Protein 6A80 (pdb70)

Organism: Liberibacter asiaticus (strain psy62) (NCBI:txid537021)

Foldseek 3Di:
DEAEEEEAAPFPQQWHAPPVRPHDIHHLQVVLVVLLQVVVVHHYDYDHDQPLCRVVCQVVVVGFKYFFAFDDPVQVVFWDWADFWFWWWKFKKFFLPDDQDQDLLSQAAFEAEEAPNDPVVVSSVVSNHHYDHARYVVRRVVCRLVVVGGIYTDIPQRVVLVCVVCVVCVNGMDTNDIDPDITTTTMIGGPDPVVVSVSSRVSSLVCLVVCNSVVSDVVGDDPVRTGGDDHHDD/DAAEEEEAAPAPQQWHAPPHRPHDIHHLQVVLVCLLCVVVVHHYDYDHDFPLCRVVCQVVPVGFKYFFAFDDVVLVVWWDWADFWFWWWKFKKFFLPDDQDQELLSQAQFEAEDAHNDPQQVVSVVSNHRYDHDRYVVRRVVCRLVPVGGIYTDIPQRVVVVCVVVVVCPNRMDGRDIDPDITTTTMIGGDPPVVVSVSSNVVSLVCVVVCVSVVSDVVGDDPVPTGTDDHDDD

InterPro domains:
  IPR001638 Solute-binding protein family 3/N-terminal domain of MltF [PF00497] (43-262)
  IPR001638 Solute-binding protein family 3/N-terminal domain of MltF [SM00062] (42-264)
  IPR018313 Solute-binding protein family 3, conserved site [PS01039] (67-80)

B-factor: mean 32.02, std 11.08, range [16.93, 133.92]

Radius of gyration: 23.88 Å; Cα contacts (8 Å, |Δi|>4): 1028; chains: 2; bounding box: 44×48×70 Å

Solvent-accessible surface area: 20521 Å² total

Sequence (468 aa):
SALRVGTDGIYPPHSFHAQDDGRGELTGFDIDLIKEVAHHRLNLKVEFFETAVSGLITGLDTNRYDVLVNVAITPEERQKKYDFSIPYIAHRVLLVVRSSDQQDIRSFKDLTDDKTTVVAQILLGTDDLSSRFAKELKSHLLVFSHNFEEQSLQLLLSKRRTDATMIPDIPFFNFLERRRPHDGNLFKIADRMKDNSAVAFMMRKGNNKLTRRSINEILCCAIHLDGTYKKKIFDRYFDKNIISSVPGCCSSSALRVGTDGIYPPHSFHAQDGRGELTGFDIDLIKEVAHRLNNLKVEFFETAVSGLITTGLDTNRYDVVLVNVAITPEERQKKYDFSIPYIAHRVLLVVRSDQQDIRSFKDLTDKTTVAQILGTDLSSRFAKELKSHLVFSSHNFEQSLQLLLSKRRTDATMIPDIPFFNFLERRPHDGNLFKIADRMKDNSAVAFMMRKGNNKLTRRSINEILCCAIHHLDGTYKKIFDRYFDKNIISSVPGCCSS

Nearest PDB structures (foldseek):
  6a8s-assembly1_A  TM=9.968E-01  e=1.144E-47  Candidatus Liberibacter asiaticus str. psy62
  8hnj-assembly1_A  TM=8.947E-01  e=4.493E-21  Escherichia coli 908519
  4ymx-assembly2_B  TM=8.675E-01  e=1.486E-21  Caldanaerobacter subterraneus subsp. tengcongensis MB4
  8eyz-assembly12_L  TM=8.911E-01  e=3.213E-20  Escherichia coli
  3h7m-assembly1_A  TM=9.025E-01  e=1.033E-19  Geobacter sulfurreducens

Structure (mmCIF, N/CA/C/O backbone):
data_6A80
#
_entry.id   6A80
#
_cell.length_a   46.160
_cell.length_b   86.780
_cell.length_c   122.250
_cell.angle_alpha   90.00
_cell.angle_beta   90.00
_cell.angle_gamma   90.00
#
_symmetry.space_group_name_H-M   'P 21 21 21'
#
loop_
_entity.id
_entity.type
_entity.pdbx_description
1 polymer 'Putative amino acid-binding periplasmic ABC transporter protein'
2 non-polymer 1,2-ETHANEDIOL
3 non-polymer GLYCEROL
4 non-polymer 2-AMINO-2-HYDROXYMETHYL-PROPANE-1,3-DIOL
5 non-polymer 'ACETATE ION'
6 non-polymer CYSTEINE
7 water water
#
loop_
_atom_site.group_PDB
_atom_site.id
_atom_site.type_symbol
_atom_site.label_atom_id
_atom_site.label_alt_id
_atom_site.label_comp_id
_atom_site.label_asym_id
_atom_site.label_entity_id
_atom_site.label_seq_id
_atom_site.pdbx_PDB_ins_code
_atom_site.Cartn_x
_atom_site.Cartn_y
_atom_site.Cartn_z
_atom_site.occupancy
_atom_site.B_iso_or_equiv
_atom_site.auth_seq_id
_atom_site.auth_comp_id
_atom_site.auth_asym_id
_atom_site.auth_atom_id
_atom_site.pdbx_PDB_model_num
ATOM 1 N N . SER A 1 8 ? 0.433 -38.881 -17.888 1.00 45.87 8 SER A N 1
ATOM 2 C CA . SER A 1 8 ? 1.900 -39.059 -17.753 1.00 49.04 8 SER A CA 1
ATOM 3 C C . SER A 1 8 ? 2.459 -37.667 -17.452 1.00 52.96 8 SER A C 1
ATOM 4 O O . SER A 1 8 ? 1.965 -36.662 -18.030 1.00 49.42 8 SER A O 1
ATOM 7 N N . ALA A 1 9 ? 3.441 -37.599 -16.545 1.00 43.24 9 ALA A N 1
ATOM 8 C CA . ALA A 1 9 ? 3.803 -36.303 -15.910 1.00 35.44 9 ALA A CA 1
ATOM 9 C C . ALA A 1 9 ? 5.144 -35.727 -16.393 1.00 33.57 9 ALA A C 1
ATOM 10 O O . ALA A 1 9 ? 6.078 -36.443 -16.612 1.00 43.44 9 ALA A O 1
ATOM 12 N N . LEU A 1 10 ? 5.240 -34.423 -16.510 1.00 30.31 10 LEU A N 1
ATOM 13 C CA . LEU A 1 10 ? 6.570 -33.836 -16.618 1.00 30.30 10 LEU A CA 1
ATOM 14 C C . LEU A 1 10 ? 6.872 -33.213 -15.235 1.00 25.78 10 LEU A C 1
ATOM 15 O O . LEU A 1 10 ? 6.215 -32.254 -14.881 1.00 27.33 10 LEU A O 1
ATOM 20 N N . ARG A 1 11 ? 7.827 -33.782 -14.505 1.00 26.47 11 ARG A N 1
ATOM 21 C CA . ARG A 1 11 ? 8.146 -33.276 -13.138 1.00 23.47 11 ARG A CA 1
ATOM 22 C C . ARG A 1 11 ? 9.251 -32.203 -13.197 1.00 22.97 11 ARG A C 1
ATOM 23 O O . ARG A 1 11 ? 10.356 -32.461 -13.646 1.00 21.81 11 ARG A O 1
ATOM 31 N N . VAL A 1 12 ? 8.926 -31.033 -12.656 1.00 21.46 12 VAL A N 1
ATOM 32 C CA . VAL A 1 12 ? 9.822 -29.884 -12.763 1.00 22.13 12 VAL A CA 1
ATOM 33 C C . VAL A 1 12 ? 10.182 -29.409 -11.355 1.00 20.93 12 VAL A C 1
ATOM 34 O O . VAL A 1 12 ? 9.306 -29.187 -10.536 1.00 22.19 12 VAL A O 1
ATOM 38 N N . GLY A 1 13 ? 11.481 -29.222 -11.131 1.00 21.06 13 GLY A N 1
ATOM 39 C CA . GLY A 1 13 ? 11.951 -28.668 -9.859 1.00 20.84 13 GLY A CA 1
ATOM 40 C C . GLY A 1 13 ? 12.262 -27.173 -10.041 1.00 22.31 13 GLY A C 1
ATOM 41 O O . GLY A 1 13 ? 12.781 -26.800 -11.089 1.00 23.52 13 GLY A O 1
ATOM 42 N N . THR A 1 14 ? 11.863 -26.372 -9.047 1.00 20.88 14 THR A N 1
ATOM 43 C CA . THR A 1 14 ? 12.108 -24.934 -9.047 1.00 18.44 14 THR A CA 1
ATOM 44 C C . THR A 1 14 ? 12.121 -24.409 -7.641 1.00 22.33 14 THR A C 1
ATOM 45 O O . THR A 1 14 ? 11.731 -25.094 -6.741 1.00 25.07 14 THR A O 1
ATOM 49 N N . ASP A 1 15 ? 12.595 -23.210 -7.450 1.00 20.47 15 ASP A N 1
ATOM 50 C CA . ASP A 1 15 ? 12.385 -22.532 -6.183 1.00 20.33 15 ASP A CA 1
ATOM 51 C C . ASP A 1 15 ? 11.529 -21.301 -6.435 1.00 21.96 15 ASP A C 1
ATOM 52 O O . ASP A 1 15 ? 11.968 -20.386 -7.135 1.00 23.60 15 ASP A O 1
ATOM 57 N N . GLY A 1 16 ? 10.302 -21.280 -5.940 1.00 21.60 16 GLY A N 1
ATOM 58 C CA . GLY A 1 16 ? 9.382 -20.218 -6.300 1.00 21.90 16 GLY A CA 1
ATOM 59 C C . GLY A 1 16 ? 9.481 -18.933 -5.566 1.00 19.65 16 GLY A C 1
ATOM 60 O O . GLY A 1 16 ? 8.439 -18.310 -5.222 1.00 22.12 16 GLY A O 1
ATOM 61 N N . ILE A 1 17 ? 10.738 -18.450 -5.317 1.00 19.52 17 ILE A N 1
ATOM 62 C CA . ILE A 1 17 ? 10.923 -17.144 -4.737 1.00 19.09 17 ILE A CA 1
ATOM 63 C C . ILE A 1 17 ? 11.916 -16.314 -5.591 1.00 19.26 17 ILE A C 1
ATOM 64 O O . ILE A 1 17 ? 12.692 -15.490 -5.090 1.00 20.87 17 ILE A O 1
ATOM 69 N N . TYR A 1 18 ? 11.788 -16.484 -6.918 1.00 19.00 18 TYR A N 1
ATOM 70 C CA . TYR A 1 18 ? 12.715 -15.879 -7.873 1.00 20.99 18 TYR A CA 1
ATOM 71 C C . TYR A 1 18 ? 11.985 -15.149 -9.014 1.00 19.51 18 TYR A C 1
ATOM 72 O O . TYR A 1 18 ? 12.077 -15.549 -10.168 1.00 19.14 18 TYR A O 1
ATOM 81 N N . PRO A 1 19 ? 11.247 -14.084 -8.675 1.00 19.12 19 PRO A N 1
ATOM 82 C CA . PRO A 1 19 ? 10.690 -13.291 -9.797 1.00 21.00 19 PRO A CA 1
ATOM 83 C C . PRO A 1 19 ? 11.784 -12.744 -10.739 1.00 19.28 19 PRO A C 1
ATOM 84 O O . PRO A 1 19 ? 12.864 -12.387 -10.252 1.00 21.69 19 PRO A O 1
ATOM 88 N N . PRO A 1 20 ? 11.547 -12.663 -12.027 1.00 18.26 20 PRO A N 1
ATOM 89 C CA . PRO A 1 20 ? 10.316 -13.006 -12.716 1.00 19.21 20 PRO A CA 1
ATOM 90 C C . PRO A 1 20 ? 10.321 -14.429 -13.297 1.00 19.55 20 PRO A C 1
ATOM 91 O O . PRO A 1 20 ? 9.419 -14.790 -14.072 1.00 20.24 20 PRO A O 1
ATOM 95 N N . HIS A 1 21 ? 11.304 -15.254 -12.904 1.00 19.54 21 HIS A N 1
ATOM 96 C CA . HIS A 1 21 ? 11.409 -16.622 -13.425 1.00 18.13 21 HIS A CA 1
ATOM 97 C C . HIS A 1 21 ? 10.346 -17.551 -12.871 1.00 18.50 21 HIS A C 1
ATOM 98 O O . HIS A 1 21 ? 9.792 -18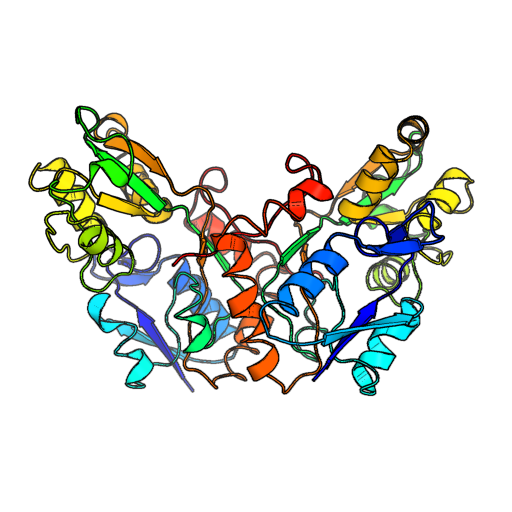.371 -13.606 1.00 19.30 21 HIS A O 1
ATOM 105 N N . SER A 1 22 ? 10.187 -17.492 -11.539 1.00 18.62 22 SER A N 1
ATOM 106 C CA . SER A 1 22 ? 9.435 -18.532 -10.820 1.00 19.57 22 SER A CA 1
ATOM 107 C C . SER A 1 22 ? 9.071 -17.933 -9.493 1.00 18.60 22 SER A C 1
ATOM 108 O O . SER A 1 22 ? 9.928 -17.625 -8.630 1.00 20.57 22 SER A O 1
ATOM 111 N N . PHE A 1 23 ? 7.754 -17.649 -9.344 1.00 19.03 23 PHE A N 1
ATOM 112 C CA . PHE A 1 23 ? 7.324 -16.993 -8.123 1.00 19.48 23 PHE A CA 1
ATOM 113 C C . PHE A 1 23 ? 5.836 -17.213 -7.931 1.00 22.31 23 PHE A C 1
ATOM 114 O O . PHE A 1 23 ? 5.188 -17.684 -8.848 1.00 21.25 23 PHE A O 1
ATOM 122 N N . HIS A 1 24 ? 5.344 -16.862 -6.743 1.00 22.58 24 HIS A N 1
ATOM 123 C CA . HIS A 1 24 ? 3.897 -17.025 -6.469 1.00 21.65 24 HIS A CA 1
ATOM 124 C C . HIS A 1 24 ? 3.161 -15.735 -6.658 1.00 20.10 24 HIS A C 1
ATOM 125 O O . HIS A 1 24 ? 3.633 -14.682 -6.169 1.00 24.36 24 HIS A O 1
ATOM 132 N N . ALA A 1 25 ? 2.070 -15.833 -7.413 1.00 23.44 25 ALA A N 1
ATOM 133 C CA . ALA A 1 25 ? 1.166 -14.660 -7.627 1.00 27.75 25 ALA A CA 1
ATOM 134 C C . ALA A 1 25 ? 0.589 -14.100 -6.316 1.00 27.77 25 ALA A C 1
ATOM 135 O O . ALA A 1 25 ? 0.801 -14.656 -5.198 1.00 25.26 25 ALA A O 1
ATOM 137 N N . GLN A 1 26 ? -0.053 -12.917 -6.412 1.00 27.91 26 GLN A N 1
ATOM 138 C CA . GLN A 1 26 ? -0.666 -12.288 -5.257 1.00 27.45 26 GLN A CA 1
ATOM 139 C C . GLN A 1 26 ? 0.307 -12.053 -4.134 1.00 28.38 26 GLN A C 1
ATOM 140 O O . GLN A 1 26 ? 0.053 -12.455 -2.944 1.00 28.21 26 GLN A O 1
ATOM 146 N N A ASP A 1 27 ? 1.431 -11.418 -4.470 0.50 26.53 27 ASP A N 1
ATOM 147 N N B ASP A 1 27 ? 1.433 -11.427 -4.473 0.50 27.47 27 ASP A N 1
ATOM 148 C CA A ASP A 1 27 ? 2.463 -11.112 -3.506 0.50 28.13 27 ASP A CA 1
ATOM 149 C CA B ASP A 1 27 ? 2.443 -11.075 -3.508 0.50 29.76 27 ASP A CA 1
ATOM 150 C C A ASP A 1 27 ? 2.847 -12.331 -2.730 0.50 26.76 27 ASP A C 1
ATOM 151 C C B ASP A 1 27 ? 3.000 -12.278 -2.781 0.50 28.01 27 ASP A C 1
ATOM 152 O O A ASP A 1 27 ? 2.905 -12.307 -1.492 0.50 28.73 27 ASP A O 1
ATOM 153 O O B ASP A 1 27 ? 3.347 -12.180 -1.597 0.50 31.09 27 ASP A O 1
ATOM 162 N N . GLY A 1 28 ? 3.063 -13.413 -3.458 1.00 24.93 28 GLY A N 1
ATOM 163 C CA . GLY A 1 28 ? 3.736 -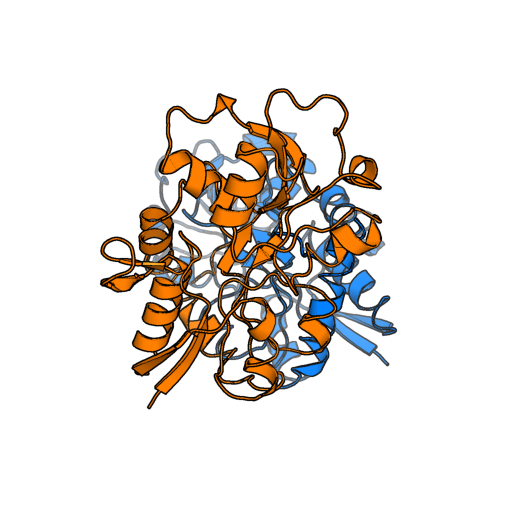14.570 -2.881 1.00 24.03 28 GLY A CA 1
ATOM 164 C C . GLY A 1 28 ? 2.774 -15.581 -2.286 1.00 27.57 28 GLY A C 1
ATOM 165 O O . GLY A 1 28 ? 3.211 -16.559 -1.755 1.00 27.78 28 GLY A O 1
ATOM 166 N N . ARG A 1 29 ? 1.467 -15.334 -2.418 1.00 25.01 29 ARG A N 1
ATOM 167 C CA . ARG A 1 29 ? 0.437 -16.092 -1.707 1.00 26.89 29 ARG A CA 1
ATOM 168 C C . ARG A 1 29 ? -0.362 -16.971 -2.612 1.00 25.47 29 ARG A C 1
ATOM 169 O O . ARG A 1 29 ? -1.072 -17.852 -2.072 1.00 28.37 29 ARG A O 1
ATOM 177 N N . GLY A 1 30 ? -0.286 -16.791 -3.958 1.00 23.76 30 GLY A N 1
ATOM 178 C CA . GLY A 1 30 ? -1.092 -17.560 -4.906 1.00 24.36 30 GLY A CA 1
ATOM 179 C C . GLY A 1 30 ? -0.297 -18.559 -5.736 1.00 25.90 30 GLY A C 1
ATOM 180 O O . GLY A 1 30 ? 0.693 -19.171 -5.233 1.00 26.17 30 GLY A O 1
ATOM 181 N N . GLU A 1 31 ? -0.717 -18.765 -6.972 1.00 24.55 31 GLU A N 1
ATOM 182 C CA . GLU A 1 31 ? -0.223 -19.877 -7.786 1.00 29.26 31 GLU A CA 1
ATOM 183 C C . GLU A 1 31 ? 1.192 -19.576 -8.343 1.00 23.18 31 GLU A C 1
ATOM 184 O O . GLU A 1 31 ? 1.561 -18.461 -8.501 1.00 23.72 31 GLU A O 1
ATOM 190 N N . LEU A 1 32 ? 1.931 -20.637 -8.643 1.00 22.57 32 LEU A N 1
ATOM 191 C CA . LEU A 1 32 ? 3.286 -20.468 -9.253 1.00 22.16 32 LEU A CA 1
ATOM 192 C C . LEU A 1 32 ? 3.112 -19.912 -10.648 1.00 23.42 32 LEU A C 1
ATOM 193 O O . LEU A 1 32 ? 2.250 -20.349 -11.456 1.00 27.30 32 LEU A O 1
ATOM 198 N N . THR A 1 33 ? 3.902 -18.917 -10.951 1.00 20.10 33 THR A N 1
ATOM 199 C CA . THR A 1 33 ? 3.909 -18.275 -12.261 1.00 23.41 33 THR A CA 1
ATOM 200 C C . THR A 1 33 ? 5.345 -17.787 -12.588 1.00 22.64 33 THR A C 1
ATOM 201 O O . THR A 1 33 ? 6.290 -18.095 -11.816 1.00 21.32 33 THR A O 1
ATOM 205 N N . GLY A 1 34 ? 5.509 -17.095 -13.700 1.00 21.59 34 GLY A N 1
ATOM 206 C CA . GLY A 1 34 ? 6.871 -16.615 -14.094 1.00 22.46 34 GLY A CA 1
ATOM 207 C C . GLY A 1 34 ? 7.180 -17.064 -15.512 1.00 20.69 34 GLY A C 1
ATOM 208 O O . GLY A 1 34 ? 6.484 -17.921 -16.073 1.00 22.36 34 GLY A O 1
ATOM 209 N N . PHE A 1 35 ? 8.225 -16.466 -16.068 1.00 18.44 35 PHE A N 1
ATOM 210 C CA . PHE A 1 35 ? 8.593 -16.762 -17.478 1.00 18.64 35 PHE A CA 1
ATOM 211 C C . PHE A 1 35 ? 8.910 -18.223 -17.668 1.00 20.77 35 PHE A C 1
ATOM 212 O O . PHE A 1 35 ? 8.396 -18.888 -18.546 1.00 19.79 35 PHE A O 1
ATOM 220 N N . ASP A 1 36 ? 9.761 -18.765 -16.800 1.00 19.62 36 ASP A N 1
ATOM 221 C CA . ASP A 1 36 ? 10.244 -20.125 -17.035 1.00 20.55 36 ASP A CA 1
ATOM 222 C C . ASP A 1 36 ? 9.150 -21.097 -16.711 1.00 23.27 36 ASP A C 1
ATOM 223 O O . ASP A 1 36 ? 9.062 -22.132 -17.334 1.00 21.31 36 ASP A O 1
ATOM 228 N N . ILE A 1 37 ? 8.306 -20.741 -15.737 1.00 21.48 37 ILE A N 1
ATOM 229 C CA . ILE A 1 37 ? 7.167 -21.544 -15.349 1.00 21.74 37 ILE A CA 1
ATOM 230 C C . ILE A 1 37 ? 6.138 -21.603 -16.509 1.00 22.49 37 ILE A C 1
ATOM 231 O O . ILE A 1 37 ? 5.743 -22.693 -16.941 1.00 22.61 37 ILE A O 1
ATOM 236 N N . ASP A 1 38 ? 5.804 -20.439 -17.057 1.00 22.95 38 ASP A N 1
ATOM 237 C CA . ASP A 1 38 ? 4.864 -20.427 -18.181 1.00 25.88 38 ASP A CA 1
ATOM 238 C C . ASP A 1 38 ? 5.420 -21.135 -19.377 1.00 23.70 38 ASP A C 1
ATOM 239 O O . ASP A 1 38 ? 4.705 -21.809 -20.124 1.00 23.63 38 ASP A O 1
ATOM 244 N N . LEU A 1 39 ? 6.720 -21.012 -19.623 1.00 21.58 39 LEU A N 1
ATOM 245 C CA . LEU A 1 39 ? 7.292 -21.693 -20.801 1.00 20.82 39 LEU A CA 1
ATOM 246 C C . LEU A 1 39 ? 7.275 -23.210 -20.630 1.00 24.20 39 LEU A C 1
ATOM 247 O O . LEU A 1 39 ? 6.914 -23.907 -21.582 1.00 23.08 39 LEU A O 1
ATOM 252 N N . ILE A 1 40 ? 7.673 -23.736 -19.443 1.00 21.27 40 ILE A N 1
ATOM 253 C CA . ILE A 1 40 ? 7.741 -25.179 -19.347 1.00 23.09 40 ILE A CA 1
ATOM 254 C C . ILE A 1 40 ? 6.316 -25.723 -19.312 1.00 24.52 40 ILE A C 1
ATOM 255 O O . ILE A 1 40 ? 6.110 -26.874 -19.757 1.00 25.47 40 ILE A O 1
ATOM 260 N N . LYS A 1 41 ? 5.371 -24.925 -18.812 1.00 23.12 41 LYS A N 1
ATOM 261 C CA . LYS A 1 41 ? 3.940 -25.336 -18.852 1.00 24.33 41 LYS A CA 1
ATOM 262 C C . LYS A 1 41 ? 3.472 -25.461 -20.294 1.00 26.29 41 LYS A C 1
ATOM 263 O O . LYS A 1 41 ? 2.778 -26.449 -20.651 1.00 29.02 41 LYS A O 1
ATOM 269 N N . GLU A 1 42 ? 3.777 -24.442 -21.071 1.00 23.64 42 GLU A N 1
ATOM 270 C CA . GLU A 1 42 ? 3.438 -24.528 -22.526 1.00 28.24 42 GLU A CA 1
ATOM 271 C C . GLU A 1 42 ? 4.104 -25.693 -23.201 1.00 28.81 42 GLU A C 1
ATOM 272 O O . GLU A 1 42 ? 3.474 -26.392 -24.038 1.00 28.98 42 GLU A O 1
ATOM 278 N N . VAL A 1 43 ? 5.384 -25.928 -22.902 1.00 27.46 43 VAL A N 1
ATOM 279 C CA . VAL A 1 43 ? 6.096 -27.081 -23.425 1.00 27.06 43 VAL A CA 1
ATOM 280 C C . VAL A 1 43 ? 5.347 -28.382 -23.072 1.00 29.52 43 VAL A C 1
ATOM 281 O O . VAL A 1 43 ? 5.121 -29.241 -23.944 1.00 33.64 43 VAL A O 1
ATOM 285 N N . ALA A 1 44 ? 4.964 -28.515 -21.819 1.00 29.89 44 ALA A N 1
ATOM 286 C CA . ALA A 1 44 ? 4.285 -29.707 -21.341 1.00 30.22 44 ALA A CA 1
ATOM 287 C C . ALA A 1 44 ? 2.946 -29.906 -22.057 1.00 32.11 44 ALA A C 1
ATOM 288 O O . ALA A 1 44 ? 2.626 -31.056 -22.455 1.00 32.15 44 ALA A O 1
ATOM 290 N N A HIS A 1 45 ? 2.198 -28.806 -22.177 0.50 31.85 45 HIS A N 1
ATOM 291 N N B HIS A 1 45 ? 2.166 -28.841 -22.216 0.50 32.55 45 HIS A N 1
ATOM 292 C CA A HIS A 1 45 ? 0.874 -28.771 -22.810 0.50 33.80 45 HIS A CA 1
ATOM 293 C CA B HIS A 1 45 ? 0.856 -28.961 -22.874 0.50 34.56 45 HIS A CA 1
ATOM 294 C C A HIS A 1 45 ? 0.967 -29.328 -24.247 0.50 33.58 45 HIS A C 1
ATOM 295 C C B HIS A 1 45 ? 1.060 -29.529 -24.265 0.50 34.25 45 HIS A C 1
ATOM 296 O O A HIS A 1 45 ? 0.111 -30.108 -24.668 0.50 37.29 45 HIS A O 1
ATOM 297 O O B HIS A 1 45 ? 0.384 -30.474 -24.690 0.50 35.44 45 HIS A O 1
ATOM 310 N N . ARG A 1 46 ? 2.031 -28.978 -24.972 1.00 31.57 46 ARG A N 1
ATOM 311 C CA . ARG A 1 46 ? 2.208 -29.350 -26.359 1.00 34.10 46 ARG A CA 1
ATOM 312 C C . ARG A 1 46 ? 2.792 -30.738 -26.497 1.00 35.88 46 ARG A C 1
ATOM 313 O O . ARG A 1 46 ? 2.707 -31.342 -27.572 1.00 38.42 46 ARG A O 1
ATOM 321 N N . LEU A 1 47 ? 3.421 -31.242 -25.441 1.00 33.03 47 LEU A N 1
ATOM 322 C CA . LEU A 1 47 ? 3.843 -32.606 -25.385 1.00 32.27 47 LEU A CA 1
ATOM 323 C C . LEU A 1 47 ? 2.742 -33.579 -24.861 1.00 33.66 47 LEU A C 1
ATOM 324 O O . LEU A 1 47 ? 2.996 -34.785 -24.791 1.00 36.19 47 LEU A O 1
ATOM 329 N N . ASN A 1 48 ? 1.555 -33.065 -24.540 1.00 33.59 48 ASN A N 1
ATOM 330 C CA . ASN A 1 48 ? 0.480 -33.836 -23.894 1.00 38.84 48 ASN A CA 1
ATOM 331 C C . ASN A 1 48 ? 0.946 -34.520 -22.590 1.00 42.30 48 ASN A C 1
ATOM 332 O O . ASN A 1 48 ? 0.663 -35.713 -22.262 1.00 35.70 48 ASN A O 1
ATOM 337 N N . LEU A 1 49 ? 1.676 -33.721 -21.820 1.00 35.98 49 LEU A N 1
ATOM 338 C CA . LEU A 1 49 ? 2.046 -34.110 -20.424 1.00 37.11 49 LEU A CA 1
ATOM 339 C C . LEU A 1 49 ? 1.450 -33.208 -19.360 1.00 36.89 49 LEU A C 1
ATOM 340 O O . LEU A 1 49 ? 1.248 -32.007 -19.560 1.00 35.77 49 LEU A O 1
ATOM 345 N N . LYS A 1 50 ? 1.139 -33.810 -18.218 1.00 36.37 50 LYS A N 1
ATOM 346 C CA . LYS A 1 50 ? 0.674 -33.126 -17.022 1.00 40.22 50 LYS A CA 1
ATOM 347 C C . LYS A 1 50 ? 1.931 -32.568 -16.327 1.00 38.04 50 LYS A C 1
ATOM 348 O O . LYS A 1 50 ? 2.830 -33.326 -15.996 1.00 44.53 50 LYS A O 1
ATOM 354 N N . VAL A 1 51 ? 1.994 -31.280 -16.080 1.00 33.48 51 VAL A N 1
ATOM 355 C CA . VAL A 1 51 ? 3.175 -30.782 -15.398 1.00 30.98 51 VAL A CA 1
ATOM 356 C C . VAL A 1 51 ? 2.943 -30.938 -13.881 1.00 28.53 51 VAL A C 1
ATOM 357 O O . VAL A 1 51 ? 1.845 -30.653 -13.356 1.00 31.74 51 VAL A O 1
ATOM 361 N N . GLU A 1 52 ? 4.000 -31.297 -13.155 1.00 29.11 52 GLU A N 1
ATOM 362 C CA . GLU A 1 52 ? 3.938 -31.287 -11.706 1.00 26.79 52 GLU A CA 1
ATOM 363 C C . GLU A 1 52 ? 5.166 -30.472 -11.222 1.00 27.30 52 GLU A C 1
ATOM 364 O O . GLU A 1 52 ? 6.263 -30.836 -11.579 1.00 27.07 52 GLU A O 1
ATOM 370 N N . PHE A 1 53 ? 4.950 -29.501 -10.353 1.00 23.81 53 PHE A N 1
ATOM 371 C CA . PHE A 1 53 ? 6.056 -28.746 -9.809 1.00 25.02 53 PHE A CA 1
ATOM 372 C C . PHE A 1 53 ? 6.434 -29.224 -8.439 1.00 24.07 53 PHE A C 1
ATOM 373 O O . PHE A 1 53 ? 5.588 -29.698 -7.671 1.00 23.98 53 PHE A O 1
ATOM 381 N N . PHE A 1 54 ? 7.698 -29.049 -8.104 1.00 22.14 54 PHE A N 1
ATOM 382 C CA . PHE A 1 54 ? 8.224 -29.427 -6.809 1.00 22.06 54 PHE A CA 1
ATOM 383 C C . PHE A 1 54 ? 9.145 -28.293 -6.392 1.00 23.71 54 PHE A C 1
ATOM 384 O O . PHE A 1 54 ? 10.074 -27.981 -7.129 1.00 23.78 54 PHE A O 1
ATOM 392 N N . GLU A 1 55 ? 8.889 -27.653 -5.263 1.00 19.98 55 GLU A N 1
ATOM 393 C CA . GLU A 1 55 ? 9.654 -26.457 -4.911 1.00 21.57 55 GLU A CA 1
ATOM 394 C C . GLU A 1 55 ? 10.704 -26.774 -3.861 1.00 22.50 55 GLU A C 1
ATOM 395 O O . GLU A 1 55 ? 10.399 -27.342 -2.795 1.00 21.72 55 GLU A O 1
ATOM 401 N N . THR A 1 56 ? 11.953 -26.337 -4.115 1.00 22.10 56 THR A N 1
ATOM 402 C CA . THR A 1 56 ? 13.046 -26.683 -3.286 1.00 20.94 56 THR A CA 1
ATOM 403 C C . THR A 1 56 ? 13.999 -25.506 -3.190 1.00 21.34 56 THR A C 1
ATOM 404 O O . THR A 1 56 ? 14.208 -24.882 -4.179 1.00 23.40 56 THR A O 1
ATOM 408 N N . ALA A 1 57 ? 14.557 -25.278 -2.038 1.00 22.50 57 ALA A N 1
ATOM 409 C CA . ALA A 1 57 ? 15.663 -24.275 -1.923 1.00 23.35 57 ALA A CA 1
ATOM 410 C C . ALA A 1 57 ? 16.703 -24.560 -3.011 1.00 23.98 57 ALA A C 1
ATOM 411 O O . ALA A 1 57 ? 17.014 -25.678 -3.341 1.00 23.37 57 ALA A O 1
ATOM 413 N N . VAL A 1 58 ? 17.294 -23.492 -3.549 1.00 24.87 58 VAL A N 1
ATOM 414 C CA . VAL A 1 58 ? 18.191 -23.611 -4.646 1.00 22.53 58 VAL A CA 1
ATOM 415 C C . VAL A 1 58 ? 19.348 -24.578 -4.346 1.00 24.71 58 VAL A C 1
ATOM 416 O O . VAL A 1 58 ? 19.714 -25.336 -5.194 1.00 26.83 58 VAL A O 1
ATOM 420 N N . SER A 1 59 ? 19.816 -24.597 -3.108 1.00 26.86 59 SER A N 1
ATOM 421 C CA . SER A 1 59 ? 20.988 -25.475 -2.810 1.00 28.32 59 SER A CA 1
ATOM 422 C C . SER A 1 59 ? 20.613 -26.947 -2.875 1.00 30.77 59 SER A C 1
ATOM 423 O O . SER A 1 59 ? 21.483 -27.812 -2.926 1.00 28.69 59 SER A O 1
ATOM 426 N N . GLY A 1 60 ? 19.309 -27.237 -2.875 1.00 26.23 60 GLY A N 1
ATOM 427 C CA . GLY A 1 60 ? 18.838 -28.647 -3.024 1.00 29.22 60 GLY A CA 1
ATOM 428 C C . GLY A 1 60 ? 18.302 -29.015 -4.407 1.00 30.41 60 GLY A C 1
ATOM 429 O O . GLY A 1 60 ? 17.892 -30.214 -4.639 1.00 29.38 60 GLY A O 1
ATOM 430 N N . LEU A 1 61 ? 18.260 -28.054 -5.333 1.00 27.54 61 LEU A N 1
ATOM 431 C CA . LEU A 1 61 ? 17.648 -28.314 -6.673 1.00 26.77 61 LEU A CA 1
ATOM 432 C C . LEU A 1 61 ? 18.361 -29.395 -7.462 1.00 29.87 61 LEU A C 1
ATOM 433 O O . LEU A 1 61 ? 17.745 -30.327 -8.022 1.00 28.68 61 LEU A O 1
ATOM 438 N N . ILE A 1 62 ? 19.681 -29.308 -7.520 1.00 29.56 62 ILE A N 1
ATOM 439 C CA . ILE A 1 62 ? 20.388 -30.285 -8.359 1.00 29.10 62 ILE A CA 1
ATOM 440 C C . ILE A 1 62 ? 20.319 -31.707 -7.695 1.00 27.73 62 ILE A C 1
ATOM 441 O O . ILE A 1 62 ? 20.172 -32.714 -8.388 1.00 29.18 62 ILE A O 1
ATOM 446 N N . THR A 1 63 ? 20.268 -31.764 -6.364 1.00 31.41 63 THR A N 1
ATOM 447 C CA . THR A 1 63 ? 20.172 -33.074 -5.680 1.00 32.00 63 THR A CA 1
ATOM 448 C C . THR A 1 63 ? 18.909 -33.830 -6.073 1.00 31.31 63 THR A C 1
ATOM 449 O O . THR A 1 63 ? 18.951 -35.021 -6.320 1.00 26.68 63 THR A O 1
ATOM 453 N N . GLY A 1 64 ? 17.768 -33.135 -6.090 1.00 27.75 64 GLY A N 1
ATOM 454 C CA . GLY A 1 64 ? 16.497 -33.730 -6.467 1.00 28.05 64 GLY A CA 1
ATOM 455 C C . GLY A 1 64 ? 16.514 -34.230 -7.903 1.00 24.54 64 GLY A C 1
ATOM 456 O O . GLY A 1 64 ? 15.845 -35.191 -8.227 1.00 25.80 64 GLY A O 1
ATOM 457 N N . LEU A 1 65 ? 17.224 -33.505 -8.791 1.00 23.98 65 LEU A N 1
ATOM 458 C CA . LEU A 1 65 ? 17.370 -33.994 -10.138 1.00 23.31 65 LEU A CA 1
ATOM 459 C C . LEU A 1 65 ? 18.203 -35.297 -10.143 1.00 25.93 65 LEU A C 1
ATOM 460 O O . LEU A 1 65 ? 17.789 -36.295 -10.765 1.00 24.54 65 LEU A O 1
ATOM 465 N N . ASP A 1 66 ? 19.334 -35.253 -9.434 1.00 23.80 66 ASP A N 1
ATOM 466 C CA . ASP A 1 66 ? 20.264 -36.416 -9.340 1.00 25.74 66 ASP A CA 1
ATOM 467 C C . ASP A 1 66 ? 19.564 -37.636 -8.778 1.00 28.20 66 ASP A C 1
ATOM 468 O O . ASP A 1 66 ? 19.866 -38.770 -9.214 1.00 33.85 66 ASP A O 1
ATOM 473 N N . THR A 1 67 ? 18.598 -37.455 -7.879 1.00 27.97 67 THR A N 1
ATOM 474 C CA . THR A 1 67 ? 18.017 -38.650 -7.273 1.00 28.31 67 THR A CA 1
ATOM 475 C C . THR A 1 67 ? 16.648 -38.942 -7.812 1.00 32.04 67 THR A C 1
ATOM 476 O O . THR A 1 67 ? 15.890 -39.714 -7.200 1.00 29.00 67 THR A O 1
ATOM 480 N N . ASN A 1 68 ? 16.313 -38.354 -8.960 1.00 28.25 68 ASN A N 1
ATOM 481 C CA . ASN A 1 68 ? 15.104 -38.724 -9.675 1.00 29.31 68 ASN A CA 1
ATOM 482 C C . ASN A 1 68 ? 13.786 -38.368 -8.909 1.00 30.21 68 ASN A C 1
ATOM 483 O O . ASN A 1 68 ? 12.765 -39.127 -8.975 1.00 31.40 68 ASN A O 1
ATOM 488 N N . ARG A 1 69 ? 13.824 -37.296 -8.128 1.00 27.70 69 ARG A N 1
ATOM 489 C CA . ARG A 1 69 ? 12.597 -36.732 -7.540 1.00 31.43 69 ARG A CA 1
ATOM 490 C C . ARG A 1 69 ? 11.837 -35.880 -8.552 1.00 28.83 69 ARG A C 1
ATOM 491 O O . ARG A 1 69 ? 10.632 -35.618 -8.380 1.00 28.16 69 ARG A O 1
ATOM 499 N N . TYR A 1 70 ? 12.550 -35.390 -9.574 1.00 25.77 70 TYR A N 1
ATOM 500 C CA . TYR A 1 70 ? 11.918 -34.662 -10.699 1.00 22.94 70 TYR A CA 1
ATOM 501 C C . TYR A 1 70 ? 12.918 -34.748 -11.869 1.00 23.36 70 TYR A C 1
ATOM 502 O O . TYR A 1 70 ? 14.036 -35.275 -11.686 1.00 25.47 70 TYR A O 1
ATOM 511 N N . ASP A 1 71 ? 12.501 -34.244 -13.040 1.00 23.43 71 ASP A N 1
ATOM 512 C CA . ASP A 1 71 ? 13.166 -34.610 -14.279 1.00 27.08 71 ASP A CA 1
ATOM 513 C C . ASP A 1 71 ? 13.721 -33.390 -15.018 1.00 25.09 71 ASP A C 1
ATOM 514 O O . ASP A 1 71 ? 14.510 -33.567 -15.901 1.00 25.11 71 ASP A O 1
ATOM 519 N N . VAL A 1 72 ? 13.297 -32.181 -14.629 1.00 21.95 72 VAL A N 1
ATOM 520 C CA . VAL A 1 72 ? 13.750 -30.959 -15.321 1.00 24.52 72 VAL A CA 1
ATOM 521 C C . VAL A 1 72 ? 13.946 -29.853 -14.350 1.00 22.69 72 VAL A C 1
ATOM 522 O O . VAL A 1 72 ? 13.132 -29.673 -13.434 1.00 23.88 72 VAL A O 1
ATOM 526 N N . LEU A 1 73 ? 15.073 -29.159 -14.474 1.00 21.11 73 LEU A N 1
ATOM 527 C CA . LEU A 1 73 ? 15.259 -27.890 -13.772 1.00 20.94 73 LEU A CA 1
ATOM 528 C C . LEU A 1 73 ? 15.204 -26.736 -14.764 1.00 21.57 73 LEU A C 1
ATOM 529 O O . LEU A 1 73 ? 15.604 -26.863 -15.919 1.00 24.10 73 LEU A O 1
ATOM 534 N N . VAL A 1 74 ? 14.688 -25.606 -14.292 1.00 21.08 74 VAL A N 1
ATOM 535 C CA . VAL A 1 74 ? 14.469 -24.427 -15.203 1.00 20.72 74 VAL A CA 1
ATOM 536 C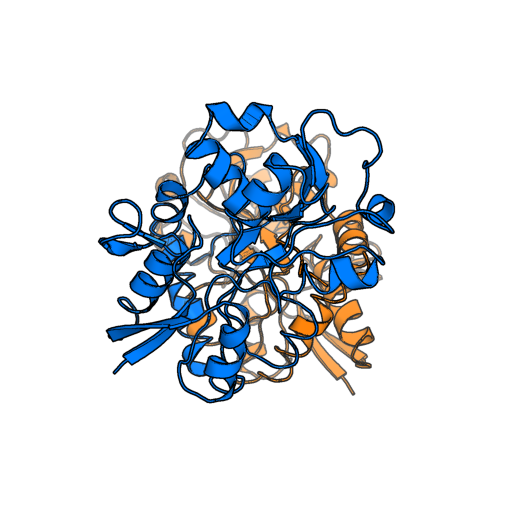 C . VAL A 1 74 ? 15.561 -23.378 -14.911 1.00 21.37 74 VAL A C 1
ATOM 537 O O . VAL A 1 74 ? 16.206 -23.412 -13.840 1.00 21.03 74 VAL A O 1
ATOM 541 N N . ASN A 1 75 ? 15.791 -22.498 -15.894 1.00 20.69 75 ASN A N 1
ATOM 542 C CA . ASN A 1 75 ? 16.640 -21.322 -15.742 1.00 20.59 75 ASN A CA 1
ATOM 543 C C . ASN A 1 75 ? 18.051 -21.743 -15.277 1.00 18.96 75 ASN A C 1
ATOM 544 O O . ASN A 1 75 ? 18.620 -21.142 -14.340 1.00 22.60 75 ASN A O 1
ATOM 549 N N . VAL A 1 76 ? 18.647 -22.730 -15.971 1.00 20.70 76 VAL A N 1
ATOM 550 C CA . VAL A 1 76 ? 19.972 -23.171 -15.596 1.00 20.51 76 VAL A CA 1
ATOM 551 C C . VAL A 1 76 ? 20.996 -22.670 -16.581 1.00 19.55 76 VAL A C 1
ATOM 552 O O . VAL A 1 76 ? 20.864 -22.912 -17.783 1.00 21.12 76 VAL A O 1
ATOM 556 N N . ALA A 1 77 ? 21.982 -21.943 -16.086 1.00 19.12 77 ALA A N 1
ATOM 557 C CA . ALA A 1 77 ? 23.049 -21.499 -16.995 1.00 20.33 77 ALA A CA 1
ATOM 558 C C . ALA A 1 77 ? 23.919 -22.668 -17.483 1.00 21.41 77 ALA A C 1
ATOM 559 O O . ALA A 1 77 ? 24.371 -23.498 -16.721 1.00 22.71 77 ALA A O 1
ATOM 561 N N . ILE A 1 78 ? 24.133 -22.733 -18.803 1.00 21.16 78 ILE A N 1
ATOM 562 C CA . ILE A 1 78 ? 25.027 -23.769 -19.330 1.00 21.13 78 ILE A CA 1
ATOM 563 C C . ILE A 1 78 ? 26.456 -23.444 -18.934 1.00 24.29 78 ILE A C 1
ATOM 564 O O . ILE A 1 78 ? 26.961 -22.321 -19.159 1.00 24.41 78 ILE A O 1
ATOM 569 N N . THR A 1 79 ? 27.155 -24.465 -18.400 1.00 23.95 79 THR A N 1
ATOM 570 C CA . THR A 1 79 ? 28.566 -24.334 -18.030 1.00 25.75 79 THR A CA 1
ATOM 571 C C . THR A 1 79 ? 29.282 -25.591 -18.509 1.00 29.35 79 THR A C 1
ATOM 572 O O . THR A 1 79 ? 28.603 -26.594 -18.786 1.00 27.27 79 THR A O 1
ATOM 576 N N . PRO A 1 80 ? 30.654 -25.524 -18.580 1.00 29.56 80 PRO A N 1
ATOM 577 C CA . PRO A 1 80 ? 31.366 -26.729 -19.028 1.00 32.41 80 PRO A CA 1
ATOM 578 C C . PRO A 1 80 ? 31.048 -27.963 -18.169 1.00 27.56 80 PRO A C 1
ATOM 579 O O . PRO A 1 80 ? 30.755 -29.043 -18.765 1.00 29.43 80 PRO A O 1
ATOM 583 N N A GLU A 1 81 ? 31.062 -27.821 -16.852 0.50 28.91 81 GLU A N 1
ATOM 584 N N B GLU A 1 81 ? 31.051 -27.766 -16.850 0.50 28.50 81 GLU A N 1
ATOM 585 C CA A GLU A 1 81 ? 30.916 -28.987 -16.004 0.50 29.33 81 GLU A CA 1
ATOM 586 C CA B GLU A 1 81 ? 30.905 -28.834 -15.870 0.50 29.26 81 GLU A CA 1
ATOM 587 C C A GLU A 1 81 ? 29.488 -29.491 -16.135 0.50 27.91 81 GLU A C 1
ATOM 588 C C B GLU A 1 81 ? 29.519 -29.423 -15.961 0.50 29.28 81 GLU A C 1
ATOM 589 O O A GLU A 1 81 ? 29.230 -30.699 -16.258 0.50 22.62 81 GLU A O 1
ATOM 590 O O B GLU A 1 81 ? 29.331 -30.620 -15.821 0.50 28.46 81 GLU A O 1
ATOM 601 N N . ARG A 1 82 ? 28.511 -28.575 -16.174 1.00 27.17 82 ARG A N 1
ATOM 602 C CA . ARG A 1 82 ? 27.171 -29.089 -16.252 1.00 25.50 82 ARG A CA 1
ATOM 603 C C . ARG A 1 82 ? 26.948 -29.816 -17.558 1.00 24.75 82 ARG A C 1
ATOM 604 O O . ARG A 1 82 ? 26.294 -30.842 -17.592 1.00 28.96 82 ARG A O 1
ATOM 612 N N . GLN A 1 83 ? 27.491 -29.300 -18.681 1.00 26.60 83 GLN A N 1
ATOM 613 C CA . GLN A 1 83 ? 27.308 -29.977 -19.933 1.00 27.44 83 GLN A CA 1
ATOM 614 C C . GLN A 1 83 ? 27.892 -31.366 -19.944 1.00 28.79 83 GLN A C 1
ATOM 615 O O . GLN A 1 83 ? 27.349 -32.247 -20.657 1.00 29.20 83 GLN A O 1
ATOM 621 N N . LYS A 1 84 ? 28.964 -31.554 -19.184 1.00 30.27 84 LYS A N 1
ATOM 622 C CA . LYS A 1 84 ? 29.577 -32.896 -19.124 1.00 34.49 84 LYS A CA 1
ATOM 623 C C . LYS A 1 84 ? 28.701 -33.900 -18.358 1.00 35.84 84 LYS A C 1
ATOM 624 O O . LYS A 1 84 ? 28.645 -35.105 -18.686 1.00 35.48 84 LYS A O 1
ATOM 630 N N . LYS A 1 85 ? 27.972 -33.401 -17.369 1.00 31.61 85 LYS A N 1
ATOM 631 C CA . LYS A 1 85 ? 27.260 -34.269 -16.416 1.00 28.24 85 LYS A CA 1
ATOM 632 C C . LYS A 1 85 ? 25.727 -34.429 -16.710 1.00 31.53 85 LYS A C 1
ATOM 633 O O . LYS A 1 85 ? 25.087 -35.408 -16.346 1.00 29.86 85 LYS A O 1
ATOM 639 N N . TYR A 1 86 ? 25.139 -33.485 -17.436 1.00 28.11 86 TYR A N 1
ATOM 640 C CA . TYR A 1 86 ? 23.677 -33.445 -17.610 1.00 25.43 86 TYR A CA 1
ATOM 641 C C . TYR A 1 86 ? 23.320 -33.228 -19.076 1.00 27.01 86 TYR A C 1
ATOM 642 O O . TYR A 1 86 ? 24.246 -32.933 -19.861 1.00 32.03 86 TYR A O 1
ATOM 651 N N . ASP A 1 87 ? 22.031 -33.281 -19.426 1.00 25.66 87 ASP A N 1
ATOM 652 C CA . ASP A 1 87 ? 21.537 -32.937 -20.761 1.00 26.25 87 ASP A CA 1
ATOM 653 C C . ASP A 1 87 ? 20.897 -31.545 -20.672 1.00 27.54 87 ASP A C 1
ATOM 654 O O . ASP A 1 87 ? 20.172 -31.257 -19.678 1.00 27.56 87 ASP A O 1
ATOM 659 N N . PHE A 1 88 ? 21.171 -30.661 -21.627 1.00 22.99 88 PHE A N 1
ATOM 660 C CA . PHE A 1 88 ? 20.426 -29.380 -21.668 1.00 23.39 88 PHE A CA 1
ATOM 661 C C . PHE A 1 88 ? 19.534 -29.358 -22.880 1.00 24.86 88 PHE A C 1
ATOM 662 O O . PHE A 1 88 ? 19.886 -29.924 -23.957 1.00 26.74 88 PHE A O 1
ATOM 670 N N . SER A 1 89 ? 18.410 -28.678 -22.774 1.00 21.26 89 SER A N 1
ATOM 671 C CA . SER A 1 89 ? 17.666 -28.202 -23.944 1.00 22.47 89 SER A CA 1
ATOM 672 C C . SER A 1 89 ? 18.497 -27.179 -24.737 1.00 21.51 89 SER A C 1
ATOM 673 O O . SER A 1 89 ? 19.523 -26.704 -24.287 1.00 22.37 89 SER A O 1
ATOM 676 N N . ILE A 1 90 ? 18.013 -26.919 -25.944 1.00 22.61 90 ILE A N 1
ATOM 677 C CA . ILE A 1 90 ? 18.465 -25.749 -26.650 1.00 22.99 90 ILE A CA 1
ATOM 678 C C . ILE A 1 90 ? 18.275 -24.520 -25.714 1.00 22.45 90 ILE A C 1
ATOM 679 O O . ILE A 1 90 ? 17.309 -24.461 -24.964 1.00 22.00 90 ILE A O 1
ATOM 684 N N . PRO A 1 91 ? 19.170 -23.521 -25.774 1.00 21.88 91 PRO A N 1
ATOM 685 C CA . PRO A 1 91 ? 18.926 -22.363 -24.909 1.00 19.23 91 PRO A CA 1
ATOM 686 C C . PRO A 1 91 ? 17.627 -21.641 -25.238 1.00 22.21 91 PRO A C 1
ATOM 687 O O . PRO A 1 91 ? 17.224 -21.529 -26.484 1.00 20.62 91 PRO A O 1
ATOM 691 N N . TYR A 1 92 ? 16.960 -21.131 -24.186 1.00 19.99 92 TYR A N 1
ATOM 692 C CA . TYR A 1 92 ? 15.712 -20.409 -24.411 1.00 20.41 92 TYR A CA 1
ATOM 693 C C . TYR A 1 92 ? 15.724 -18.974 -23.941 1.00 22.00 92 TYR A C 1
ATOM 694 O O . TYR A 1 92 ? 14.760 -18.250 -24.188 1.00 24.53 92 TYR A O 1
ATOM 703 N N . ILE A 1 93 ? 16.815 -18.584 -23.289 1.00 21.71 93 ILE A N 1
ATOM 704 C CA . ILE A 1 93 ? 16.964 -17.157 -22.931 1.00 21.15 93 ILE A CA 1
ATOM 705 C C . ILE A 1 93 ? 18.451 -16.953 -22.627 1.00 20.65 93 ILE A C 1
ATOM 706 O O . ILE A 1 93 ? 19.261 -17.890 -22.594 1.00 21.42 93 ILE A O 1
ATOM 711 N N . ALA A 1 94 ? 18.848 -15.702 -22.534 1.00 21.17 94 ALA A N 1
ATOM 712 C CA . ALA A 1 94 ? 20.218 -15.402 -22.142 1.00 21.53 94 ALA A CA 1
ATOM 713 C C . ALA A 1 94 ? 20.190 -14.364 -21.027 1.00 22.18 94 ALA A C 1
ATOM 714 O O . ALA A 1 94 ? 19.324 -13.479 -20.997 1.00 24.74 94 ALA A O 1
ATOM 716 N N . HIS A 1 95 ? 21.106 -14.510 -20.082 1.00 19.64 95 HIS A N 1
ATOM 717 C CA . HIS A 1 95 ? 21.246 -13.465 -19.053 1.00 19.53 95 HIS A CA 1
ATOM 718 C C . HIS A 1 95 ? 22.687 -12.895 -19.130 1.00 20.77 95 HIS A C 1
ATOM 719 O O . HIS A 1 95 ? 23.585 -13.491 -19.684 1.00 22.30 95 HIS A O 1
ATOM 726 N N . ARG A 1 96 ? 22.884 -11.752 -18.486 1.00 17.95 96 ARG A N 1
ATOM 727 C CA . ARG A 1 96 ? 24.195 -11.122 -18.384 1.00 19.51 96 ARG A CA 1
ATOM 728 C C . ARG A 1 96 ? 24.452 -10.893 -16.932 1.00 19.60 96 ARG A C 1
ATOM 729 O O . ARG A 1 96 ? 23.655 -10.258 -16.213 1.00 20.15 96 ARG A O 1
ATOM 737 N N . VAL A 1 97 ? 25.565 -11.461 -16.456 1.00 19.32 97 VAL A N 1
ATOM 738 C CA . VAL A 1 97 ? 25.958 -11.262 -15.070 1.00 20.40 97 VAL A CA 1
ATOM 739 C C . VAL A 1 97 ? 26.431 -9.847 -14.793 1.00 21.29 97 VAL A C 1
ATOM 740 O O . VAL A 1 97 ? 27.342 -9.324 -15.476 1.00 21.24 97 VAL A O 1
ATOM 744 N N . LEU A 1 98 ? 25.829 -9.246 -13.784 1.00 19.09 98 LEU A N 1
ATOM 745 C CA . LEU A 1 98 ? 26.186 -7.875 -13.398 1.00 19.89 98 LEU A CA 1
ATOM 746 C C . LEU A 1 98 ? 26.902 -7.829 -12.040 1.00 21.79 98 LEU A C 1
ATOM 747 O O . LEU A 1 98 ? 26.670 -8.659 -11.166 1.00 21.45 98 LEU A O 1
ATOM 752 N N . LEU A 1 99 ? 27.734 -6.834 -11.853 1.00 20.23 99 LEU A N 1
ATOM 753 C CA . LEU A 1 99 ? 28.281 -6.549 -10.516 1.00 19.94 99 LEU A CA 1
ATOM 754 C C . LEU A 1 99 ? 27.531 -5.322 -9.996 1.00 20.73 99 LEU A C 1
ATOM 755 O O . LEU A 1 99 ? 27.710 -4.224 -10.537 1.00 21.61 99 LEU A O 1
ATOM 760 N N . VAL A 1 100 ? 26.710 -5.505 -8.980 1.00 18.77 100 VAL A N 1
ATOM 761 C CA . VAL A 1 100 ? 25.889 -4.461 -8.440 1.00 18.96 100 VAL A CA 1
ATOM 762 C C . VAL A 1 100 ? 26.423 -4.020 -7.084 1.00 21.72 100 VAL A C 1
ATOM 763 O O . VAL A 1 100 ? 26.769 -4.812 -6.226 1.00 22.16 100 VAL A O 1
ATOM 767 N N . VAL A 1 101 ? 26.487 -2.708 -6.879 1.00 20.39 101 VAL A N 1
ATOM 768 C CA . VAL A 1 101 ? 26.959 -2.091 -5.635 1.00 19.94 101 VAL A CA 1
ATOM 769 C C . VAL A 1 101 ? 25.983 -0.980 -5.246 1.00 22.45 101 VAL A C 1
ATOM 770 O O . VAL A 1 101 ? 25.081 -0.661 -6.041 1.00 24.83 101 VAL A O 1
ATOM 774 N N . ARG A 1 102 ? 26.121 -0.408 -4.032 1.00 22.18 102 ARG A N 1
ATOM 775 C CA . ARG A 1 102 ? 25.355 0.835 -3.668 1.00 22.98 102 ARG A CA 1
ATOM 776 C C . ARG A 1 102 ? 25.789 1.949 -4.586 1.00 24.37 102 ARG A C 1
ATOM 777 O O . ARG A 1 102 ? 26.951 2.001 -5.023 1.00 24.40 102 ARG A O 1
ATOM 785 N N A SER A 1 103 ? 24.864 2.843 -4.917 0.50 24.09 103 SER A N 1
ATOM 786 N N B SER A 1 103 ? 24.852 2.853 -4.878 0.50 26.60 103 SER A N 1
ATOM 787 C CA A SER A 1 103 ? 25.175 3.901 -5.881 0.50 23.89 103 SER A CA 1
ATOM 788 C CA B SER A 1 103 ? 25.110 4.018 -5.739 0.50 28.34 103 SER A CA 1
ATOM 789 C C A SER A 1 103 ? 26.327 4.843 -5.468 0.50 25.87 103 SER A C 1
ATOM 790 C C B SER A 1 103 ? 26.349 4.807 -5.453 0.50 28.57 103 SER A C 1
ATOM 791 O O A SER A 1 103 ? 26.935 5.473 -6.332 0.50 27.16 103 SER A O 1
ATOM 792 O O B SER A 1 103 ? 26.985 5.347 -6.357 0.50 29.86 103 SER A O 1
ATOM 797 N N . ASP A 1 104 ? 26.657 4.918 -4.181 1.00 29.87 104 ASP A N 1
ATOM 798 C CA . ASP A 1 104 ? 27.783 5.750 -3.798 1.00 33.60 104 ASP A CA 1
ATOM 799 C C . ASP A 1 104 ? 29.080 4.975 -3.545 1.00 33.76 104 ASP A C 1
ATOM 800 O O . ASP A 1 104 ? 30.079 5.538 -3.055 1.00 32.94 104 ASP A O 1
ATOM 805 N N . GLN A 1 105 ? 29.099 3.684 -3.882 1.00 28.92 105 GLN A N 1
ATOM 806 C CA . GLN A 1 105 ? 30.301 2.894 -3.669 1.00 28.61 105 GLN A CA 1
ATOM 807 C C . GLN A 1 105 ? 31.425 3.356 -4.576 1.00 30.64 105 GLN A C 1
ATOM 808 O O . GLN A 1 105 ? 31.219 3.540 -5.771 1.00 30.08 105 GLN A O 1
ATOM 814 N N . GLN A 1 106 ? 32.640 3.524 -4.042 1.00 33.17 106 GLN A N 1
ATOM 815 C CA . GLN A 1 106 ? 33.711 4.008 -4.933 1.00 36.46 106 GLN A CA 1
ATOM 816 C C . GLN A 1 106 ? 34.857 3.020 -5.311 1.00 37.07 106 GLN A C 1
ATOM 817 O O . GLN A 1 106 ? 35.458 3.136 -6.364 1.00 45.94 106 GLN A O 1
ATOM 823 N N . ASP A 1 107 ? 35.108 2.048 -4.468 1.00 34.86 107 ASP A N 1
ATOM 824 C CA . ASP A 1 107 ? 36.320 1.225 -4.567 1.00 36.88 107 ASP A CA 1
ATOM 825 C C . ASP A 1 107 ? 36.093 -0.112 -5.303 1.00 37.95 107 ASP A C 1
ATOM 826 O O . ASP A 1 107 ? 36.931 -1.018 -5.230 1.00 37.85 107 ASP A O 1
ATOM 831 N N . ILE A 1 108 ? 34.961 -0.230 -6.006 1.00 33.34 108 ILE A N 1
ATOM 832 C CA . ILE A 1 108 ? 34.642 -1.457 -6.727 1.00 28.91 108 ILE A CA 1
ATOM 833 C C . ILE A 1 108 ? 34.288 -1.131 -8.127 1.00 28.92 108 ILE A C 1
ATOM 834 O O . ILE A 1 108 ? 33.194 -0.563 -8.408 1.00 32.78 108 ILE A O 1
ATOM 839 N N . ARG A 1 109 ? 35.204 -1.424 -9.028 1.00 28.97 109 ARG A N 1
ATOM 840 C CA . ARG A 1 109 ? 35.021 -1.071 -10.435 1.00 33.37 109 ARG A CA 1
ATOM 841 C C . ARG A 1 109 ? 35.109 -2.270 -11.347 1.00 33.52 109 ARG A C 1
ATOM 842 O O . ARG A 1 109 ? 34.868 -2.176 -12.539 1.00 35.29 109 ARG A O 1
ATOM 850 N N . SER A 1 110 ? 35.467 -3.430 -10.801 1.00 29.97 110 SER A N 1
ATOM 851 C CA . SER A 1 110 ? 35.635 -4.588 -11.660 1.00 30.12 110 SER A CA 1
ATOM 852 C C . SER A 1 110 ? 35.401 -5.817 -10.775 1.00 25.66 110 SER A C 1
ATOM 853 O O . SER A 1 110 ? 35.492 -5.704 -9.579 1.00 25.96 110 SER A O 1
ATOM 856 N N . PHE A 1 111 ? 35.114 -6.955 -11.398 1.00 27.01 111 PHE A N 1
ATOM 857 C CA . PHE A 1 111 ? 35.065 -8.234 -10.657 1.00 24.87 111 PHE A CA 1
ATOM 858 C C . PHE A 1 111 ? 36.321 -8.485 -9.842 1.00 26.51 111 PHE A C 1
ATOM 859 O O . PHE A 1 111 ? 36.216 -8.911 -8.654 1.00 25.43 111 PHE A O 1
ATOM 867 N N . LYS A 1 112 ? 37.479 -8.091 -10.389 1.00 27.94 112 LYS A N 1
ATOM 868 C CA . LYS A 1 112 ? 38.735 -8.237 -9.628 1.00 31.52 112 LYS A CA 1
ATOM 869 C C . LYS A 1 112 ? 38.761 -7.489 -8.319 1.00 29.21 112 LYS A C 1
ATOM 870 O O . LYS A 1 112 ? 39.379 -7.938 -7.349 1.00 29.78 112 LYS A O 1
ATOM 876 N N . ASP A 1 113 ? 38.062 -6.369 -8.232 1.00 24.54 113 ASP A N 1
ATOM 877 C CA . ASP A 1 113 ? 38.004 -5.577 -7.065 1.00 27.28 113 ASP A CA 1
ATOM 878 C C . ASP A 1 113 ? 37.237 -6.218 -5.902 1.00 25.40 113 ASP A C 1
ATOM 879 O O . ASP A 1 113 ? 37.210 -5.672 -4.780 1.00 26.84 113 ASP A O 1
ATOM 884 N N . LEU A 1 114 ? 36.577 -7.357 -6.181 1.00 24.62 114 LEU A N 1
ATOM 885 C CA . LEU A 1 114 ? 35.840 -8.006 -5.136 1.00 23.69 114 LEU A CA 1
ATOM 886 C C . LEU A 1 114 ? 36.689 -8.802 -4.137 1.00 24.77 114 LEU A C 1
ATOM 887 O O . LEU A 1 114 ? 36.222 -9.145 -3.054 1.00 25.76 114 LEU A O 1
ATOM 892 N N . THR A 1 115 ? 37.977 -9.015 -4.471 1.00 26.14 115 THR A N 1
ATOM 893 C CA . THR A 1 115 ? 38.886 -9.602 -3.507 1.00 25.24 115 THR A CA 1
ATOM 894 C C . THR A 1 115 ? 38.885 -8.806 -2.228 1.00 26.10 115 THR A C 1
ATOM 895 O O . THR A 1 115 ? 39.043 -7.592 -2.261 1.00 30.64 115 THR A O 1
ATOM 899 N N A ASP A 1 116 ? 38.714 -9.485 -1.092 0.50 26.32 116 ASP A N 1
ATOM 900 N N B ASP A 1 116 ? 38.656 -9.443 -1.095 0.50 24.89 116 ASP A N 1
ATOM 901 C CA A ASP A 1 116 ? 38.647 -8.891 0.289 0.50 29.09 116 ASP A CA 1
ATOM 902 C CA B ASP A 1 116 ? 38.702 -8.745 0.206 0.50 27.94 116 ASP A CA 1
ATOM 903 C C A ASP A 1 116 ? 37.543 -7.828 0.434 0.50 28.59 116 ASP A C 1
ATOM 904 C C B ASP A 1 116 ? 37.454 -7.951 0.551 0.50 26.58 116 ASP A C 1
ATOM 905 O O A ASP A 1 116 ? 37.698 -6.899 1.206 0.50 32.85 116 ASP A O 1
ATOM 906 O O B ASP A 1 116 ? 37.394 -7.353 1.612 0.50 28.47 116 ASP A O 1
ATOM 915 N N . LYS A 1 117 ? 36.450 -7.949 -0.333 1.00 28.74 117 LYS A N 1
ATOM 916 C CA . LYS A 1 117 ? 35.210 -7.186 -0.071 1.00 25.52 117 LYS A CA 1
ATOM 917 C C . LYS A 1 117 ? 34.137 -8.191 0.319 1.00 24.62 117 LYS A C 1
ATOM 918 O O . LYS A 1 117 ? 34.272 -9.381 0.032 1.00 24.33 117 LYS A O 1
ATOM 924 N N A THR A 1 118 ? 33.113 -7.685 1.016 0.50 23.90 118 THR A N 1
ATOM 925 N N B THR A 1 118 ? 33.095 -7.702 0.917 0.50 24.82 118 THR A N 1
ATOM 926 C CA A THR A 1 118 ? 31.923 -8.466 1.487 0.50 23.18 118 THR A CA 1
ATOM 927 C CA B THR A 1 118 ? 32.047 -8.576 1.350 0.50 25.51 118 THR A CA 1
ATOM 928 C C A THR A 1 118 ? 30.871 -8.498 0.375 0.50 22.15 118 THR A C 1
ATOM 929 C C B THR A 1 118 ? 31.060 -8.613 0.196 0.50 25.20 118 THR A C 1
ATOM 930 O O A THR A 1 118 ? 30.453 -7.444 -0.098 0.50 21.27 118 THR A O 1
ATOM 931 O O B THR A 1 118 ? 30.849 -7.612 -0.478 0.50 24.22 118 THR A O 1
ATOM 938 N N A VAL A 1 119 ? 30.429 -9.702 -0.019 0.50 19.49 119 VAL A N 1
ATOM 939 N N B VAL A 1 119 ? 30.525 -9.792 -0.091 0.50 23.14 119 VAL A N 1
ATOM 940 C CA A VAL A 1 119 ? 29.613 -9.924 -1.246 0.50 18.08 119 VAL A CA 1
ATOM 941 C CA B VAL A 1 119 ? 29.481 -9.881 -1.105 0.50 22.46 119 VAL A CA 1
ATOM 942 C C A VAL A 1 119 ? 28.482 -10.909 -0.889 0.50 18.71 119 VAL A C 1
ATOM 943 C C B VAL A 1 119 ? 28.354 -10.739 -0.587 0.50 20.78 119 VAL A C 1
ATOM 944 O O A VAL A 1 119 ? 28.784 -12.024 -0.328 0.50 16.93 119 VAL A O 1
ATOM 945 O O B VAL A 1 119 ? 28.504 -11.608 0.304 0.50 20.60 119 VAL A O 1
ATOM 952 N N . ALA A 1 120 ? 27.202 -10.552 -1.201 1.00 19.25 120 ALA A N 1
ATOM 953 C CA . ALA A 1 120 ? 26.066 -11.441 -0.978 1.00 22.41 120 ALA A CA 1
ATOM 954 C C . ALA A 1 120 ? 25.864 -12.368 -2.151 1.00 20.95 120 ALA A C 1
ATOM 955 O O . ALA A 1 120 ? 25.795 -11.911 -3.307 1.00 20.74 120 ALA A O 1
ATOM 957 N N . GLN A 1 121 ? 25.843 -13.687 -1.910 1.00 19.35 121 GLN A N 1
ATOM 958 C CA . GLN A 1 121 ? 25.526 -14.599 -2.986 1.00 19.26 121 GLN A CA 1
ATOM 959 C C . GLN A 1 121 ? 24.669 -15.739 -2.402 1.00 20.53 121 GLN A C 1
ATOM 960 O O . GLN A 1 121 ? 24.605 -15.904 -1.184 1.00 20.92 121 GLN A O 1
ATOM 966 N N . ILE A 1 122 ? 24.096 -16.529 -3.264 1.00 20.39 122 ILE A N 1
ATOM 967 C CA . ILE A 1 122 ? 23.215 -17.660 -2.882 1.00 22.28 122 ILE A CA 1
ATOM 968 C C . ILE A 1 122 ? 24.073 -18.911 -2.754 1.00 19.45 122 ILE A C 1
ATOM 969 O O . ILE A 1 122 ? 24.735 -19.330 -3.642 1.00 21.29 122 ILE A O 1
ATOM 974 N N A LEU A 1 123 ? 23.977 -19.571 -1.605 0.50 21.79 123 LEU A N 1
ATOM 975 N N B LEU A 1 123 ? 24.040 -19.546 -1.580 0.50 21.71 123 LEU A N 1
ATOM 976 C CA A LEU A 1 123 ? 24.706 -20.827 -1.378 0.50 23.01 123 LEU A CA 1
ATOM 977 C CA B LEU A 1 123 ? 24.826 -20.781 -1.352 0.50 22.60 123 LEU A CA 1
ATOM 978 C C A LEU A 1 123 ? 24.419 -21.897 -2.459 0.50 25.15 123 LEU A C 1
ATOM 979 C C B LEU A 1 123 ? 24.458 -21.867 -2.399 0.50 25.58 123 LEU A C 1
ATOM 980 O O A LEU A 1 123 ? 23.259 -22.176 -2.803 0.50 24.99 123 LEU A O 1
ATOM 981 O O B LEU A 1 123 ? 23.275 -22.092 -2.691 0.50 25.13 123 LEU A O 1
ATOM 990 N N . GLY A 1 124 ? 25.494 -22.488 -2.975 1.00 25.03 124 GLY A N 1
ATOM 991 C CA . GLY A 1 124 ? 25.363 -23.648 -3.843 1.00 28.11 124 GLY A CA 1
ATOM 992 C C . GLY A 1 124 ? 25.186 -23.189 -5.305 1.00 29.63 124 GLY A C 1
ATOM 993 O O . GLY A 1 124 ? 24.711 -23.975 -6.167 1.00 33.40 124 GLY A O 1
ATOM 994 N N . THR A 1 125 ? 25.535 -21.920 -5.594 1.00 25.08 125 THR A N 1
ATOM 995 C CA . THR A 1 125 ? 25.359 -21.427 -6.992 1.00 22.22 125 THR A CA 1
ATOM 996 C C . THR A 1 125 ? 26.746 -21.176 -7.570 1.00 21.74 125 THR A C 1
ATOM 997 O O . THR A 1 125 ? 27.732 -21.017 -6.846 1.00 23.06 125 THR A O 1
ATOM 1001 N N A ASP A 1 126 ? 26.836 -21.114 -8.884 0.50 23.12 126 ASP A N 1
ATOM 1002 N N B ASP A 1 126 ? 26.759 -21.093 -8.901 0.50 24.31 126 ASP A N 1
ATOM 1003 C CA A ASP A 1 126 ? 28.162 -20.859 -9.460 0.50 23.71 126 ASP A CA 1
ATOM 1004 C CA B ASP A 1 126 ? 27.969 -20.785 -9.687 0.50 26.84 126 ASP A CA 1
ATOM 1005 C C A ASP A 1 126 ? 28.683 -19.436 -9.146 0.50 22.34 126 ASP A C 1
ATOM 1006 C C B ASP A 1 126 ? 28.623 -19.466 -9.227 0.50 24.87 126 ASP A C 1
ATOM 1007 O O A ASP A 1 126 ? 29.901 -19.243 -9.065 0.50 21.77 126 ASP A O 1
ATOM 1008 O O B ASP A 1 126 ? 29.849 -19.379 -9.096 0.50 25.71 126 ASP A O 1
ATOM 1017 N N . LEU A 1 127 ? 27.805 -18.445 -9.022 1.00 22.48 127 LEU A N 1
ATOM 1018 C CA . LEU A 1 127 ? 28.319 -17.117 -8.680 1.00 22.48 127 LEU A CA 1
ATOM 1019 C C . LEU A 1 127 ? 28.864 -17.093 -7.236 1.00 22.58 127 LEU A C 1
ATOM 1020 O O . LEU A 1 127 ? 29.777 -16.322 -6.947 1.00 21.08 127 LEU A O 1
ATOM 1025 N N A SER A 1 128 ? 28.283 -17.922 -6.350 0.50 21.67 128 SER A N 1
ATOM 1026 N N B SER A 1 128 ? 28.293 -17.898 -6.319 0.50 21.27 128 SER A N 1
ATOM 1027 C CA A SER A 1 128 ? 28.834 -18.069 -4.980 0.50 22.17 128 SER A CA 1
ATOM 1028 C CA B SER A 1 128 ? 28.892 -17.978 -4.952 0.50 21.23 128 SER A CA 1
ATOM 1029 C C A SER A 1 128 ? 30.238 -18.667 -5.046 0.50 23.04 128 SER A C 1
ATOM 1030 C C B SER A 1 128 ? 30.278 -18.643 -5.063 0.50 22.37 128 SER A C 1
ATOM 1031 O O A SER A 1 128 ? 31.146 -18.197 -4.370 0.50 22.77 128 SER A O 1
ATOM 1032 O O B SER A 1 128 ? 31.226 -18.182 -4.448 0.50 21.99 128 SER A O 1
ATOM 1037 N N . ARG A 1 129 ? 30.394 -19.674 -5.896 1.00 23.24 129 ARG A N 1
ATOM 1038 C CA . ARG A 1 129 ? 31.705 -20.308 -6.092 1.00 25.10 129 ARG A CA 1
ATOM 1039 C C . ARG A 1 129 ? 32.723 -19.296 -6.626 1.00 25.79 129 ARG A C 1
ATOM 1040 O O . ARG A 1 129 ? 33.841 -19.218 -6.130 1.00 24.42 129 ARG A O 1
ATOM 1048 N N . PHE A 1 130 ? 32.281 -18.482 -7.596 1.00 23.77 130 PHE A N 1
ATOM 1049 C CA . PHE A 1 130 ? 33.128 -17.414 -8.131 1.00 23.28 130 PHE A CA 1
ATOM 1050 C C . PHE A 1 130 ? 33.549 -16.420 -7.108 1.00 23.22 130 PHE A C 1
ATOM 1051 O O . PHE A 1 130 ? 34.740 -16.083 -7.016 1.00 22.15 130 PHE A O 1
ATOM 1059 N N . ALA A 1 131 ? 32.623 -15.909 -6.318 1.00 21.04 131 ALA A N 1
ATOM 1060 C CA . ALA A 1 131 ? 32.959 -15.013 -5.243 1.00 21.52 131 ALA A CA 1
ATOM 1061 C C . ALA A 1 131 ? 33.986 -15.659 -4.269 1.00 21.54 131 ALA A C 1
ATOM 1062 O O . ALA A 1 131 ? 34.925 -14.970 -3.827 1.00 23.19 131 ALA A O 1
ATOM 1064 N N . LYS A 1 132 ? 33.800 -16.921 -3.948 1.00 22.55 132 LYS A N 1
ATOM 1065 C CA . LYS A 1 132 ? 34.758 -17.529 -2.966 1.00 26.37 132 LYS A CA 1
ATOM 1066 C C . LYS A 1 132 ? 36.154 -17.598 -3.609 1.00 26.31 132 LYS A C 1
ATOM 1067 O O . LYS A 1 132 ? 37.208 -17.319 -2.929 1.00 26.24 132 LYS A O 1
ATOM 1073 N N . GLU A 1 133 ? 36.190 -17.925 -4.891 1.00 24.24 133 GLU A N 1
ATOM 1074 C CA . GLU A 1 133 ? 37.464 -17.967 -5.638 1.00 27.06 133 GLU A CA 1
ATOM 1075 C C . GLU A 1 133 ? 38.152 -16.609 -5.766 1.00 30.00 133 GLU A C 1
ATOM 1076 O O . GLU A 1 133 ? 39.392 -16.546 -5.821 1.00 29.03 133 GLU A O 1
ATOM 1082 N N . LEU A 1 134 ? 37.390 -15.511 -5.826 1.00 23.97 134 LEU A N 1
ATOM 1083 C CA . LEU A 1 134 ? 38.007 -14.181 -5.782 1.00 25.24 134 LEU A CA 1
ATOM 1084 C C . LEU A 1 134 ? 38.543 -13.790 -4.416 1.00 25.96 134 LEU A C 1
ATOM 1085 O O . LEU A 1 134 ? 39.075 -12.693 -4.266 1.00 27.92 134 LEU A O 1
ATOM 1090 N N . LYS A 1 135 ? 38.339 -14.618 -3.382 1.00 24.94 135 LYS A N 1
ATOM 1091 C CA . LYS A 1 135 ? 38.652 -14.278 -1.987 1.00 23.52 135 LYS A CA 1
ATOM 1092 C C . LYS A 1 135 ? 37.883 -13.103 -1.487 1.00 25.81 135 LYS A C 1
ATOM 1093 O O . LYS A 1 135 ? 38.351 -12.245 -0.703 1.00 27.46 135 LYS A O 1
ATOM 1099 N N . SER A 1 136 ? 36.611 -13.091 -1.889 1.00 24.69 136 SER A N 1
ATOM 1100 C CA . SER A 1 136 ? 35.662 -12.253 -1.236 1.00 23.82 136 SER A CA 1
ATOM 1101 C C . SER A 1 136 ? 35.197 -12.862 0.100 1.00 21.19 136 SER A C 1
ATOM 1102 O O . SER A 1 136 ? 35.471 -14.046 0.350 1.00 25.45 136 SER A O 1
ATOM 1105 N N . HIS A 1 137 ? 34.526 -12.088 0.901 1.00 20.59 137 HIS A N 1
ATOM 1106 C CA . HIS A 1 137 ? 33.934 -12.531 2.190 1.00 22.09 137 HIS A CA 1
ATOM 1107 C C . HIS A 1 137 ? 32.437 -12.721 1.928 1.00 25.08 137 HIS A C 1
ATOM 1108 O O . HIS A 1 137 ? 31.726 -11.700 1.744 1.00 27.23 137 HIS A O 1
ATOM 1115 N N A LEU A 1 138 ? 31.964 -13.965 1.927 0.50 21.87 138 LEU A N 1
ATOM 1116 N N B LEU A 1 138 ? 31.954 -13.952 1.863 0.50 23.27 138 LEU A N 1
ATOM 1117 C CA A LEU A 1 138 ? 30.539 -14.250 1.608 0.50 21.41 138 LEU A CA 1
ATOM 1118 C CA B LEU A 1 138 ? 30.543 -14.161 1.456 0.50 23.31 138 LEU A CA 1
ATOM 1119 C C A LEU A 1 138 ? 29.568 -14.040 2.745 0.50 21.72 138 LEU A C 1
ATOM 1120 C C B LEU A 1 138 ? 29.555 -14.187 2.605 0.50 22.90 138 LEU A C 1
ATOM 1121 O O A LEU A 1 138 ? 29.799 -14.417 3.887 0.50 21.45 138 LEU A O 1
ATOM 1122 O O B LEU A 1 138 ? 29.807 -14.855 3.637 0.50 21.46 138 LEU A O 1
ATOM 1131 N N . VAL A 1 139 ? 28.402 -13.512 2.399 1.00 22.49 139 VAL A N 1
ATOM 1132 C CA . VAL A 1 139 ? 27.238 -13.596 3.246 1.00 20.73 139 VAL A CA 1
ATOM 1133 C C . VAL A 1 139 ? 26.199 -14.285 2.352 1.00 23.55 139 VAL A C 1
ATOM 1134 O O . VAL A 1 139 ? 25.979 -13.831 1.203 1.00 23.76 139 VAL A O 1
ATOM 1138 N N . PHE A 1 140 ? 25.580 -15.370 2.819 1.00 21.52 140 PHE A N 1
ATOM 1139 C CA . PHE A 1 140 ? 24.737 -16.185 1.949 1.00 22.62 140 PHE A CA 1
ATOM 1140 C C . PHE A 1 140 ? 23.306 -15.721 2.085 1.00 23.66 140 PHE A C 1
ATOM 1141 O O . PHE A 1 140 ? 22.803 -15.514 3.193 1.00 27.94 140 PHE A O 1
ATOM 1149 N N . SER A 1 141 ? 22.684 -15.495 0.939 1.00 23.29 141 SER A N 1
ATOM 1150 C CA . SER A 1 141 ? 21.303 -15.010 0.908 1.00 23.85 141 SER A CA 1
ATOM 1151 C C . SER A 1 141 ? 20.432 -16.128 0.390 1.00 23.51 141 SER A C 1
ATOM 1152 O O . SER A 1 141 ? 20.912 -17.078 -0.214 1.00 25.34 141 SER A O 1
ATOM 1155 N N . HIS A 1 142 ? 19.128 -16.002 0.593 1.00 26.23 142 HIS A N 1
ATOM 1156 C CA . HIS A 1 142 ? 18.233 -17.066 0.095 1.00 29.30 142 HIS A CA 1
ATOM 1157 C C . HIS A 1 142 ? 17.675 -16.909 -1.305 1.00 25.62 142 HIS A C 1
ATOM 1158 O O . HIS A 1 142 ? 17.240 -17.872 -1.954 1.00 27.87 142 HIS A O 1
ATOM 1165 N N . ASN A 1 143 ? 17.835 -15.693 -1.829 1.00 22.16 143 ASN A N 1
ATOM 1166 C CA . ASN A 1 143 ? 17.397 -15.499 -3.219 1.00 22.00 143 ASN A CA 1
ATOM 1167 C C . ASN A 1 143 ? 17.961 -14.119 -3.652 1.00 20.76 143 ASN A C 1
ATOM 1168 O O . ASN A 1 143 ? 18.679 -13.446 -2.865 1.00 21.63 143 ASN A O 1
ATOM 1173 N N . PHE A 1 144 ? 17.574 -13.624 -4.843 1.00 20.26 144 PHE A N 1
ATOM 1174 C CA . PHE A 1 144 ? 18.151 -12.343 -5.285 1.00 20.27 144 PHE A CA 1
ATOM 1175 C C . PHE A 1 144 ? 17.602 -11.139 -4.578 1.00 19.81 144 PHE A C 1
ATOM 1176 O O . PHE A 1 144 ? 18.336 -10.181 -4.343 1.00 19.92 144 PHE A O 1
ATOM 1184 N N A GLU A 1 145 ? 16.315 -11.174 -4.191 0.50 20.76 145 GLU A N 1
ATOM 1185 N N B GLU A 1 145 ? 16.313 -11.179 -4.203 0.50 21.33 145 GLU A N 1
ATOM 1186 C CA A GLU A 1 145 ? 15.744 -10.060 -3.455 0.50 22.11 145 GLU A CA 1
ATOM 1187 C CA B GLU A 1 145 ? 15.715 -10.076 -3.473 0.50 23.05 145 GLU A CA 1
ATOM 1188 C C A GLU A 1 145 ? 16.547 -9.838 -2.191 0.50 23.38 145 GLU A C 1
ATOM 1189 C C B GLU A 1 145 ? 16.489 -9.845 -2.174 0.50 24.03 145 GLU A C 1
ATOM 1190 O O A GLU A 1 145 ? 16.895 -8.710 -1.864 0.50 21.32 145 GLU A O 1
ATOM 1191 O O B GLU A 1 145 ? 16.782 -8.712 -1.818 0.50 21.77 145 GLU A O 1
ATOM 1202 N N . GLN A 1 146 ? 16.859 -10.935 -1.483 1.00 21.79 146 GLN A N 1
ATOM 1203 C CA . GLN A 1 146 ? 17.602 -10.823 -0.230 1.00 22.90 146 GLN A CA 1
ATOM 1204 C C . GLN A 1 146 ? 19.059 -10.363 -0.463 1.00 22.57 146 GLN A C 1
ATOM 1205 O O . GLN A 1 146 ? 19.602 -9.588 0.329 1.00 23.97 146 GLN A O 1
ATOM 1211 N N . SER A 1 147 ? 19.651 -10.803 -1.568 1.00 21.06 147 SER A N 1
ATOM 1212 C CA . SER A 1 147 ? 21.039 -10.313 -1.863 1.00 20.73 147 SER A CA 1
ATOM 1213 C C . SER A 1 147 ? 20.971 -8.800 -2.040 1.00 21.18 147 SER A C 1
ATOM 1214 O O . SER A 1 147 ? 21.831 -8.083 -1.544 1.00 21.35 147 SER A O 1
ATOM 1217 N N . LEU A 1 148 ? 19.988 -8.281 -2.785 1.00 22.72 148 LEU A N 1
ATOM 1218 C CA . LEU A 1 148 ? 19.921 -6.818 -2.923 1.00 22.37 148 LEU A CA 1
ATOM 1219 C C . LEU A 1 148 ? 19.575 -6.106 -1.618 1.00 24.16 148 LEU A C 1
ATOM 1220 O O . LEU A 1 148 ? 20.099 -5.012 -1.334 1.00 24.39 148 LEU A O 1
ATOM 1225 N N . GLN A 1 149 ? 18.729 -6.737 -0.795 1.00 22.10 149 GLN A N 1
ATOM 1226 C CA . GLN A 1 149 ? 18.435 -6.163 0.527 1.00 26.90 149 GLN A CA 1
ATOM 1227 C C . GLN A 1 149 ? 19.677 -6.117 1.440 1.00 28.44 149 GLN A C 1
ATOM 1228 O O . GLN A 1 149 ? 19.886 -5.154 2.160 1.00 26.26 149 GLN A O 1
ATOM 1234 N N . LEU A 1 150 ? 20.519 -7.141 1.366 1.00 23.65 150 LEU A N 1
ATOM 1235 C CA . LEU A 1 150 ? 21.743 -7.183 2.130 1.00 24.61 150 LEU A CA 1
ATOM 1236 C C . LEU A 1 150 ? 22.724 -6.098 1.687 1.00 27.60 150 LEU A C 1
ATOM 1237 O O . LEU A 1 150 ? 23.445 -5.517 2.502 1.00 26.84 150 LEU A O 1
ATOM 1242 N N . LEU A 1 151 ? 22.715 -5.814 0.393 1.00 25.31 151 LEU A N 1
ATOM 1243 C CA . LEU A 1 151 ? 23.530 -4.773 -0.163 1.00 23.81 151 LEU A CA 1
ATOM 1244 C C . LEU A 1 151 ? 23.030 -3.407 0.301 1.00 27.17 151 LEU A C 1
ATOM 1245 O O . LEU A 1 151 ? 23.810 -2.591 0.762 1.00 30.70 151 LEU A O 1
ATOM 1250 N N . LEU A 1 152 ? 21.724 -3.164 0.162 1.00 29.82 152 LEU A N 1
ATOM 1251 C CA . LEU A 1 152 ? 21.108 -1.912 0.646 1.00 34.25 152 LEU A CA 1
ATOM 1252 C C . LEU A 1 152 ? 21.420 -1.574 2.072 1.00 33.77 152 LEU A C 1
ATOM 1253 O O . LEU A 1 152 ? 21.810 -0.435 2.372 1.00 36.04 152 LEU A O 1
ATOM 1258 N N . SER A 1 153 ? 21.284 -2.569 2.934 1.00 34.63 153 SER A N 1
ATOM 1259 C CA . SER A 1 153 ? 21.423 -2.494 4.382 1.00 33.69 153 SER A CA 1
ATOM 1260 C C . SER A 1 153 ? 22.888 -2.451 4.870 1.00 33.93 153 SER A C 1
ATOM 1261 O O . SER A 1 153 ? 23.147 -2.380 6.068 1.00 34.16 153 SER A O 1
ATOM 1264 N N . LYS A 1 154 ? 23.838 -2.501 3.940 1.00 30.57 154 LYS A N 1
ATOM 1265 C CA . LYS A 1 154 ? 25.263 -2.446 4.248 1.00 30.54 154 LYS A CA 1
ATOM 1266 C C . LYS A 1 154 ? 25.826 -3.698 4.924 1.00 29.38 154 LYS A C 1
ATOM 1267 O O . LYS A 1 154 ? 26.973 -3.697 5.367 1.00 29.56 154 LYS A O 1
ATOM 1273 N N A ARG A 1 155 ? 25.093 -4.817 4.948 0.50 25.86 155 ARG A N 1
ATOM 1274 N N B ARG A 1 155 ? 25.044 -4.773 4.942 0.50 27.56 155 ARG A N 1
ATOM 1275 C CA A ARG A 1 155 ? 25.760 -6.068 5.338 0.50 25.56 155 ARG A CA 1
ATOM 1276 C CA B ARG A 1 155 ? 25.601 -6.041 5.346 0.50 28.13 155 ARG A CA 1
ATOM 1277 C C A ARG A 1 155 ? 26.862 -6.484 4.358 0.50 24.39 155 ARG A C 1
ATOM 1278 C C B ARG A 1 155 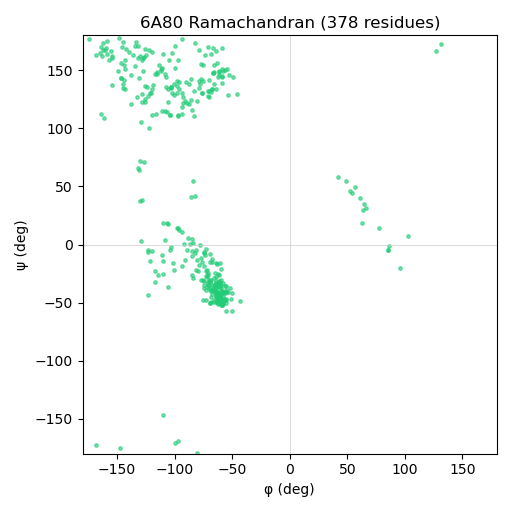? 26.662 -6.613 4.361 0.50 27.32 155 ARG A C 1
ATOM 1279 O O A ARG A 1 155 ? 27.910 -7.051 4.744 0.50 22.44 155 ARG A O 1
ATOM 1280 O O B ARG A 1 155 ? 27.511 -7.396 4.784 0.50 28.49 155 ARG A O 1
ATOM 1295 N N . THR A 1 156 ? 26.640 -6.205 3.074 1.00 24.00 156 THR A N 1
ATOM 1296 C CA . THR A 1 156 ? 27.667 -6.573 2.080 1.00 23.76 156 THR A CA 1
ATOM 1297 C C . THR A 1 156 ? 27.913 -5.349 1.231 1.00 22.50 156 THR A C 1
ATOM 1298 O O . THR A 1 156 ? 27.153 -4.358 1.308 1.00 26.13 156 THR A O 1
ATOM 1302 N N . ASP A 1 157 ? 29.017 -5.344 0.510 1.00 23.59 157 ASP A N 1
ATOM 1303 C CA . ASP A 1 157 ? 29.258 -4.188 -0.377 1.00 24.17 157 ASP A CA 1
ATOM 1304 C C . ASP A 1 157 ? 29.015 -4.431 -1.835 1.00 24.40 157 ASP A C 1
ATOM 1305 O O . ASP A 1 157 ? 29.120 -3.506 -2.652 1.00 24.64 157 ASP A O 1
ATOM 1310 N N . ALA A 1 158 ? 28.701 -5.664 -2.182 1.00 22.22 158 ALA A N 1
ATOM 1311 C CA . ALA A 1 158 ? 28.366 -5.953 -3.610 1.00 20.09 158 ALA A CA 1
ATOM 1312 C C . ALA A 1 158 ? 27.565 -7.200 -3.701 1.00 20.35 158 ALA A C 1
ATOM 1313 O O . ALA A 1 158 ? 27.496 -7.952 -2.742 1.00 20.14 158 ALA A O 1
ATOM 1315 N N . THR A 1 159 ? 26.926 -7.412 -4.848 1.00 20.30 159 THR A N 1
ATOM 1316 C CA . THR A 1 159 ? 26.371 -8.741 -5.194 1.00 19.02 159 THR A CA 1
ATOM 1317 C C . THR A 1 159 ? 26.514 -8.947 -6.696 1.00 21.57 159 THR A C 1
ATOM 1318 O O . THR A 1 159 ? 26.332 -7.987 -7.474 1.00 20.79 159 THR A O 1
ATOM 1322 N N . MET A 1 160 ? 26.911 -10.137 -7.114 1.00 19.72 160 MET A N 1
ATOM 1323 C CA . MET A 1 160 ? 26.928 -10.512 -8.542 1.00 21.18 160 MET A CA 1
ATOM 1324 C C . MET A 1 160 ? 25.564 -11.096 -8.842 1.00 22.38 160 MET A C 1
ATOM 1325 O O . MET A 1 160 ? 25.123 -12.029 -8.178 1.00 24.32 160 MET A O 1
ATOM 1330 N N . ILE A 1 161 ? 24.844 -10.507 -9.810 1.00 20.79 161 ILE A N 1
ATOM 1331 C CA . ILE A 1 161 ? 23.426 -10.852 -9.991 1.00 18.52 161 ILE A CA 1
ATOM 1332 C C . ILE A 1 161 ? 23.128 -10.800 -11.503 1.00 19.93 161 ILE A C 1
ATOM 1333 O O . ILE A 1 161 ? 23.612 -9.864 -12.178 1.00 20.43 161 ILE A O 1
ATOM 1338 N N . PRO A 1 162 ? 22.436 -11.777 -12.052 1.00 18.43 162 PRO A N 1
ATOM 1339 C CA . PRO A 1 162 ? 22.091 -11.602 -13.471 1.00 18.52 162 PRO A CA 1
ATOM 1340 C C . PRO A 1 162 ? 21.138 -10.439 -1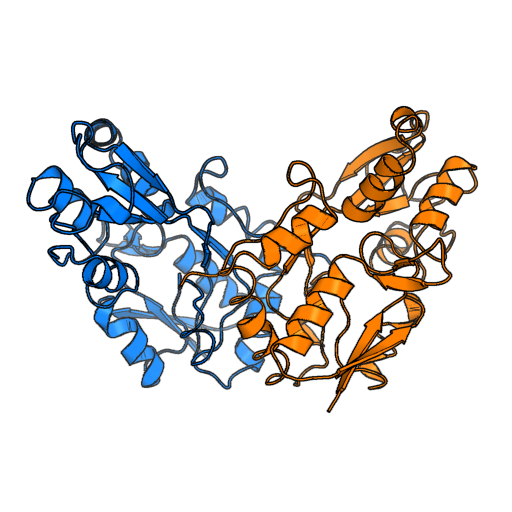3.740 1.00 18.98 162 PRO A C 1
ATOM 1341 O O . PRO A 1 162 ? 20.313 -10.020 -12.866 1.00 19.36 162 PRO A O 1
ATOM 1345 N N . ASP A 1 163 ? 21.212 -9.905 -14.971 1.00 20.03 163 ASP A N 1
ATOM 1346 C CA . ASP A 1 163 ? 20.348 -8.783 -15.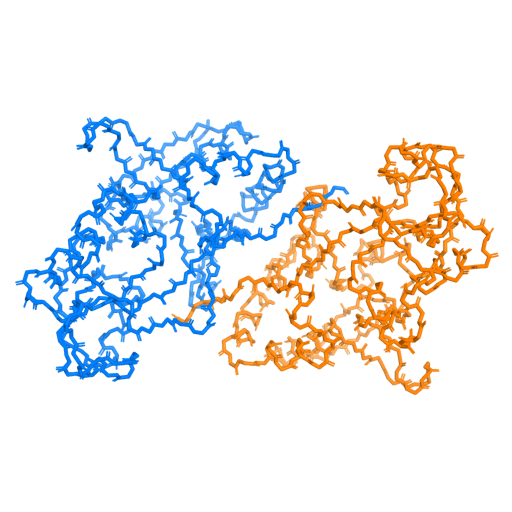341 1.00 19.62 163 ASP A CA 1
ATOM 1347 C C . ASP A 1 163 ? 18.884 -9.063 -15.127 1.00 18.35 163 ASP A C 1
ATOM 1348 O O . ASP A 1 163 ? 18.173 -8.207 -14.651 1.00 18.31 163 ASP A O 1
ATOM 1353 N N . ILE A 1 164 ? 18.390 -10.278 -15.449 1.00 17.90 164 ILE A N 1
ATOM 1354 C CA . ILE A 1 164 ? 16.936 -10.518 -15.437 1.00 18.61 164 ILE A CA 1
ATOM 1355 C C . ILE A 1 164 ? 16.287 -10.167 -14.067 1.00 19.25 164 ILE A C 1
ATOM 1356 O O . ILE A 1 164 ? 15.391 -9.320 -14.011 1.00 19.13 164 ILE A O 1
ATOM 1361 N N . PRO A 1 165 ? 16.744 -10.771 -12.968 1.00 17.91 165 PRO A N 1
ATOM 1362 C CA . PRO A 1 165 ? 16.167 -10.424 -11.654 1.00 19.20 165 PRO A CA 1
ATOM 1363 C C . PRO A 1 165 ? 16.534 -9.017 -11.217 1.00 19.37 165 PRO A C 1
ATOM 1364 O O . PRO A 1 165 ? 15.710 -8.435 -10.479 1.00 20.88 165 PRO A O 1
ATOM 1368 N N . PHE A 1 166 ? 17.726 -8.470 -11.561 1.00 18.90 166 PHE A N 1
ATOM 1369 C CA . PHE A 1 166 ? 17.985 -7.089 -11.182 1.00 19.52 166 PHE A CA 1
ATOM 1370 C C . PHE A 1 166 ? 16.967 -6.121 -11.819 1.00 19.56 166 PHE A C 1
ATOM 1371 O O . PHE A 1 166 ? 16.440 -5.220 -11.131 1.00 20.68 166 PHE A O 1
ATOM 1379 N N . PHE A 1 167 ? 16.715 -6.288 -13.103 1.00 18.23 167 PHE A N 1
ATOM 1380 C CA . PHE A 1 167 ? 15.803 -5.311 -13.772 1.00 18.92 167 PHE A CA 1
ATOM 1381 C C . PHE A 1 167 ? 14.390 -5.569 -13.314 1.00 20.06 167 PHE A C 1
ATOM 1382 O O . PHE A 1 167 ? 13.576 -4.599 -13.272 1.00 21.67 167 PHE A O 1
ATOM 1390 N N . ASN A 1 168 ? 14.071 -6.810 -12.922 1.00 20.92 168 ASN A N 1
ATOM 1391 C CA . ASN A 1 168 ? 12.742 -7.083 -12.386 1.00 19.75 168 ASN A CA 1
ATOM 1392 C C . ASN A 1 168 ? 12.572 -6.300 -11.031 1.00 20.35 168 ASN A C 1
ATOM 1393 O O . ASN A 1 168 ? 11.503 -5.771 -10.740 1.00 23.09 168 ASN A O 1
ATOM 1398 N N . PHE A 1 169 ? 13.620 -6.273 -10.248 1.00 20.77 169 PHE A N 1
ATOM 1399 C CA . PHE A 1 169 ? 13.579 -5.567 -8.975 1.00 21.04 169 PHE A CA 1
ATOM 1400 C C . PHE A 1 169 ? 13.380 -4.077 -9.309 1.00 24.51 169 PHE A C 1
ATOM 1401 O O . PHE A 1 169 ? 12.547 -3.411 -8.676 1.00 24.66 169 PHE A O 1
ATOM 1409 N N . LEU A 1 170 ? 14.107 -3.525 -10.274 1.00 22.95 170 LEU A N 1
ATOM 1410 C CA . LEU A 1 170 ? 13.907 -2.080 -10.595 1.00 24.59 170 LEU A CA 1
ATOM 1411 C C . LEU A 1 170 ? 12.473 -1.804 -11.081 1.00 27.12 170 LEU A C 1
ATOM 1412 O O . LEU A 1 170 ? 11.938 -0.679 -10.859 1.00 27.48 170 LEU A O 1
ATOM 1417 N N . GLU A 1 171 ? 11.857 -2.766 -11.757 1.00 23.65 171 GLU A N 1
ATOM 1418 C CA . GLU A 1 171 ? 10.485 -2.589 -12.288 1.00 26.27 171 GLU A CA 1
ATOM 1419 C C . GLU A 1 171 ? 9.463 -2.618 -11.118 1.00 27.71 171 GLU A C 1
ATOM 1420 O O . GLU A 1 171 ? 8.468 -1.813 -11.109 1.00 31.30 171 GLU A O 1
ATOM 1426 N N . ARG A 1 172 ? 9.667 -3.476 -10.127 1.00 26.88 172 ARG A N 1
ATOM 1427 C CA . ARG A 1 172 ? 8.800 -3.591 -8.974 1.00 29.62 172 ARG A CA 1
ATOM 1428 C C . ARG A 1 172 ? 9.014 -2.482 -7.966 1.00 32.35 172 ARG A C 1
ATOM 1429 O O . ARG A 1 172 ? 8.053 -2.016 -7.309 1.00 31.29 172 ARG A O 1
ATOM 1437 N N A ARG A 1 173 ? 10.276 -2.052 -7.818 0.50 27.75 173 ARG A N 1
ATOM 1438 N N B ARG A 1 173 ? 10.244 -2.012 -7.846 0.50 30.26 173 ARG A N 1
ATOM 1439 C CA A ARG A 1 173 ? 10.696 -1.093 -6.757 0.50 27.70 173 ARG A CA 1
ATOM 1440 C CA B ARG A 1 173 ? 10.522 -1.054 -6.785 0.50 31.76 173 ARG A CA 1
ATOM 1441 C C A ARG A 1 173 ? 11.462 0.091 -7.389 0.50 26.23 173 ARG A C 1
ATOM 1442 C C B ARG A 1 173 ? 11.374 0.066 -7.343 0.50 29.06 173 ARG A C 1
ATOM 1443 O O A ARG A 1 173 ? 12.645 0.320 -7.081 0.50 23.81 173 ARG A O 1
ATOM 1444 O O B ARG A 1 173 ? 12.530 0.218 -6.939 0.50 29.39 173 ARG A O 1
ATOM 1459 N N . PRO A 1 174 ? 10.803 0.875 -8.274 1.00 28.33 174 PRO A N 1
ATOM 1460 C CA . PRO A 1 174 ? 11.597 1.923 -8.957 1.00 31.73 174 PRO A CA 1
ATOM 1461 C C . PRO A 1 174 ? 12.240 2.976 -8.082 1.00 30.25 174 PRO A C 1
ATOM 1462 O O . PRO A 1 174 ? 13.317 3.483 -8.445 1.00 32.28 174 PRO A O 1
ATOM 1466 N N . HIS A 1 175 ? 11.549 3.373 -7.013 1.00 32.03 175 HIS A N 1
ATOM 1467 C CA . HIS A 1 175 ? 12.098 4.335 -6.086 1.00 32.63 175 HIS A CA 1
ATOM 1468 C C . HIS A 1 175 ? 13.281 3.798 -5.299 1.00 32.81 175 HIS A C 1
ATOM 1469 O O . HIS A 1 175 ? 14.024 4.598 -4.714 1.00 34.88 175 HIS A O 1
ATOM 1476 N N . ASP A 1 176 ? 13.506 2.469 -5.279 1.00 28.49 176 ASP A N 1
ATOM 1477 C CA . ASP A 1 176 ? 14.741 1.945 -4.717 1.00 29.62 176 ASP A CA 1
ATOM 1478 C C . ASP A 1 176 ? 15.890 1.926 -5.718 1.00 26.53 176 ASP A C 1
ATOM 1479 O O . ASP A 1 176 ? 17.018 1.733 -5.313 1.00 26.81 176 ASP A O 1
ATOM 1484 N N . GLY A 1 177 ? 15.585 2.178 -6.997 1.00 27.45 177 GLY A N 1
ATOM 1485 C CA . GLY A 1 177 ? 16.596 2.004 -8.076 1.00 26.10 177 GLY A CA 1
ATOM 1486 C C . GLY A 1 177 ? 17.785 2.891 -7.866 1.00 27.18 177 GLY A C 1
ATOM 1487 O O . GLY A 1 177 ? 18.945 2.464 -8.075 1.00 29.00 177 GLY A O 1
ATOM 1488 N N . ASN A 1 178 ? 17.528 4.112 -7.347 1.00 27.31 178 ASN A N 1
ATOM 1489 C CA . ASN A 1 178 ? 18.605 5.066 -7.151 1.00 29.62 178 ASN A CA 1
ATOM 1490 C C . ASN A 1 178 ? 19.595 4.624 -6.069 1.00 27.23 178 ASN A C 1
ATOM 1491 O O . ASN A 1 178 ? 20.676 5.188 -6.002 1.00 28.56 178 ASN A O 1
ATOM 1496 N N . LEU A 1 179 ? 19.276 3.603 -5.251 1.00 23.84 179 LEU A N 1
ATOM 1497 C CA . LEU A 1 179 ? 20.232 3.135 -4.234 1.00 22.19 179 LEU A CA 1
ATOM 1498 C C . LEU A 1 179 ? 21.327 2.158 -4.795 1.00 22.47 179 LEU A C 1
ATOM 1499 O O . LEU A 1 179 ? 22.295 1.895 -4.069 1.00 25.06 179 LEU A O 1
ATOM 1504 N N . PHE A 1 180 ? 21.223 1.782 -6.074 1.00 22.92 180 PHE A N 1
ATOM 1505 C CA . PHE A 1 180 ? 22.122 0.758 -6.641 1.00 23.56 180 PHE A CA 1
ATOM 1506 C C . PHE A 1 180 ? 22.726 1.300 -7.888 1.00 24.32 180 PHE A C 1
ATOM 1507 O O . PHE A 1 180 ? 22.103 2.153 -8.569 1.00 26.96 180 PHE A O 1
ATOM 1515 N N . LYS A 1 181 ? 23.851 0.732 -8.276 1.00 22.46 181 LYS A N 1
ATOM 1516 C CA . LYS A 1 181 ? 24.386 0.952 -9.610 1.00 21.93 181 LYS A CA 1
ATOM 1517 C C . LYS A 1 181 ? 25.090 -0.285 -10.121 1.00 21.17 181 LYS A C 1
ATOM 1518 O O . LYS A 1 181 ? 25.532 -1.117 -9.271 1.00 23.70 181 LYS A O 1
ATOM 1524 N N . ILE A 1 182 ? 25.205 -0.427 -11.439 1.00 21.47 182 ILE A N 1
ATOM 1525 C CA . ILE A 1 182 ? 25.983 -1.488 -12.053 1.00 21.68 182 ILE A CA 1
ATOM 1526 C C . ILE A 1 182 ? 27.432 -0.987 -12.119 1.00 23.46 182 ILE A C 1
ATOM 1527 O O . ILE A 1 182 ? 27.695 -0.015 -12.874 1.00 26.83 182 ILE A O 1
ATOM 1532 N N . ALA A 1 183 ? 28.346 -1.643 -11.409 1.00 24.00 183 ALA A N 1
ATOM 1533 C CA . ALA A 1 183 ? 29.769 -1.305 -11.485 1.00 24.25 183 ALA A CA 1
ATOM 1534 C C . ALA A 1 183 ? 30.476 -1.972 -12.651 1.00 25.64 183 ALA A C 1
ATOM 1535 O O . ALA A 1 183 ? 31.556 -1.470 -13.083 1.00 27.33 183 ALA A O 1
ATOM 1537 N N . ASP A 1 184 ? 30.010 -3.150 -13.082 1.00 23.96 184 ASP A N 1
ATOM 1538 C CA . ASP A 1 184 ? 30.700 -3.893 -14.128 1.00 25.09 184 ASP A CA 1
ATOM 1539 C C . ASP A 1 184 ? 29.737 -4.933 -14.612 1.00 23.66 184 ASP A C 1
ATOM 1540 O O . ASP A 1 184 ? 28.725 -5.191 -13.957 1.00 23.63 184 ASP A O 1
ATOM 1545 N N . ARG A 1 185 ? 30.053 -5.513 -15.763 1.00 24.72 185 ARG A N 1
ATOM 1546 C CA . ARG A 1 185 ? 29.244 -6.573 -16.377 1.00 25.79 185 ARG A CA 1
ATOM 1547 C C . ARG A 1 185 ? 30.157 -7.555 -17.014 1.00 26.86 185 ARG A C 1
ATOM 1548 O O . ARG A 1 185 ? 31.244 -7.202 -17.530 1.00 26.74 185 ARG A O 1
ATOM 1556 N N . MET A 1 186 ? 29.725 -8.796 -17.088 1.00 22.94 186 MET A N 1
ATOM 1557 C CA . MET A 1 186 ? 30.574 -9.767 -17.811 1.00 26.20 186 MET A CA 1
ATOM 1558 C C . MET A 1 186 ? 30.634 -9.377 -19.295 1.00 28.17 186 MET A C 1
ATOM 1559 O O . MET A 1 186 ? 29.703 -8.768 -19.833 1.00 27.17 186 MET A O 1
ATOM 1564 N N . LYS A 1 187 ? 31.753 -9.672 -19.949 1.00 31.70 187 LYS A N 1
ATOM 1565 C CA . LYS A 1 187 ? 31.855 -9.205 -21.319 1.00 33.55 187 LYS A CA 1
ATOM 1566 C C . LYS A 1 187 ? 30.860 -9.934 -22.262 1.00 28.78 187 LYS A C 1
ATOM 1567 O O . LYS A 1 187 ? 30.397 -9.352 -23.263 1.00 32.82 187 LYS A O 1
ATOM 1573 N N . ASP A 1 188 ? 30.549 -11.194 -21.948 1.00 29.44 188 ASP A N 1
ATOM 1574 C CA . ASP A 1 188 ? 29.577 -11.929 -22.735 1.00 29.52 188 ASP A CA 1
ATOM 1575 C C . ASP A 1 188 ? 28.290 -12.248 -21.941 1.00 29.74 188 ASP A C 1
ATOM 1576 O O . ASP A 1 188 ? 28.371 -12.360 -20.719 1.00 28.41 188 ASP A O 1
ATOM 1581 N N . ASN A 1 189 ? 27.166 -12.428 -22.640 1.00 27.04 189 ASN A N 1
ATOM 1582 C CA . ASN A 1 189 ? 26.023 -13.011 -21.961 1.00 26.75 189 ASN A CA 1
ATOM 1583 C C . ASN A 1 189 ? 26.147 -14.536 -21.885 1.00 26.60 189 ASN A C 1
ATOM 1584 O O . ASN A 1 189 ? 27.110 -15.103 -22.360 1.00 25.82 189 ASN A O 1
ATOM 1589 N N . SER A 1 190 ? 25.138 -15.160 -21.287 1.00 21.47 190 SER A N 1
ATOM 1590 C CA . SER A 1 190 ? 25.194 -16.551 -20.930 1.00 21.27 190 SER A CA 1
ATOM 1591 C C . SER A 1 190 ? 23.979 -17.258 -21.349 1.00 22.66 190 SER A C 1
ATOM 1592 O O . SER A 1 190 ? 22.862 -16.834 -21.000 1.00 21.75 190 SER A O 1
ATOM 1595 N N . ALA A 1 191 ? 24.150 -18.371 -22.093 1.00 20.20 191 ALA A N 1
ATOM 1596 C CA . ALA A 1 191 ? 22.974 -19.134 -22.445 1.00 19.84 191 ALA A CA 1
ATOM 1597 C C . ALA A 1 191 ? 22.339 -19.869 -21.226 1.00 19.93 191 ALA A C 1
ATOM 1598 O O . ALA A 1 191 ? 23.071 -20.387 -20.365 1.00 20.41 191 ALA A O 1
ATOM 1600 N N . VAL A 1 192 ? 21.018 -19.879 -21.232 1.00 20.58 192 VAL A N 1
ATOM 1601 C CA . VAL A 1 192 ? 20.200 -20.512 -20.176 1.00 18.57 192 VAL A CA 1
ATOM 1602 C C . VAL A 1 192 ? 19.265 -21.476 -20.778 1.00 19.91 192 VAL A C 1
ATOM 1603 O O . VAL A 1 192 ? 18.670 -21.231 -21.856 1.00 19.79 192 VAL A O 1
ATOM 1607 N N . ALA A 1 193 ? 19.156 -22.627 -20.155 1.00 19.97 193 ALA A N 1
ATOM 1608 C CA . ALA A 1 193 ? 18.416 -23.739 -20.749 1.00 21.19 193 ALA A CA 1
ATOM 1609 C C . ALA A 1 193 ? 17.692 -24.585 -19.683 1.00 20.81 193 ALA A C 1
ATOM 1610 O O . ALA A 1 193 ? 17.900 -24.368 -18.468 1.00 20.32 193 ALA A O 1
ATOM 1612 N N . PHE A 1 194 ? 16.817 -25.494 -20.126 1.00 19.35 194 PHE A N 1
ATOM 1613 C CA . PHE A 1 194 ? 16.293 -26.550 -19.168 1.00 19.57 194 PHE A CA 1
ATOM 1614 C C . PHE A 1 194 ? 17.372 -27.611 -18.992 1.00 20.22 194 PHE A C 1
ATOM 1615 O O . PHE A 1 194 ? 17.999 -27.972 -19.955 1.00 22.82 194 PHE A O 1
ATOM 1623 N N . MET A 1 195 ? 17.524 -28.136 -17.771 1.00 19.31 195 MET A N 1
ATOM 1624 C CA . MET A 1 195 ? 18.593 -29.118 -17.471 1.00 19.96 195 MET A CA 1
ATOM 1625 C C . MET A 1 195 ? 17.892 -30.408 -16.999 1.00 22.45 195 MET A C 1
ATOM 1626 O O . MET A 1 195 ? 16.942 -30.376 -16.209 1.00 23.40 195 MET A O 1
ATOM 1631 N N . MET A 1 196 ? 18.380 -31.495 -17.583 1.00 22.06 196 MET A N 1
ATOM 1632 C CA . MET A 1 196 ? 17.854 -32.864 -17.331 1.00 22.50 196 MET A CA 1
ATOM 1633 C C . MET A 1 196 ? 19.023 -33.823 -17.039 1.00 23.41 196 MET A C 1
ATOM 1634 O O . MET A 1 196 ? 20.187 -33.504 -17.295 1.00 23.86 196 MET A O 1
ATOM 1639 N N . ARG A 1 197 ? 18.712 -34.980 -16.408 1.00 24.65 197 ARG A N 1
ATOM 1640 C CA . ARG A 1 197 ? 19.722 -36.057 -16.294 1.00 25.99 197 ARG A CA 1
ATOM 1641 C C . ARG A 1 197 ? 20.143 -36.541 -17.695 1.00 28.44 197 ARG A C 1
ATOM 1642 O O . ARG A 1 197 ? 19.307 -36.570 -18.642 1.00 30.00 197 ARG A O 1
ATOM 1650 N N . LYS A 1 198 ? 21.417 -36.923 -17.843 1.00 30.71 198 LYS A N 1
ATOM 1651 C CA . LYS A 1 198 ? 21.799 -37.610 -19.107 1.00 33.97 198 LYS A CA 1
ATOM 1652 C C . LYS A 1 198 ? 20.950 -38.828 -19.316 1.00 40.50 198 LYS A C 1
ATOM 1653 O O . LYS A 1 198 ? 20.508 -39.453 -18.346 1.00 38.61 198 LYS A O 1
ATOM 1659 N N . GLY A 1 199 ? 20.737 -39.148 -20.586 1.00 42.62 199 GLY A N 1
ATOM 1660 C CA . GLY A 1 199 ? 20.188 -40.397 -20.988 1.00 49.62 199 GLY A CA 1
ATOM 1661 C C . GLY A 1 199 ? 18.746 -40.416 -21.380 1.00 48.25 199 GLY A C 1
ATOM 1662 O O . GLY A 1 199 ? 18.178 -41.490 -21.544 1.00 60.88 199 GLY A O 1
ATOM 1663 N N . ASN A 1 200 ? 18.110 -39.265 -21.475 1.00 48.45 200 ASN A N 1
ATOM 1664 C CA . ASN A 1 200 ? 16.809 -39.291 -22.138 1.00 49.17 200 ASN A CA 1
ATOM 1665 C C . ASN A 1 200 ? 16.805 -38.257 -23.259 1.00 47.28 200 ASN A C 1
ATOM 1666 O O . ASN A 1 200 ? 16.142 -37.189 -23.206 1.00 43.70 200 ASN A O 1
ATOM 1671 N N . ASN A 1 201 ? 17.571 -38.639 -24.268 1.00 49.77 201 ASN A N 1
ATOM 1672 C CA . ASN A 1 201 ? 17.736 -37.916 -25.482 1.00 41.84 201 ASN A CA 1
ATOM 1673 C C . ASN A 1 201 ? 16.379 -37.632 -26.070 1.00 50.39 201 ASN A C 1
ATOM 1674 O O . ASN A 1 201 ? 16.137 -36.507 -26.530 1.00 41.59 201 ASN A O 1
ATOM 1679 N N . LYS A 1 202 ? 15.484 -38.628 -26.010 1.00 45.93 202 LYS A N 1
ATOM 1680 C CA . LYS A 1 202 ? 14.125 -38.510 -26.513 1.00 45.92 202 LYS A CA 1
ATOM 1681 C C . LYS A 1 202 ? 13.375 -37.310 -25.899 1.00 42.27 202 LYS A C 1
ATOM 1682 O O . LYS A 1 202 ? 12.824 -36.494 -26.652 1.00 45.72 202 LYS A O 1
ATOM 1688 N N . LEU A 1 203 ? 13.384 -37.167 -24.579 1.00 37.46 203 LEU A N 1
ATOM 1689 C CA . LEU A 1 203 ? 12.679 -36.050 -23.941 1.00 36.68 203 LEU A CA 1
ATOM 1690 C C . LEU A 1 203 ? 13.327 -34.726 -24.392 1.00 35.16 203 LEU A C 1
ATOM 1691 O O . LEU A 1 203 ? 12.623 -33.771 -24.733 1.00 35.22 203 LEU A O 1
ATOM 1696 N N . THR A 1 204 ? 14.664 -34.710 -24.368 1.00 30.86 204 THR A N 1
ATOM 1697 C CA . THR A 1 204 ? 15.427 -33.475 -24.755 1.00 28.80 204 THR A CA 1
ATOM 1698 C C . THR A 1 204 ? 15.058 -33.067 -26.194 1.00 30.56 204 THR A C 1
ATOM 1699 O O . THR A 1 204 ? 14.669 -31.897 -26.420 1.00 26.90 204 THR A O 1
ATOM 1703 N N A ARG A 1 205 ? 15.186 -33.980 -27.166 0.50 29.00 205 ARG A N 1
ATOM 1704 N N B ARG A 1 205 ? 15.153 -33.994 -27.147 0.50 31.67 205 ARG A N 1
ATOM 1705 C CA A ARG A 1 205 ? 14.812 -33.655 -28.556 0.50 29.88 205 ARG A CA 1
ATOM 1706 C CA B ARG A 1 205 ? 14.765 -33.720 -28.532 0.50 34.56 205 ARG A CA 1
ATOM 1707 C C A ARG A 1 205 ? 13.318 -33.205 -28.675 0.50 30.11 205 ARG A C 1
ATOM 1708 C C B ARG A 1 205 ? 13.321 -33.197 -28.646 0.50 32.97 205 ARG A C 1
ATOM 1709 O O A ARG A 1 205 ? 13.013 -32.294 -29.451 0.50 29.94 205 ARG A O 1
ATOM 1710 O O B ARG A 1 205 ? 13.048 -32.256 -29.394 0.50 32.81 205 ARG A O 1
ATOM 1725 N N . SER A 1 206 ? 12.409 -33.798 -27.898 1.00 30.50 206 SER A N 1
ATOM 1726 C CA . SER A 1 206 ? 11.016 -33.405 -27.879 1.00 31.91 206 SER A CA 1
ATOM 1727 C C . SER A 1 206 ? 10.842 -31.962 -27.370 1.00 28.71 206 SER A C 1
ATOM 1728 O O . SER A 1 206 ? 10.133 -31.189 -27.974 1.00 28.95 206 SER A O 1
ATOM 1731 N N . ILE A 1 207 ? 11.505 -31.628 -26.255 1.00 28.90 207 ILE A N 1
ATOM 1732 C CA . ILE A 1 207 ? 11.399 -30.279 -25.685 1.00 23.45 207 ILE A CA 1
ATOM 1733 C C . ILE A 1 207 ? 11.945 -29.301 -26.736 1.00 24.90 207 ILE A C 1
ATOM 1734 O O . ILE A 1 207 ? 11.335 -28.211 -26.922 1.00 25.80 207 ILE A O 1
ATOM 1739 N N . ASN A 1 208 ? 13.076 -29.676 -27.338 1.00 24.95 208 ASN A N 1
ATOM 1740 C CA . ASN A 1 208 ? 13.699 -28.806 -28.352 1.00 25.38 208 ASN A CA 1
ATOM 1741 C C . ASN A 1 208 ? 12.769 -28.514 -29.505 1.00 27.67 208 ASN A C 1
ATOM 1742 O O . ASN A 1 208 ? 12.611 -27.362 -29.938 1.00 25.71 208 ASN A O 1
ATOM 1747 N N . GLU A 1 209 ? 12.196 -29.560 -30.064 1.00 27.56 209 GLU A N 1
ATOM 1748 C CA . GLU A 1 209 ? 11.313 -29.403 -31.187 1.00 26.98 209 GLU A CA 1
ATOM 1749 C C . GLU A 1 209 ? 10.140 -28.511 -30.814 1.00 27.31 209 GLU A C 1
ATOM 1750 O O . GLU A 1 209 ? 9.736 -27.576 -31.584 1.00 28.89 209 GLU A O 1
ATOM 1756 N N . ILE A 1 210 ? 9.614 -28.698 -29.600 1.00 26.53 210 ILE A N 1
ATOM 1757 C CA . ILE A 1 210 ? 8.505 -27.881 -29.114 1.00 26.37 210 ILE A CA 1
ATOM 1758 C C . ILE A 1 210 ? 8.904 -26.417 -28.832 1.00 24.87 210 ILE A C 1
ATOM 1759 O O . ILE A 1 210 ? 8.110 -25.493 -29.104 1.00 25.18 210 ILE A O 1
ATOM 1764 N N . LEU A 1 211 ? 10.119 -26.185 -28.271 1.00 25.18 211 LEU A N 1
ATOM 1765 C CA . LEU A 1 211 ? 10.621 -24.804 -28.123 1.00 23.41 211 LEU A CA 1
ATOM 1766 C C . LEU A 1 211 ? 10.683 -24.125 -29.529 1.00 24.93 211 LEU A C 1
ATOM 1767 O O . LEU A 1 211 ? 10.258 -22.962 -29.628 1.00 23.79 211 LEU A O 1
ATOM 1772 N N A CYS A 1 212 ? 11.150 -24.819 -30.577 0.50 22.87 212 CYS A N 1
ATOM 1773 N N B CYS A 1 212 ? 11.158 -24.840 -30.562 0.50 25.72 212 CYS A N 1
ATOM 1774 C CA A CYS A 1 212 ? 11.161 -24.197 -31.906 0.50 22.95 212 CYS A CA 1
ATOM 1775 C CA B CYS A 1 212 ? 11.188 -24.295 -31.922 0.50 27.69 212 CYS A CA 1
ATOM 1776 C C A CYS A 1 212 ? 9.728 -23.874 -32.394 0.50 23.94 212 CYS A C 1
ATOM 1777 C C B CYS A 1 212 ? 9.777 -23.917 -32.406 0.50 27.42 212 CYS A C 1
ATOM 1778 O O A CYS A 1 212 ? 9.437 -22.794 -32.953 0.50 22.30 212 CYS A O 1
ATOM 1779 O O B CYS A 1 212 ? 9.568 -22.832 -32.974 0.50 27.61 212 CYS A O 1
ATOM 1784 N N . ALA A 1 213 ? 8.796 -24.773 -32.134 1.00 24.60 213 ALA A N 1
ATOM 1785 C CA . ALA A 1 213 ? 7.436 -24.495 -32.492 1.00 24.10 213 ALA A CA 1
ATOM 1786 C C . ALA A 1 213 ? 6.838 -23.274 -31.784 1.00 26.44 213 ALA A C 1
ATOM 1787 O O . ALA A 1 213 ? 6.015 -22.526 -32.322 1.00 23.57 213 ALA A O 1
ATOM 1789 N N . ILE A 1 214 ? 7.264 -23.091 -30.521 1.00 24.14 214 ILE A N 1
ATOM 1790 C CA . ILE A 1 214 ? 6.814 -21.986 -29.736 1.00 23.37 214 ILE A CA 1
ATOM 1791 C C . ILE A 1 214 ? 7.405 -20.685 -30.226 1.00 22.93 214 ILE A C 1
ATOM 1792 O O . ILE A 1 214 ? 6.702 -19.669 -30.201 1.00 24.00 214 ILE A O 1
ATOM 1797 N N . HIS A 1 215 ? 8.634 -20.706 -30.700 1.00 25.32 215 HIS A N 1
ATOM 1798 C CA . HIS A 1 215 ? 9.241 -19.515 -31.390 1.00 23.56 215 HIS A CA 1
ATOM 1799 C C . HIS A 1 215 ? 8.434 -19.194 -32.654 1.00 25.37 215 HIS A C 1
ATOM 1800 O O . HIS A 1 215 ? 8.017 -18.029 -32.861 1.00 24.89 215 HIS A O 1
ATOM 1807 N N . LEU A 1 216 ? 8.159 -20.243 -33.429 1.00 23.49 216 LEU A N 1
ATOM 1808 C CA . LEU A 1 216 ? 7.639 -19.994 -34.823 1.00 25.21 216 LEU A CA 1
ATOM 1809 C C . LEU A 1 216 ? 6.249 -19.439 -34.802 1.00 27.95 216 LEU A C 1
ATOM 1810 O O . LEU A 1 216 ? 5.895 -18.633 -35.714 1.00 30.88 216 LEU A O 1
ATOM 1815 N N . ASP A 1 217 ? 5.444 -19.798 -33.822 1.00 27.70 217 ASP A N 1
ATOM 1816 C CA . ASP A 1 217 ? 4.111 -19.326 -33.828 1.00 27.45 217 ASP A CA 1
ATOM 1817 C C . ASP A 1 217 ? 3.839 -18.069 -33.068 1.00 30.12 217 ASP A C 1
ATOM 1818 O O . ASP A 1 217 ? 2.661 -17.690 -32.938 1.00 31.42 217 ASP A O 1
ATOM 1823 N N . GLY A 1 218 ? 4.925 -17.386 -32.636 1.00 28.28 218 GLY A N 1
ATOM 1824 C CA . GLY A 1 218 ? 4.804 -16.144 -31.886 1.00 27.30 218 GLY A CA 1
ATOM 1825 C C . GLY A 1 218 ? 4.610 -16.330 -30.387 1.00 25.37 218 GLY A C 1
ATOM 1826 O O . GLY A 1 218 ? 4.474 -15.349 -29.678 1.00 28.24 218 GLY A O 1
ATOM 1827 N N . THR A 1 219 ? 4.477 -17.578 -29.886 1.00 25.83 219 THR A N 1
ATOM 1828 C CA . THR A 1 219 ? 4.161 -17.801 -28.444 1.00 24.39 219 THR A CA 1
ATOM 1829 C C . THR A 1 219 ? 5.387 -17.443 -27.616 1.00 23.99 219 THR A C 1
ATOM 1830 O O . THR A 1 219 ? 5.246 -16.921 -26.494 1.00 23.73 219 THR A O 1
ATOM 1834 N N . TYR A 1 220 ? 6.570 -17.695 -28.146 1.00 23.03 220 TYR A N 1
ATOM 1835 C CA . TYR A 1 220 ? 7.780 -17.313 -27.374 1.00 22.22 220 TYR A CA 1
ATOM 1836 C C . TYR A 1 220 ? 7.765 -15.813 -27.112 1.00 23.96 220 TYR A C 1
ATOM 1837 O O . TYR A 1 220 ? 7.996 -15.358 -25.971 1.00 24.18 220 TYR A O 1
ATOM 1846 N N . LYS A 1 221 ? 7.474 -15.026 -28.144 1.00 23.97 221 LYS A N 1
ATOM 1847 C CA . LYS A 1 221 ? 7.494 -13.583 -27.947 1.00 23.57 221 LYS A CA 1
ATOM 1848 C C . LYS A 1 221 ? 6.436 -13.149 -26.972 1.00 23.32 221 LYS A C 1
ATOM 1849 O O . LYS A 1 221 ? 6.679 -12.231 -26.155 1.00 25.00 221 LYS A O 1
ATOM 1855 N N A LYS A 1 222 ? 5.258 -13.758 -27.028 0.50 24.06 222 LYS A N 1
ATOM 1856 N N B LYS A 1 222 ? 5.254 -13.765 -26.999 0.50 23.94 222 LYS A N 1
ATOM 1857 C CA A LYS A 1 222 ? 4.187 -13.439 -26.093 0.50 24.76 222 LYS A CA 1
ATOM 1858 C CA B LYS A 1 222 ? 4.161 -13.411 -26.072 0.50 24.67 222 LYS A CA 1
ATOM 1859 C C A LYS A 1 222 ? 4.703 -13.598 -24.645 0.50 26.47 222 LYS A C 1
ATOM 1860 C C B LYS A 1 222 ? 4.494 -13.702 -24.588 0.50 25.53 222 LYS A C 1
ATOM 1861 O O A LYS A 1 222 ? 4.697 -12.634 -23.848 0.50 24.40 222 LYS A O 1
ATOM 1862 O O B LYS A 1 222 ? 4.120 -12.939 -23.681 0.50 23.81 222 LYS A O 1
ATOM 1873 N N . ILE A 1 223 ? 5.220 -14.798 -24.364 1.00 24.51 223 ILE A N 1
ATOM 1874 C CA . ILE A 1 223 ? 5.619 -15.158 -22.949 1.00 22.35 223 ILE A CA 1
ATOM 1875 C C . ILE A 1 223 ? 6.768 -14.192 -22.582 1.00 22.98 223 ILE A C 1
ATOM 1876 O O . ILE A 1 223 ? 6.790 -13.658 -21.417 1.00 22.53 223 ILE A O 1
ATOM 1881 N N . PHE A 1 224 ? 7.750 -14.005 -23.473 1.00 21.07 224 PHE A N 1
ATOM 1882 C CA . PHE A 1 224 ? 8.904 -13.124 -23.168 1.00 21.11 224 PHE A CA 1
ATOM 1883 C C . PHE A 1 224 ? 8.414 -11.730 -22.822 1.00 24.66 224 PHE A C 1
ATOM 1884 O O . PHE A 1 224 ? 8.824 -11.145 -21.802 1.00 24.26 224 PHE A O 1
ATOM 1892 N N . ASP A 1 225 ? 7.525 -11.183 -23.624 1.00 23.97 225 ASP A N 1
ATOM 1893 C CA . ASP A 1 225 ? 7.143 -9.789 -23.390 1.00 26.03 225 ASP A CA 1
ATOM 1894 C C . ASP A 1 225 ? 6.220 -9.624 -22.176 1.00 27.73 225 ASP A C 1
ATOM 1895 O O . ASP A 1 225 ? 6.135 -8.519 -21.647 1.00 26.28 225 ASP A O 1
ATOM 1900 N N . ARG A 1 226 ? 5.574 -10.694 -21.711 1.00 25.31 226 ARG A N 1
ATOM 1901 C CA . ARG A 1 226 ? 4.839 -10.712 -20.455 1.00 23.66 226 ARG A CA 1
ATOM 1902 C C . ARG A 1 226 ? 5.802 -10.375 -19.303 1.00 27.08 226 ARG A C 1
ATOM 1903 O O . ARG A 1 226 ? 5.391 -9.710 -18.365 1.00 26.49 226 ARG A O 1
ATOM 1911 N N . TYR A 1 227 ? 7.075 -10.803 -19.367 1.00 22.21 227 TYR A N 1
ATOM 1912 C CA . TYR A 1 227 ? 7.937 -10.725 -18.154 1.00 22.46 227 TYR A CA 1
ATOM 1913 C C . TYR A 1 227 ? 9.151 -9.818 -18.290 1.00 24.00 227 TYR A C 1
ATOM 1914 O O . TYR A 1 227 ? 9.652 -9.355 -17.255 1.00 27.26 227 TYR A O 1
ATOM 1923 N N . PHE A 1 228 ? 9.620 -9.550 -19.524 1.00 23.69 228 PHE A N 1
ATOM 1924 C CA . PHE A 1 228 ? 10.890 -8.827 -19.694 1.00 21.86 228 PHE A CA 1
ATOM 1925 C C . PHE A 1 228 ? 10.698 -7.654 -20.594 1.00 23.91 228 PHE A C 1
ATOM 1926 O O . PHE A 1 228 ? 9.754 -7.622 -21.427 1.00 26.65 228 PHE A O 1
ATOM 1934 N N . ASP A 1 229 ? 11.648 -6.733 -20.474 1.00 23.77 229 ASP A N 1
ATOM 1935 C CA . ASP A 1 229 ? 11.772 -5.616 -21.401 1.00 25.74 229 ASP A CA 1
ATOM 1936 C C . ASP A 1 229 ? 12.823 -5.936 -22.471 1.00 25.56 229 ASP A C 1
ATOM 1937 O O . ASP A 1 229 ? 14.036 -6.067 -22.186 1.00 26.76 229 ASP A O 1
ATOM 1942 N N . LYS A 1 230 ? 12.328 -6.109 -23.721 1.00 28.34 230 LYS A N 1
ATOM 1943 C CA . LYS A 1 230 ? 13.188 -6.515 -24.850 1.00 26.74 230 LYS A CA 1
ATOM 1944 C C . LYS A 1 230 ? 14.325 -5.551 -25.196 1.00 25.47 230 LYS A C 1
ATOM 1945 O O . LYS A 1 230 ? 15.242 -5.924 -25.896 1.00 27.11 230 LYS A O 1
ATOM 1951 N N . ASN A 1 231 ? 14.239 -4.308 -24.693 1.00 26.06 231 ASN A N 1
ATOM 1952 C CA . ASN A 1 231 ? 15.312 -3.394 -24.918 1.00 27.87 231 ASN A CA 1
ATOM 1953 C C . ASN A 1 231 ? 16.451 -3.585 -23.934 1.00 27.52 231 ASN A C 1
ATOM 1954 O O . ASN A 1 231 ? 17.528 -2.944 -24.087 1.00 30.07 231 ASN A O 1
ATOM 1959 N N . ILE A 1 232 ? 16.248 -4.453 -22.919 1.00 22.97 232 ILE A N 1
ATOM 1960 C CA . ILE A 1 232 ? 17.307 -4.593 -21.907 1.00 22.58 232 ILE A CA 1
ATOM 1961 C C . ILE A 1 232 ? 17.734 -6.060 -21.844 1.00 20.63 232 ILE A C 1
ATOM 1962 O O . ILE A 1 232 ? 18.916 -6.325 -21.791 1.00 22.29 232 ILE A O 1
ATOM 1967 N N . ILE A 1 233 ? 16.789 -6.963 -21.864 1.00 21.29 233 ILE A N 1
ATOM 1968 C CA . ILE A 1 233 ? 17.094 -8.411 -21.731 1.00 21.90 233 ILE A CA 1
ATOM 1969 C C . ILE A 1 233 ? 17.187 -9.051 -23.125 1.00 21.25 233 ILE A C 1
ATOM 1970 O O . ILE A 1 233 ? 16.318 -8.814 -24.013 1.00 23.25 233 ILE A O 1
ATOM 1975 N N . SER A 1 234 ? 18.266 -9.856 -23.286 1.00 21.79 234 SER A N 1
ATOM 1976 C CA . SER A 1 234 ? 18.483 -10.575 -24.634 1.00 21.47 234 SER A CA 1
ATOM 1977 C C . SER A 1 234 ? 17.604 -11.792 -24.806 1.00 27.13 234 SER A C 1
ATOM 1978 O O . SER A 1 234 ? 17.496 -12.567 -23.900 1.00 28.30 234 SER A O 1
ATOM 1981 N N . SER A 1 235 ? 17.044 -11.970 -25.992 1.00 25.00 235 SER A N 1
ATOM 1982 C CA . SER A 1 235 ? 16.408 -13.252 -26.319 1.00 25.91 235 SER A CA 1
ATOM 1983 C C . SER A 1 235 ? 17.456 -14.110 -27.018 1.00 27.89 235 SER A C 1
ATOM 1984 O O . SER A 1 235 ? 18.579 -13.687 -27.246 1.00 30.27 235 SER A O 1
ATOM 1987 N N . VAL A 1 236 ? 17.076 -15.338 -27.334 1.00 22.53 236 VAL A N 1
ATOM 1988 C CA . VAL A 1 236 ? 17.915 -16.198 -28.143 1.00 23.50 236 VAL A CA 1
ATOM 1989 C C . VAL A 1 236 ? 17.345 -16.108 -29.575 1.00 25.00 236 VAL A C 1
ATOM 1990 O O . VAL A 1 236 ? 16.224 -15.617 -29.815 1.00 24.50 236 VAL A O 1
ATOM 1994 N N . PRO A 1 237 ? 18.073 -16.666 -30.537 1.00 23.64 237 PRO A N 1
ATOM 1995 C CA . PRO A 1 237 ? 17.520 -16.683 -31.918 1.00 22.20 237 PRO A CA 1
ATOM 1996 C C . PRO A 1 237 ? 16.286 -17.468 -32.026 1.00 24.28 237 PRO A C 1
ATOM 1997 O O . PRO A 1 237 ? 16.064 -18.354 -31.181 1.00 24.59 237 PRO A O 1
ATOM 2001 N N . GLY A 1 238 ? 15.450 -17.175 -33.029 1.00 26.66 238 GLY A N 1
ATOM 2002 C CA . GLY A 1 238 ? 14.314 -18.019 -33.277 1.00 27.81 238 GLY A CA 1
ATOM 2003 C C . GLY A 1 238 ? 14.728 -19.230 -34.099 1.00 26.76 238 GLY A C 1
ATOM 2004 O O . GLY A 1 238 ? 15.931 -19.584 -34.176 1.00 24.57 238 GLY A O 1
ATOM 2005 N N A CYS A 1 239 ? 13.737 -19.936 -34.627 0.50 26.73 239 CYS A N 1
ATOM 2006 N N B CYS A 1 239 ? 13.725 -19.793 -34.741 0.50 29.40 239 CYS A N 1
ATOM 2007 C CA A CYS A 1 239 ? 13.964 -21.113 -35.459 0.50 25.18 239 CYS A CA 1
ATOM 2008 C CA B CYS A 1 239 ? 13.833 -21.037 -35.436 0.50 29.30 239 CYS A CA 1
ATOM 2009 C C A CYS A 1 239 ? 13.278 -20.897 -36.808 0.50 24.03 239 CYS A C 1
ATOM 2010 C C B CYS A 1 239 ? 13.653 -20.797 -36.933 0.50 27.38 239 CYS A C 1
ATOM 2011 O O A CYS A 1 239 ? 12.626 -19.874 -37.041 0.50 21.80 239 CYS A O 1
ATOM 2012 O O B CYS A 1 239 ? 13.713 -19.666 -37.399 0.50 23.91 239 CYS A O 1
ATOM 2017 N N . SER A 1 240 ? 13.468 -21.872 -37.690 1.00 25.58 240 SER A N 1
ATOM 2018 C CA . SER A 1 240 ? 13.082 -21.748 -39.103 1.00 28.09 240 SER A CA 1
ATOM 2019 C C . SER A 1 240 ? 12.065 -22.860 -39.377 1.00 30.03 240 SER A C 1
ATOM 2020 O O . SER A 1 240 ? 11.982 -23.810 -38.680 1.00 28.20 240 SER A O 1
ATOM 2023 N N . SER A 1 241 ? 11.334 -22.752 -40.450 1.00 35.77 241 SER A N 1
ATOM 2024 C CA . SER A 1 241 ? 10.573 -23.967 -40.822 1.00 45.06 241 SER A CA 1
ATOM 2025 C C . SER A 1 241 ? 10.820 -24.366 -42.277 1.00 49.78 241 SER A C 1
ATOM 2026 O O . SER A 1 241 ? 11.587 -23.675 -42.976 1.00 52.91 241 SER A O 1
ATOM 2029 N N . SER B 1 8 ? 42.272 -41.113 -36.237 1.00 55.22 8 SER B N 1
ATOM 2030 C CA . SER B 1 8 ? 40.767 -41.223 -36.247 1.00 55.78 8 SER B CA 1
ATOM 2031 C C . SER B 1 8 ? 40.094 -39.972 -36.885 1.00 55.92 8 SER B C 1
ATOM 2032 O O . SER B 1 8 ? 40.553 -38.864 -36.641 1.00 47.31 8 SER B O 1
ATOM 2035 N N . ALA B 1 9 ? 39.019 -40.123 -37.683 1.00 44.80 9 ALA B N 1
ATOM 2036 C CA . ALA B 1 9 ? 38.529 -38.961 -38.454 1.00 43.06 9 ALA B CA 1
ATOM 2037 C C . ALA B 1 9 ? 37.159 -38.385 -38.050 1.00 38.56 9 ALA B C 1
ATOM 2038 O O . ALA B 1 9 ? 36.328 -39.076 -37.489 1.00 43.69 9 ALA B O 1
ATOM 2040 N N . LEU B 1 10 ? 36.962 -37.092 -38.259 1.00 31.76 10 LEU B N 1
ATOM 2041 C CA . LEU B 1 10 ? 35.615 -36.504 -38.143 1.00 32.15 10 LEU B CA 1
ATOM 2042 C C . LEU B 1 10 ? 35.239 -36.257 -39.590 1.00 28.80 10 LEU B C 1
ATOM 2043 O O . LEU B 1 10 ? 35.894 -35.457 -40.254 1.00 28.37 10 LEU B O 1
ATOM 2048 N N . ARG B 1 11 ? 34.224 -36.965 -40.111 1.00 27.50 11 ARG B N 1
ATOM 2049 C CA . ARG B 1 11 ? 33.812 -36.797 -41.479 1.00 25.31 11 ARG B CA 1
ATOM 2050 C C . ARG B 1 11 ? 32.761 -35.639 -41.563 1.00 21.59 11 ARG B C 1
ATOM 2051 O O . ARG B 1 11 ? 31.708 -35.722 -40.943 1.00 23.77 11 ARG B O 1
ATOM 2059 N N . VAL B 1 12 ? 33.079 -34.623 -42.348 1.00 24.49 12 VAL B N 1
ATOM 2060 C CA . VAL B 1 12 ? 32.184 -33.461 -42.446 1.00 22.31 12 VAL B CA 1
ATOM 2061 C C . VAL B 1 12 ? 31.724 -33.260 -43.868 1.00 22.42 12 VAL B C 1
ATOM 2062 O O . VAL B 1 12 ? 32.517 -33.187 -44.800 1.00 24.47 12 VAL B O 1
ATOM 2066 N N . GLY B 1 13 ? 30.410 -33.108 -44.094 1.00 22.76 13 GLY B N 1
ATOM 2067 C CA . GLY B 1 13 ? 29.916 -32.837 -45.433 1.00 23.39 13 GLY B CA 1
ATOM 2068 C C . GLY B 1 13 ? 29.682 -31.360 -45.592 1.00 27.62 13 GLY B C 1
ATOM 2069 O O . GLY B 1 13 ? 29.200 -30.722 -44.658 1.00 26.48 13 GLY B O 1
ATOM 2070 N N . THR B 1 14 ? 30.086 -30.815 -46.724 1.00 26.36 14 THR B N 1
ATOM 2071 C CA . THR B 1 14 ? 29.924 -29.370 -46.971 1.00 24.27 14 THR B CA 1
ATOM 2072 C C . THR B 1 14 ? 29.937 -29.165 -48.493 1.00 26.31 14 THR B C 1
ATOM 2073 O O . THR B 1 14 ? 30.423 -30.015 -49.279 1.00 27.02 14 THR B O 1
ATOM 2077 N N . ASP B 1 15 ? 29.389 -28.069 -48.927 1.00 25.83 15 ASP B N 1
ATOM 2078 C CA . ASP B 1 15 ? 29.575 -27.670 -50.335 1.00 27.80 15 ASP B CA 1
ATOM 2079 C C . ASP B 1 15 ? 30.502 -26.468 -50.362 1.00 27.39 15 ASP B C 1
ATOM 2080 O O . ASP B 1 15 ? 30.136 -25.410 -49.847 1.00 30.55 15 ASP B O 1
ATOM 2085 N N . GLY B 1 16 ? 31.695 -26.585 -50.941 1.00 26.91 16 GLY B N 1
ATOM 2086 C CA . GLY B 1 16 ? 32.652 -25.510 -50.841 1.00 24.95 16 GLY B CA 1
ATOM 2087 C C . GLY B 1 16 ? 32.613 -24.372 -51.816 1.00 26.26 16 GLY B C 1
ATOM 2088 O O . GLY B 1 16 ? 33.675 -23.851 -52.230 1.00 24.94 16 GLY B O 1
ATOM 2089 N N . ILE B 1 17 ? 31.393 -23.919 -52.127 1.00 25.77 17 ILE B N 1
ATOM 2090 C CA . ILE B 1 17 ? 31.184 -22.787 -52.972 1.00 24.69 17 ILE B CA 1
ATOM 2091 C C . ILE B 1 17 ? 30.237 -21.795 -52.341 1.00 23.46 17 ILE B C 1
ATOM 2092 O O . ILE B 1 17 ? 29.507 -21.076 -53.009 1.00 25.40 17 ILE B O 1
ATOM 2097 N N . TYR B 1 18 ? 30.373 -21.650 -51.013 1.00 21.99 18 TYR B N 1
ATOM 2098 C CA . TYR B 1 18 ? 29.485 -20.801 -50.204 1.00 23.20 18 TYR B CA 1
ATOM 2099 C C . TYR B 1 18 ? 30.229 -19.865 -49.260 1.00 25.77 18 TYR B C 1
ATOM 2100 O O . TYR B 1 18 ? 30.129 -19.979 -48.010 1.00 22.91 18 TYR B O 1
ATOM 2109 N N . PRO B 1 19 ? 30.982 -18.904 -49.795 1.00 23.34 19 PRO B N 1
ATOM 2110 C CA . PRO B 1 19 ? 31.591 -17.904 -48.905 1.00 21.98 19 PRO B CA 1
ATOM 2111 C C . PRO B 1 19 ? 30.494 -17.146 -48.105 1.00 22.92 19 PRO B C 1
ATOM 2112 O O . PRO B 1 19 ? 29.392 -16.871 -48.631 1.00 24.55 19 PRO B O 1
ATOM 2116 N N . PRO B 1 20 ? 30.722 -16.755 -46.824 1.00 24.87 20 PRO B N 1
ATOM 2117 C CA . PRO B 1 20 ? 31.975 -16.864 -46.115 1.00 24.80 20 PRO B CA 1
ATOM 2118 C C . PRO B 1 20 ? 31.950 -18.125 -45.242 1.00 26.14 20 PRO B C 1
ATOM 2119 O O . PRO B 1 20 ? 32.826 -18.293 -44.417 1.00 24.81 20 PRO B O 1
ATOM 2123 N N . HIS B 1 21 ? 30.995 -19.000 -45.490 1.00 23.26 21 HIS B N 1
ATOM 2124 C CA . HIS B 1 21 ? 30.855 -20.257 -44.708 1.00 22.31 21 HIS B CA 1
ATOM 2125 C C . HIS B 1 21 ? 31.855 -21.319 -45.041 1.00 23.29 21 HIS B C 1
ATOM 2126 O O . HIS B 1 21 ? 32.451 -21.932 -44.144 1.00 22.04 21 HIS B O 1
ATOM 2133 N N . SER B 1 22 ? 32.047 -21.580 -46.351 1.00 20.99 22 SER B N 1
ATOM 2134 C CA . SER B 1 22 ? 32.776 -22.733 -46.760 1.00 21.03 22 SER B CA 1
ATOM 2135 C C . SER B 1 22 ? 33.128 -22.460 -48.219 1.00 24.60 22 SER B C 1
ATOM 2136 O O . SER B 1 22 ? 32.248 -22.436 -49.095 1.00 24.07 22 SER B O 1
ATOM 2139 N N . PHE B 1 23 ? 34.428 -22.271 -48.443 1.00 21.99 23 PHE B N 1
ATOM 2140 C CA . PHE B 1 23 ? 34.875 -21.884 -49.807 1.00 22.12 23 PHE B CA 1
ATOM 2141 C C . PHE B 1 23 ? 36.358 -22.180 -49.964 1.00 24.65 23 PHE B C 1
ATOM 2142 O O . PHE B 1 23 ? 37.058 -22.501 -49.011 1.00 24.47 23 PHE B O 1
ATOM 2150 N N . HIS B 1 24 ? 36.839 -22.135 -51.207 1.00 24.96 24 HIS B N 1
ATOM 2151 C CA . HIS B 1 24 ? 38.283 -22.489 -51.442 1.00 26.23 24 HIS B CA 1
ATOM 2152 C C . HIS B 1 24 ? 39.105 -21.279 -51.644 1.00 33.72 24 HIS B C 1
ATOM 2153 O O . HIS B 1 24 ? 38.723 -20.380 -52.364 1.00 31.89 24 HIS B O 1
ATOM 2160 N N . ALA B 1 25 ? 40.253 -21.282 -50.953 1.00 35.42 25 ALA B N 1
ATOM 2161 C CA . ALA B 1 25 ? 41.148 -20.153 -50.966 1.00 35.29 25 ALA B CA 1
ATOM 2162 C C . ALA B 1 25 ? 41.761 -19.975 -52.388 1.00 32.72 25 ALA B C 1
ATOM 2163 O O . ALA B 1 25 ? 41.566 -20.831 -53.237 1.00 31.79 25 ALA B O 1
ATOM 2165 N N . GLN B 1 26 ? 42.441 -18.847 -52.645 1.00 33.73 26 GLN B N 1
ATOM 2166 C CA . GLN B 1 26 ? 43.023 -18.578 -54.004 1.00 31.79 26 GLN B CA 1
ATOM 2167 C C . GLN B 1 26 ? 42.046 -18.798 -55.143 1.00 33.76 26 GLN B C 1
ATOM 2168 O O . GLN B 1 26 ? 42.285 -19.568 -56.094 1.00 32.59 26 GLN B O 1
ATOM 2174 N N . ASP B 1 27 ? 40.918 -18.094 -54.990 1.00 41.96 27 ASP B N 1
ATOM 2175 C CA . ASP B 1 27 ? 39.799 -18.146 -55.949 1.00 40.30 27 ASP B CA 1
ATOM 2176 C C . ASP B 1 27 ? 39.479 -19.542 -56.464 1.00 37.09 27 ASP B C 1
ATOM 2177 O O . ASP B 1 27 ? 39.552 -19.816 -57.653 1.00 38.12 27 ASP B O 1
ATOM 2182 N N . GLY B 1 28 ? 39.175 -20.446 -55.545 1.00 35.46 28 GLY B N 1
ATOM 2183 C CA . GLY B 1 28 ? 38.849 -21.805 -55.980 1.00 29.48 28 GLY B CA 1
ATOM 2184 C C . GLY B 1 28 ? 39.936 -22.854 -55.979 1.00 28.80 28 GLY B C 1
ATOM 2185 O O . GLY B 1 28 ? 39.657 -24.017 -55.971 1.00 25.61 28 GLY B O 1
ATOM 2186 N N . ARG B 1 29 ? 41.204 -22.425 -55.982 1.00 26.10 29 ARG B N 1
ATOM 2187 C CA . ARG B 1 29 ? 42.300 -23.398 -56.152 1.00 25.35 29 ARG B CA 1
ATOM 2188 C C . ARG B 1 29 ? 42.904 -23.939 -54.881 1.00 30.03 29 ARG B C 1
ATOM 2189 O O . ARG B 1 29 ? 43.569 -24.981 -54.916 1.00 29.61 29 ARG B O 1
ATOM 2197 N N . GLY B 1 30 ? 42.663 -23.214 -53.799 1.00 32.29 30 GLY B N 1
ATOM 2198 C CA . GLY B 1 30 ? 43.315 -23.546 -52.516 1.00 31.04 30 GLY B CA 1
ATOM 2199 C C . GLY B 1 30 ? 42.455 -24.390 -51.589 1.00 33.16 30 GLY B C 1
ATOM 2200 O O . GLY B 1 30 ? 41.435 -24.988 -51.986 1.00 32.27 30 GLY B O 1
ATOM 2201 N N . GLU B 1 31 ? 42.915 -24.504 -50.351 1.00 29.07 31 GLU B N 1
ATOM 2202 C CA . GLU B 1 31 ? 42.210 -25.350 -49.427 1.00 31.41 31 GLU B CA 1
ATOM 2203 C C . GLU B 1 31 ? 40.868 -24.733 -48.941 1.00 27.00 31 GLU B C 1
ATOM 2204 O O . GLU B 1 31 ? 40.605 -23.525 -49.055 1.00 27.46 31 GLU B O 1
ATOM 2210 N N . LEU B 1 32 ? 40.060 -25.606 -48.403 1.00 27.17 32 LEU B N 1
ATOM 2211 C CA . LEU B 1 32 ? 38.784 -25.193 -47.822 1.00 27.82 32 LEU B CA 1
ATOM 2212 C C . LEU B 1 32 ? 38.971 -24.276 -46.612 1.00 24.86 32 LEU B C 1
ATOM 2213 O O . LEU B 1 32 ? 39.812 -24.532 -45.752 1.00 27.19 32 LEU B O 1
ATOM 2218 N N . THR B 1 33 ? 38.208 -23.191 -46.573 1.00 24.04 33 THR B N 1
ATOM 2219 C CA . THR B 1 33 ? 38.292 -22.229 -45.539 1.00 24.89 33 THR B CA 1
ATOM 2220 C C . THR B 1 33 ? 36.881 -21.651 -45.351 1.00 25.12 33 THR B C 1
ATOM 2221 O O . THR B 1 33 ? 35.929 -22.099 -46.017 1.00 24.16 33 THR B O 1
ATOM 2225 N N . GLY B 1 34 ? 36.727 -20.760 -44.383 1.00 22.20 34 GLY B N 1
ATOM 2226 C CA . GLY B 1 34 ? 35.427 -20.104 -44.088 1.00 21.28 34 GLY B CA 1
ATOM 2227 C C . GLY B 1 34 ? 35.171 -20.211 -42.553 1.00 20.44 34 GLY B C 1
ATOM 2228 O O . GLY B 1 34 ? 35.831 -20.965 -41.869 1.00 24.22 34 GLY B O 1
ATOM 2229 N N . PHE B 1 35 ? 34.129 -19.530 -42.151 1.00 20.54 35 PHE B N 1
ATOM 2230 C CA . PHE B 1 35 ? 33.766 -19.498 -40.733 1.00 20.14 35 PHE B CA 1
ATOM 2231 C C . PHE B 1 35 ? 33.416 -20.874 -40.198 1.00 21.41 35 PHE B C 1
ATOM 2232 O O . PHE B 1 35 ? 34.001 -21.340 -39.220 1.00 22.13 35 PHE B O 1
ATOM 2240 N N . ASP B 1 36 ? 32.539 -21.565 -40.885 1.00 22.70 36 ASP B N 1
ATOM 2241 C CA . ASP B 1 36 ? 32.036 -22.828 -40.319 1.00 19.94 36 ASP B CA 1
ATOM 2242 C C . ASP B 1 36 ? 33.064 -23.904 -40.475 1.00 21.63 36 ASP B C 1
ATOM 2243 O O . ASP B 1 36 ? 33.152 -24.817 -39.632 1.00 22.07 36 ASP B O 1
ATOM 2248 N N . ILE B 1 37 ? 33.867 -23.792 -41.540 1.00 20.54 37 ILE B N 1
ATOM 2249 C CA . ILE B 1 37 ? 35.029 -24.679 -41.737 1.00 22.51 37 ILE B CA 1
ATOM 2250 C C . ILE B 1 37 ? 36.084 -24.508 -40.648 1.00 23.39 37 ILE B C 1
ATOM 2251 O O . ILE B 1 37 ? 36.566 -25.504 -40.058 1.00 24.17 37 ILE B O 1
ATOM 2256 N N . ASP B 1 38 ? 36.462 -23.246 -40.370 1.00 24.77 38 ASP B N 1
ATOM 2257 C CA . ASP B 1 38 ? 37.445 -23.054 -39.300 1.00 25.19 38 ASP B CA 1
ATOM 2258 C C . ASP B 1 38 ? 36.901 -23.522 -37.967 1.00 23.76 38 ASP B C 1
ATOM 2259 O O . ASP B 1 38 ? 37.656 -24.126 -37.210 1.00 26.61 38 ASP B O 1
ATOM 2264 N N . LEU B 1 39 ? 35.626 -23.256 -37.707 1.00 23.81 39 LEU B N 1
ATOM 2265 C CA . LEU B 1 39 ? 35.010 -23.682 -36.458 1.00 22.53 39 LEU B CA 1
ATOM 2266 C C . LEU B 1 39 ? 35.049 -25.195 -36.286 1.00 22.96 39 LEU B C 1
ATOM 2267 O O . LEU B 1 39 ? 35.505 -25.727 -35.273 1.00 24.24 39 LEU B O 1
ATOM 2272 N N . ILE B 1 40 ? 34.578 -25.945 -37.302 1.00 23.71 40 ILE B N 1
ATOM 2273 C CA . ILE B 1 40 ? 34.555 -27.385 -37.113 1.00 24.14 40 ILE B CA 1
ATOM 2274 C C . ILE B 1 40 ? 35.970 -27.965 -37.137 1.00 25.22 40 ILE B C 1
ATOM 2275 O O . ILE B 1 40 ? 36.227 -28.998 -36.514 1.00 25.36 40 ILE B O 1
ATOM 2280 N N . LYS B 1 41 ? 36.905 -27.313 -37.807 1.00 24.32 41 LYS B N 1
ATOM 2281 C CA . LYS B 1 41 ? 38.322 -27.741 -37.694 1.00 25.15 41 LYS B CA 1
ATOM 2282 C C . LYS B 1 41 ? 38.816 -27.574 -36.251 1.00 26.28 41 LYS B C 1
ATOM 2283 O O . LYS B 1 41 ? 39.548 -28.437 -35.769 1.00 29.32 41 LYS B O 1
ATOM 2289 N N . GLU B 1 42 ? 38.499 -26.446 -35.663 1.00 27.71 42 GLU B N 1
ATOM 2290 C CA . GLU B 1 42 ? 38.904 -26.160 -34.276 1.00 29.62 42 GLU B CA 1
ATOM 2291 C C . GLU B 1 42 ? 38.261 -27.208 -33.359 1.00 31.88 42 GLU B C 1
ATOM 2292 O O . GLU B 1 42 ? 38.949 -27.777 -32.464 1.00 32.31 42 GLU B O 1
ATOM 2298 N N . VAL B 1 43 ? 36.973 -27.485 -33.541 1.00 27.22 43 VAL B N 1
ATOM 2299 C CA . VAL B 1 43 ? 36.316 -28.496 -32.711 1.00 27.60 43 VAL B CA 1
ATOM 2300 C C . VAL B 1 43 ? 37.037 -29.860 -32.851 1.00 32.68 43 VAL B C 1
ATOM 2301 O O . VAL B 1 43 ? 37.428 -30.511 -31.854 1.00 34.00 43 VAL B O 1
ATOM 2305 N N . ALA B 1 44 ? 37.246 -30.318 -34.071 1.00 30.03 44 ALA B N 1
ATOM 2306 C CA . ALA B 1 44 ? 37.940 -31.596 -34.332 1.00 30.94 44 ALA B CA 1
ATOM 2307 C C . ALA B 1 44 ? 39.343 -31.611 -33.702 1.00 36.52 44 ALA B C 1
ATOM 2308 O O . ALA B 1 44 ? 39.803 -32.613 -33.142 1.00 34.82 44 ALA B O 1
ATOM 2310 N N . HIS B 1 45 ? 40.032 -30.485 -33.804 1.00 33.66 45 HIS B N 1
ATOM 2311 C CA . HIS B 1 45 ? 41.403 -30.378 -33.228 1.00 39.57 45 HIS B CA 1
ATOM 2312 C C . HIS B 1 45 ? 41.430 -30.608 -31.719 1.00 37.75 45 HIS B C 1
ATOM 2313 O O . HIS B 1 45 ? 42.254 -31.393 -31.223 1.00 40.68 45 HIS B O 1
ATOM 2320 N N . ARG B 1 46 ? 40.472 -30.034 -31.024 1.00 33.90 46 ARG B N 1
ATOM 2321 C CA . ARG B 1 46 ? 40.374 -30.144 -29.589 1.00 39.55 46 ARG B CA 1
ATOM 2322 C C . ARG B 1 46 ? 39.928 -31.547 -29.202 1.00 46.31 46 ARG B C 1
ATOM 2323 O O . ARG B 1 46 ? 40.197 -31.968 -28.092 1.00 46.23 46 ARG B O 1
ATOM 2331 N N . LEU B 1 47 ? 39.282 -32.273 -30.118 1.00 39.48 47 LEU B N 1
ATOM 2332 C CA . LEU B 1 47 ? 38.977 -33.702 -29.922 1.00 39.88 47 LEU B CA 1
ATOM 2333 C C . LEU B 1 47 ? 40.032 -34.708 -30.420 1.00 38.00 47 LEU B C 1
ATOM 2334 O O . LEU B 1 47 ? 39.756 -35.913 -30.455 1.00 44.16 47 LEU B O 1
ATOM 2339 N N A ASN B 1 48 ? 41.220 -34.229 -30.787 0.50 35.46 48 ASN B N 1
ATOM 2340 N N B ASN B 1 48 ? 41.196 -34.234 -30.855 0.50 36.42 48 ASN B N 1
ATOM 2341 C CA A ASN B 1 48 ? 42.241 -35.037 -31.449 0.50 38.48 48 ASN B CA 1
ATOM 2342 C CA B ASN B 1 48 ? 42.245 -35.100 -31.391 0.50 40.47 48 ASN B CA 1
ATOM 2343 C C A ASN B 1 48 ? 41.612 -35.918 -32.526 0.50 40.52 48 ASN B C 1
ATOM 2344 C C B ASN B 1 48 ? 41.862 -35.831 -32.692 0.50 42.67 48 ASN B C 1
ATOM 2345 O O A ASN B 1 48 ? 41.746 -37.135 -32.512 0.50 36.69 48 ASN B O 1
ATOM 2346 O O B ASN B 1 48 ? 42.448 -36.875 -33.005 0.50 41.21 48 ASN B O 1
ATOM 2355 N N . LEU B 1 49 ? 40.909 -35.274 -33.451 1.00 40.68 49 LEU B N 1
ATOM 2356 C CA . LEU B 1 49 ? 40.389 -35.944 -34.662 1.00 38.41 49 LEU B CA 1
ATOM 2357 C C . LEU B 1 49 ? 40.942 -35.319 -35.911 1.00 36.08 49 LEU B C 1
ATOM 2358 O O . LEU B 1 49 ? 41.163 -34.137 -35.940 1.00 38.57 49 LEU B O 1
ATOM 2363 N N . LYS B 1 50 ? 41.166 -36.100 -36.963 1.00 38.31 50 LYS B N 1
ATOM 2364 C CA . LYS B 1 50 ? 41.579 -35.526 -38.242 1.00 42.13 50 LYS B CA 1
ATOM 2365 C C . LYS B 1 50 ? 40.243 -35.209 -38.911 1.00 43.62 50 LYS B C 1
ATOM 2366 O O . LYS B 1 50 ? 39.312 -35.992 -38.763 1.00 49.68 50 LYS B O 1
ATOM 2372 N N . VAL B 1 51 ? 40.113 -34.057 -39.570 1.00 41.25 51 VAL B N 1
ATOM 2373 C CA . VAL B 1 51 ? 38.844 -33.774 -40.298 1.00 36.57 51 VAL B CA 1
ATOM 2374 C C . VAL B 1 51 ? 39.001 -34.290 -41.705 1.00 36.05 51 VAL B C 1
ATOM 2375 O O . VAL B 1 51 ? 40.070 -34.144 -42.310 1.00 34.76 51 VAL B O 1
ATOM 2379 N N . GLU B 1 52 ? 37.944 -34.899 -42.260 1.00 32.59 52 GLU B N 1
ATOM 2380 C CA . GLU B 1 52 ? 37.932 -35.259 -43.674 1.00 31.89 52 GLU B CA 1
ATOM 2381 C C . GLU B 1 52 ? 36.671 -34.616 -44.236 1.00 26.91 52 GLU B C 1
ATOM 2382 O O . GLU B 1 52 ? 35.585 -34.834 -43.673 1.00 29.44 52 GLU B O 1
ATOM 2388 N N . PHE B 1 53 ? 36.825 -33.817 -45.280 1.00 31.63 53 PHE B N 1
ATOM 2389 C CA . PHE B 1 53 ? 35.708 -33.116 -45.884 1.00 30.40 53 PHE B CA 1
ATOM 2390 C C . PHE B 1 53 ? 35.218 -33.864 -47.090 1.00 30.26 53 PHE B C 1
ATOM 2391 O O . PHE B 1 53 ? 35.990 -34.384 -47.886 1.00 30.09 53 PHE B O 1
ATOM 2399 N N . PHE B 1 54 ? 33.917 -33.877 -47.233 1.00 28.50 54 PHE B N 1
ATOM 2400 C CA . PHE B 1 54 ? 33.286 -34.515 -48.346 1.00 27.48 54 PHE B CA 1
ATOM 2401 C C . PHE B 1 54 ? 32.446 -33.479 -49.056 1.00 28.15 54 PHE B C 1
ATOM 2402 O O . PHE B 1 54 ? 31.313 -33.189 -48.636 1.00 30.22 54 PHE B O 1
ATOM 2410 N N . GLU B 1 55 ? 32.959 -32.949 -50.148 1.00 28.86 55 GLU B N 1
ATOM 2411 C CA . GLU B 1 55 ? 32.299 -31.888 -50.850 1.00 29.60 55 GLU B CA 1
ATOM 2412 C C . GLU B 1 55 ? 31.142 -32.458 -51.648 1.00 29.70 55 GLU B C 1
ATOM 2413 O O . GLU B 1 55 ? 31.306 -33.416 -52.389 1.00 32.00 55 GLU B O 1
ATOM 2419 N N . THR B 1 56 ? 29.985 -31.831 -51.500 1.00 25.72 56 THR B N 1
ATOM 2420 C CA . THR B 1 56 ? 28.733 -32.386 -51.927 1.00 27.75 56 THR B CA 1
ATOM 2421 C C . THR B 1 56 ? 27.829 -31.239 -52.194 1.00 27.89 56 THR B C 1
ATOM 2422 O O . THR B 1 56 ? 27.813 -30.255 -51.411 1.00 26.56 56 THR B O 1
ATOM 2426 N N . ALA B 1 57 ? 27.077 -31.284 -53.287 1.00 26.60 57 ALA B N 1
ATOM 2427 C CA . ALA B 1 57 ? 26.118 -30.172 -53.566 1.00 24.27 57 ALA B CA 1
ATOM 2428 C C . ALA B 1 57 ? 25.072 -30.056 -52.443 1.00 26.57 57 ALA B C 1
ATOM 2429 O O . ALA B 1 57 ? 24.652 -31.019 -51.866 1.00 25.40 57 ALA B O 1
ATOM 2431 N N . VAL B 1 58 ? 24.603 -28.828 -52.179 1.00 26.81 58 VAL B N 1
ATOM 2432 C CA . VAL B 1 58 ? 23.564 -28.591 -51.158 1.00 26.91 58 VAL B CA 1
ATOM 2433 C C . VAL B 1 58 ? 22.363 -29.528 -51.350 1.00 25.64 58 VAL B C 1
ATOM 2434 O O . VAL B 1 58 ? 21.893 -30.113 -50.367 1.00 25.73 58 VAL B O 1
ATOM 2438 N N . SER B 1 59 ? 21.921 -29.752 -52.602 1.00 27.68 59 SER B N 1
ATOM 2439 C CA . SER B 1 59 ? 20.697 -30.594 -52.748 1.00 28.28 59 SER B CA 1
ATOM 2440 C C . SER B 1 59 ? 20.912 -31.983 -52.156 1.00 27.52 59 SER B C 1
ATOM 2441 O O . SER B 1 59 ? 19.977 -32.711 -51.838 1.00 31.67 59 SER B O 1
ATOM 2444 N N . GLY B 1 60 ? 22.178 -32.375 -52.021 1.00 27.81 60 GLY B N 1
ATOM 2445 C CA . GLY B 1 60 ? 22.500 -33.674 -51.475 1.00 24.73 60 GLY B CA 1
ATOM 2446 C C . GLY B 1 60 ? 23.098 -33.748 -50.114 1.00 27.81 60 GLY B C 1
ATOM 2447 O O . GLY B 1 60 ? 23.447 -34.817 -49.620 1.00 25.75 60 GLY B O 1
ATOM 2448 N N . LEU B 1 61 ? 23.214 -32.605 -49.460 1.00 25.36 61 LEU B N 1
ATOM 2449 C CA . LEU B 1 61 ? 23.873 -32.590 -48.138 1.00 24.59 61 LEU B CA 1
ATOM 2450 C C . LEU B 1 61 ? 23.176 -33.409 -47.079 1.00 22.50 61 LEU B C 1
ATOM 2451 O O . LEU B 1 61 ? 23.777 -34.191 -46.362 1.00 23.21 61 LEU B O 1
ATOM 2456 N N . ILE B 1 62 ? 21.863 -33.207 -46.922 1.00 23.52 62 ILE B N 1
ATOM 2457 C CA . ILE B 1 62 ? 21.167 -33.963 -45.934 1.00 23.72 62 ILE B CA 1
ATOM 2458 C C . ILE B 1 62 ? 21.033 -35.458 -46.379 1.00 23.62 62 ILE B C 1
ATOM 2459 O O . ILE B 1 62 ? 21.207 -36.309 -45.526 1.00 25.47 62 ILE B O 1
ATOM 2464 N N A THR B 1 63 ? 20.766 -35.696 -47.667 0.50 24.84 63 THR B N 1
ATOM 2465 N N B THR B 1 63 ? 20.795 -35.736 -47.658 0.50 23.24 63 THR B N 1
ATOM 2466 C CA A THR B 1 63 ? 20.781 -37.052 -48.251 0.50 26.82 63 THR B CA 1
ATOM 2467 C CA B THR B 1 63 ? 20.748 -37.154 -48.082 0.50 23.94 63 THR B CA 1
ATOM 2468 C C A THR B 1 63 ? 22.083 -37.750 -47.803 0.50 27.47 63 THR B C 1
ATOM 2469 C C B THR B 1 63 ? 22.124 -37.821 -47.894 0.50 24.84 63 THR B C 1
ATOM 2470 O O A THR B 1 63 ? 22.074 -38.893 -47.282 0.50 28.17 63 THR B O 1
ATOM 2471 O O B THR B 1 63 ? 22.217 -39.033 -47.663 0.50 23.46 63 THR B O 1
ATOM 2478 N N . GLY B 1 64 ? 23.209 -37.036 -47.987 1.00 24.24 64 GLY B N 1
ATOM 2479 C CA . GLY B 1 64 ? 24.515 -37.698 -47.693 1.00 23.89 64 GLY B CA 1
ATOM 2480 C C . GLY B 1 64 ? 24.681 -38.083 -46.236 1.00 23.08 64 GLY B C 1
ATOM 2481 O O . GLY B 1 64 ? 25.380 -39.025 -45.886 1.00 25.32 64 GLY B O 1
ATOM 2482 N N . LEU B 1 65 ? 24.137 -37.237 -45.344 1.00 23.30 65 LEU B N 1
ATOM 2483 C CA . LEU B 1 65 ? 24.138 -37.520 -43.951 1.00 20.88 65 LEU B CA 1
ATOM 2484 C C . LEU B 1 65 ? 23.289 -38.801 -43.684 1.00 24.36 65 LEU B C 1
ATOM 2485 O O . LEU B 1 65 ? 23.684 -39.658 -42.882 1.00 25.29 65 LEU B O 1
ATOM 2490 N N . ASP B 1 66 ? 22.143 -38.869 -44.365 1.00 24.72 66 ASP B N 1
ATOM 2491 C CA . ASP B 1 66 ? 21.185 -39.994 -44.172 1.00 27.41 66 ASP B CA 1
ATOM 2492 C C . ASP B 1 66 ? 21.917 -41.275 -44.632 1.00 29.08 66 ASP B C 1
ATOM 2493 O O . ASP B 1 66 ? 21.738 -42.350 -44.069 1.00 28.56 66 ASP B O 1
ATOM 2498 N N . THR B 1 67 ? 22.772 -41.096 -45.623 1.00 26.18 67 THR B N 1
ATOM 2499 C CA . THR B 1 67 ? 23.463 -42.182 -46.316 1.00 24.16 67 THR B CA 1
ATOM 2500 C C . THR B 1 67 ? 24.733 -42.562 -45.524 1.00 27.32 67 THR B C 1
ATOM 2501 O O . THR B 1 67 ? 25.455 -43.534 -45.859 1.00 26.22 67 THR B O 1
ATOM 2505 N N . ASN B 1 68 ? 25.035 -41.794 -44.449 1.00 26.00 68 ASN B N 1
ATOM 2506 C CA . ASN B 1 68 ? 26.233 -42.082 -43.670 1.00 22.85 68 ASN B CA 1
ATOM 2507 C C . ASN B 1 68 ? 27.558 -41.907 -44.478 1.00 22.97 68 ASN B C 1
ATOM 2508 O O . ASN B 1 68 ? 28.531 -42.631 -44.218 1.00 25.61 68 ASN B O 1
ATOM 2513 N N . ARG B 1 69 ? 27.575 -41.013 -45.460 1.00 22.07 69 ARG B N 1
ATOM 2514 C CA . ARG B 1 69 ? 28.744 -40.680 -46.213 1.00 22.72 69 ARG B CA 1
ATOM 2515 C C . ARG B 1 69 ? 29.664 -39.833 -45.280 1.00 24.04 69 ARG B C 1
ATOM 2516 O O . ARG B 1 69 ? 30.876 -39.696 -45.570 1.00 26.54 69 ARG B O 1
ATOM 2524 N N . TYR B 1 70 ? 29.056 -39.215 -44.262 1.00 24.17 70 TYR B N 1
ATOM 2525 C CA . TYR B 1 70 ? 29.818 -38.306 -43.286 1.00 22.59 70 TYR B CA 1
ATOM 2526 C C . TYR B 1 70 ? 28.972 -38.138 -42.075 1.00 22.97 70 TYR B C 1
ATOM 2527 O O . TYR B 1 70 ? 27.829 -38.598 -42.040 1.00 25.20 70 TYR B O 1
ATOM 2536 N N . ASP B 1 71 ? 29.532 -37.469 -41.020 1.00 25.19 71 ASP B N 1
ATOM 2537 C CA . ASP B 1 71 ? 28.919 -37.488 -39.688 1.00 27.58 71 ASP B CA 1
ATOM 2538 C C . ASP B 1 71 ? 28.362 -36.138 -39.199 1.00 24.99 71 ASP B C 1
ATOM 2539 O O . ASP B 1 71 ? 27.502 -36.096 -38.325 1.00 26.95 71 ASP B O 1
ATOM 2544 N N A VAL B 1 72 ? 28.851 -35.031 -39.744 0.50 27.82 72 VAL B N 1
ATOM 2545 N N B VAL B 1 72 ? 28.771 -35.089 -39.917 0.50 23.48 72 VAL B N 1
ATOM 2546 C CA A VAL B 1 72 ? 28.288 -33.717 -39.326 0.50 25.04 72 VAL B CA 1
ATOM 2547 C CA B VAL B 1 72 ? 28.428 -33.728 -39.497 0.50 22.18 72 VAL B CA 1
ATOM 2548 C C A VAL B 1 72 ? 28.172 -32.823 -40.533 0.50 23.42 72 VAL B C 1
ATOM 2549 C C B VAL B 1 72 ? 28.126 -32.851 -40.699 0.50 21.21 72 VAL B C 1
ATOM 2550 O O A VAL B 1 72 ? 29.037 -32.899 -41.439 0.50 23.33 72 VAL B O 1
ATOM 2551 O O B VAL B 1 72 ? 28.803 -32.919 -41.756 0.50 19.98 72 VAL B O 1
ATOM 2558 N N . LEU B 1 73 ? 27.096 -32.013 -40.576 1.00 20.39 73 LEU B N 1
ATOM 2559 C CA . LEU B 1 73 ? 26.893 -30.997 -41.627 1.00 21.51 73 LEU B CA 1
ATOM 2560 C C . LEU B 1 73 ? 27.073 -29.647 -40.883 1.00 20.55 73 LEU B C 1
ATOM 2561 O O . LEU B 1 73 ? 26.751 -29.536 -39.717 1.00 22.86 73 LEU B O 1
ATOM 2566 N N . VAL B 1 74 ? 27.621 -28.684 -41.573 1.00 22.67 74 VAL B N 1
ATOM 2567 C CA . VAL B 1 74 ? 27.793 -27.365 -40.909 1.00 22.24 74 VAL B CA 1
ATOM 2568 C C . VAL B 1 74 ? 26.718 -26.399 -41.386 1.00 22.28 74 VAL B C 1
ATOM 2569 O O . VAL B 1 74 ? 26.065 -26.590 -42.430 1.00 24.14 74 VAL B O 1
ATOM 2573 N N . ASN B 1 75 ? 26.563 -25.279 -40.625 1.00 22.95 75 ASN B N 1
ATOM 2574 C CA . ASN B 1 75 ? 25.698 -24.166 -41.053 1.00 20.06 75 ASN B CA 1
ATOM 2575 C C . ASN B 1 75 ? 24.265 -24.621 -41.428 1.00 21.18 75 ASN B C 1
ATOM 2576 O O . ASN B 1 75 ? 23.728 -24.266 -42.460 1.00 23.06 75 ASN B O 1
ATOM 2581 N N . VAL B 1 76 ? 23.672 -25.461 -40.592 1.00 21.77 76 VAL B N 1
ATOM 2582 C CA . VAL B 1 76 ? 22.302 -25.889 -40.809 1.00 20.42 76 VAL B CA 1
ATOM 2583 C C . VAL B 1 76 ? 21.307 -25.133 -39.925 1.00 20.49 76 VAL B C 1
ATOM 2584 O O . VAL B 1 76 ? 21.435 -25.059 -38.665 1.00 21.74 76 VAL B O 1
ATOM 2588 N N . ALA B 1 77 ? 20.291 -24.609 -40.571 1.00 21.05 77 ALA B N 1
ATOM 2589 C CA . ALA B 1 77 ? 19.217 -23.946 -39.830 1.00 20.55 77 ALA B CA 1
ATOM 2590 C C . ALA B 1 77 ? 18.380 -24.938 -39.064 1.00 20.51 77 ALA B C 1
ATOM 2591 O O . ALA B 1 77 ? 17.863 -25.940 -39.672 1.00 22.83 77 ALA B O 1
ATOM 2593 N N . ILE B 1 78 ? 18.197 -24.690 -37.776 1.00 20.85 78 ILE B N 1
ATOM 2594 C CA . ILE B 1 78 ? 17.318 -25.575 -36.998 1.00 23.07 78 ILE B CA 1
ATOM 2595 C C . ILE B 1 78 ? 15.883 -25.379 -37.389 1.00 23.22 78 ILE B C 1
ATOM 2596 O O . ILE B 1 78 ? 15.389 -24.249 -37.494 1.00 24.68 78 ILE B O 1
ATOM 2601 N N . THR B 1 79 ? 15.189 -26.490 -37.637 1.00 23.81 79 THR B N 1
ATOM 2602 C CA . THR B 1 79 ? 13.751 -26.489 -37.921 1.00 22.52 79 THR B CA 1
ATOM 2603 C C . THR B 1 79 ? 13.121 -27.622 -37.072 1.00 23.62 79 THR B C 1
ATOM 2604 O O . THR B 1 79 ? 13.847 -28.551 -36.726 1.00 26.12 79 THR B O 1
ATOM 2608 N N . PRO B 1 80 ? 11.817 -27.491 -36.738 1.00 26.56 80 PRO B N 1
ATOM 2609 C CA . PRO B 1 80 ? 11.203 -28.548 -35.911 1.00 28.11 80 PRO B CA 1
ATOM 2610 C C . PRO B 1 80 ? 11.222 -29.922 -36.646 1.00 29.45 80 PRO B C 1
ATOM 2611 O O . PRO B 1 80 ? 11.485 -30.940 -36.003 1.00 31.63 80 PRO B O 1
ATOM 2615 N N A GLU B 1 81 ? 11.026 -29.889 -37.964 0.50 28.87 81 GLU B N 1
ATOM 2616 N N B GLU B 1 81 ? 10.995 -29.946 -37.960 0.50 29.85 81 GLU B N 1
ATOM 2617 C CA A GLU B 1 81 ? 11.057 -31.084 -38.823 0.50 31.31 81 GLU B CA 1
ATOM 2618 C CA B GLU B 1 81 ? 11.106 -31.217 -38.715 0.50 31.26 81 GLU B CA 1
ATOM 2619 C C A GLU B 1 81 ? 12.469 -31.728 -38.889 0.50 29.90 81 GLU B C 1
ATOM 2620 C C B GLU B 1 81 ? 12.524 -31.765 -38.572 0.50 29.44 81 GLU B C 1
ATOM 2621 O O A GLU B 1 81 ? 12.601 -32.959 -38.971 0.50 29.38 81 GLU B O 1
ATOM 2622 O O B GLU B 1 81 ? 12.728 -32.947 -38.231 0.50 22.95 81 GLU B O 1
ATOM 2633 N N . ARG B 1 82 ? 13.543 -30.924 -38.796 1.00 27.33 82 ARG B N 1
ATOM 2634 C CA . ARG B 1 82 ? 14.905 -31.467 -38.615 1.00 25.24 82 ARG B CA 1
ATOM 2635 C C . ARG B 1 82 ? 15.163 -31.938 -37.185 1.00 28.56 82 ARG B C 1
ATOM 2636 O O . ARG B 1 82 ? 15.940 -32.904 -36.990 1.00 30.13 82 ARG B O 1
ATOM 2644 N N . GLN B 1 83 ? 14.644 -31.230 -36.168 1.00 26.10 83 GLN B N 1
ATOM 2645 C CA . GLN B 1 83 ? 14.871 -31.623 -34.779 1.00 29.85 83 GLN B CA 1
ATOM 2646 C C . GLN B 1 83 ? 14.216 -32.979 -34.467 1.00 29.52 83 GLN B C 1
ATOM 2647 O O . GLN B 1 83 ? 14.655 -33.678 -33.572 1.00 32.32 83 GLN B O 1
ATOM 2653 N N . LYS B 1 84 ? 13.197 -33.296 -35.240 1.00 31.30 84 LYS B N 1
ATOM 2654 C CA . LYS B 1 84 ? 12.514 -34.588 -35.006 1.00 32.10 84 LYS B CA 1
ATOM 2655 C C . LYS B 1 84 ? 13.378 -35.719 -35.528 1.00 35.91 84 LYS B C 1
ATOM 2656 O O . LYS B 1 84 ? 13.410 -36.811 -34.924 1.00 34.46 84 LYS B O 1
ATOM 2662 N N . LYS B 1 85 ? 14.094 -35.459 -36.627 1.00 33.55 85 LYS B N 1
ATOM 2663 C CA . LYS B 1 85 ? 14.829 -36.484 -37.378 1.00 31.20 85 LYS B CA 1
ATOM 2664 C C . LYS B 1 85 ? 16.348 -36.567 -37.147 1.00 35.48 85 LYS B C 1
ATOM 2665 O O . LYS B 1 85 ? 16.941 -37.563 -37.552 1.00 31.98 85 LYS B O 1
ATOM 2671 N N . TYR B 1 86 ? 16.980 -35.531 -36.556 1.00 31.92 86 TYR B N 1
ATOM 2672 C CA . TYR B 1 86 ? 18.464 -35.413 -36.508 1.00 27.67 86 TYR B CA 1
ATOM 2673 C C . TYR B 1 86 ? 18.881 -34.895 -35.164 1.00 26.76 86 TYR B C 1
ATOM 2674 O O . TYR B 1 86 ? 18.022 -34.472 -34.392 1.00 32.17 86 TYR B O 1
ATOM 2683 N N . ASP B 1 87 ? 20.168 -34.999 -34.843 1.00 25.91 87 ASP B N 1
ATOM 2684 C CA . ASP B 1 87 ? 20.681 -34.353 -33.643 1.00 25.83 87 ASP B CA 1
ATOM 2685 C C . ASP B 1 87 ? 21.279 -32.981 -34.100 1.00 25.85 87 ASP B C 1
ATOM 2686 O O . ASP B 1 87 ? 21.966 -32.877 -35.136 1.00 25.57 87 ASP B O 1
ATOM 2691 N N . PHE B 1 88 ? 21.037 -31.976 -33.267 1.00 26.56 88 PHE B N 1
ATOM 2692 C CA . PHE B 1 88 ? 21.767 -30.696 -33.475 1.00 25.00 88 PHE B CA 1
ATOM 2693 C C . PHE B 1 88 ? 22.684 -30.389 -32.324 1.00 24.86 88 PHE B C 1
ATOM 2694 O O . PHE B 1 88 ? 22.411 -30.679 -31.159 1.00 26.02 88 PHE B O 1
ATOM 2702 N N . SER B 1 89 ? 23.791 -29.726 -32.593 1.00 22.92 89 SER B N 1
ATOM 2703 C CA . SER B 1 89 ? 24.561 -29.107 -31.551 1.00 20.26 89 SER B CA 1
ATOM 2704 C C . SER B 1 89 ? 23.772 -27.893 -31.035 1.00 20.90 89 SER B C 1
ATOM 2705 O O . SER B 1 89 ? 22.713 -27.473 -31.575 1.00 22.73 89 SER B O 1
ATOM 2708 N N . ILE B 1 90 ? 24.290 -27.378 -29.929 1.00 20.99 90 ILE B N 1
ATOM 2709 C CA . ILE B 1 90 ? 23.845 -26.033 -29.474 1.00 21.03 90 ILE B CA 1
ATOM 2710 C C . ILE B 1 90 ? 24.061 -25.052 -30.663 1.00 23.37 90 ILE B C 1
ATOM 2711 O O . ILE B 1 90 ? 25.046 -25.223 -31.401 1.00 22.92 90 ILE B O 1
ATOM 2716 N N . PRO B 1 91 ? 23.238 -23.988 -30.755 1.00 21.60 91 PRO B N 1
ATOM 2717 C CA . PRO B 1 91 ? 23.455 -23.054 -31.889 1.00 20.24 91 PRO B CA 1
ATOM 2718 C C . PRO B 1 91 ? 24.767 -22.357 -31.724 1.00 21.13 91 PRO B C 1
ATOM 2719 O O . PRO B 1 91 ? 25.172 -22.048 -30.606 1.00 21.98 91 PRO B O 1
ATOM 2723 N N . TYR B 1 92 ? 25.406 -22.044 -32.856 1.00 20.69 92 TYR B N 1
ATOM 2724 C CA . TYR B 1 92 ? 26.703 -21.303 -32.830 1.00 21.15 92 TYR B CA 1
ATOM 2725 C C . TYR B 1 92 ? 26.726 -20.010 -33.616 1.00 22.01 92 TYR B C 1
ATOM 2726 O O . TYR B 1 92 ? 27.695 -19.228 -33.466 1.00 25.08 92 TYR B O 1
ATOM 2735 N N . ILE B 1 93 ? 25.624 -19.762 -34.307 1.00 22.54 93 ILE B N 1
ATOM 2736 C CA . ILE B 1 93 ? 25.446 -18.481 -35.054 1.00 22.85 93 ILE B CA 1
ATOM 2737 C C . ILE B 1 93 ? 23.995 -18.332 -35.388 1.00 21.78 93 ILE B C 1
ATOM 2738 O O . ILE B 1 93 ? 23.161 -19.246 -35.188 1.00 21.38 93 ILE B O 1
ATOM 2743 N N . ALA B 1 94 ? 23.586 -17.161 -35.867 1.00 20.76 94 ALA B N 1
ATOM 2744 C CA . ALA B 1 94 ? 22.212 -16.953 -36.303 1.00 20.59 94 ALA B CA 1
ATOM 2745 C C . ALA B 1 94 ? 22.257 -16.158 -37.604 1.00 22.77 94 ALA B C 1
ATOM 2746 O O . ALA B 1 94 ? 23.202 -15.369 -37.803 1.00 25.16 94 ALA B O 1
ATOM 2748 N N . HIS B 1 95 ? 21.313 -16.432 -38.490 1.00 20.68 95 HIS B N 1
ATOM 2749 C CA . HIS B 1 95 ? 21.149 -15.607 -39.667 1.00 21.34 95 HIS B CA 1
ATOM 2750 C C . HIS B 1 95 ? 19.745 -15.020 -39.741 1.00 24.46 95 HIS B C 1
ATOM 2751 O O . HIS B 1 95 ? 18.840 -15.474 -39.114 1.00 23.26 95 HIS B O 1
ATOM 2758 N N . ARG B 1 96 ? 19.566 -14.044 -40.624 1.00 22.95 96 ARG B N 1
ATOM 2759 C CA . ARG B 1 96 ? 18.231 -13.536 -40.871 1.00 22.59 96 ARG B CA 1
ATOM 2760 C C . ARG B 1 96 ? 17.917 -13.662 -42.337 1.00 21.74 96 ARG B C 1
ATOM 2761 O O . ARG B 1 96 ? 18.694 -13.247 -43.189 1.00 23.91 96 ARG B O 1
ATOM 2769 N N . VAL B 1 97 ? 16.790 -14.274 -42.617 1.00 21.84 97 VAL B N 1
ATOM 2770 C CA . VAL B 1 97 ? 16.397 -14.466 -44.031 1.00 22.69 97 VAL B CA 1
ATOM 2771 C C . VAL B 1 97 ? 15.878 -13.123 -44.574 1.00 23.59 97 VAL B C 1
ATOM 2772 O O . VAL B 1 97 ? 14.961 -12.526 -44.004 1.00 25.72 97 VAL B O 1
ATOM 2776 N N . LEU B 1 98 ? 16.415 -12.730 -45.741 1.00 24.47 98 LEU B N 1
ATOM 2777 C CA . LEU B 1 98 ? 16.047 -11.441 -46.385 1.00 24.93 98 LEU B CA 1
ATOM 2778 C C . LEU B 1 98 ? 15.387 -11.784 -47.717 1.00 23.73 98 LEU B C 1
ATOM 2779 O O . LEU B 1 98 ? 15.777 -12.793 -48.379 1.00 25.55 98 LEU B O 1
ATOM 2784 N N . LEU B 1 99 ? 14.428 -10.961 -48.123 1.00 24.66 99 LEU B N 1
ATOM 2785 C CA . LEU B 1 99 ? 13.907 -10.995 -49.482 1.00 23.43 99 LEU B CA 1
ATOM 2786 C C . LEU B 1 99 ? 14.655 -9.895 -50.276 1.00 25.66 99 LEU B C 1
ATOM 2787 O O . LEU B 1 99 ? 14.459 -8.727 -50.007 1.00 26.89 99 LEU B O 1
ATOM 2792 N N . VAL B 1 100 ? 15.504 -10.309 -51.207 1.00 23.29 100 VAL B N 1
ATOM 2793 C CA . VAL B 1 100 ? 16.330 -9.348 -51.973 1.00 24.68 100 VAL B CA 1
ATOM 2794 C C . VAL B 1 100 ? 15.781 -9.224 -53.372 1.00 25.29 100 VAL B C 1
ATOM 2795 O O . VAL B 1 100 ? 15.487 -10.225 -54.028 1.00 24.90 100 VAL B O 1
ATOM 2799 N N . VAL B 1 101 ? 15.668 -7.962 -53.809 1.00 26.93 101 VAL B N 1
ATOM 2800 C CA . VAL B 1 101 ? 15.261 -7.662 -55.198 1.00 25.28 101 VAL B CA 1
ATOM 2801 C C . VAL B 1 101 ? 16.235 -6.628 -55.773 1.00 29.31 101 VAL B C 1
ATOM 2802 O O . VAL B 1 101 ? 17.030 -6.042 -55.025 1.00 28.76 101 VAL B O 1
ATOM 2806 N N . ARG B 1 102 ? 16.139 -6.379 -57.073 1.00 29.64 102 ARG B N 1
ATOM 2807 C CA . ARG B 1 102 ? 16.878 -5.217 -57.632 1.00 31.68 102 ARG B CA 1
ATOM 2808 C C . ARG B 1 102 ? 16.328 -3.899 -57.103 1.00 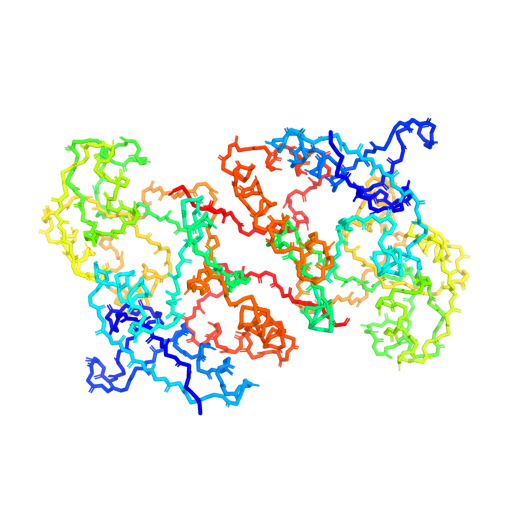35.40 102 ARG B C 1
ATOM 2809 O O . ARG B 1 102 ? 15.136 -3.770 -56.825 1.00 33.45 102 ARG B O 1
ATOM 2817 N N . SER B 1 103 ? 17.183 -2.870 -56.935 1.00 29.94 103 SER B N 1
ATOM 2818 C CA . SER B 1 103 ? 16.740 -1.643 -56.256 1.00 37.31 103 SER B CA 1
ATOM 2819 C C . SER B 1 103 ? 15.630 -0.885 -57.014 1.00 38.39 103 SER B C 1
ATOM 2820 O O . SER B 1 103 ? 14.941 -0.056 -56.418 1.00 41.43 103 SER B O 1
ATOM 2823 N N . ASP B 1 104 ? 15.437 -1.218 -58.286 1.00 42.50 104 ASP B N 1
ATOM 2824 C CA . ASP B 1 104 ? 14.362 -0.593 -59.094 1.00 49.16 104 ASP B CA 1
ATOM 2825 C C . ASP B 1 104 ? 13.180 -1.546 -59.351 1.00 47.24 104 ASP B C 1
ATOM 2826 O O . ASP B 1 104 ? 12.395 -1.328 -60.266 1.00 44.70 104 ASP B O 1
ATOM 2831 N N . GLN B 1 105 ? 13.064 -2.617 -58.559 1.00 43.62 105 GLN B N 1
ATOM 2832 C CA . GLN B 1 105 ? 11.937 -3.536 -58.721 1.00 38.10 105 GLN B CA 1
ATOM 2833 C C . GLN B 1 105 ? 10.776 -2.803 -58.134 1.00 35.19 105 GLN B C 1
ATOM 2834 O O . GLN B 1 105 ? 10.917 -2.150 -57.087 1.00 34.52 105 GLN B O 1
ATOM 2840 N N . GLN B 1 106 ? 9.609 -2.931 -58.782 1.00 37.13 106 GLN B N 1
ATOM 2841 C CA . GLN B 1 106 ? 8.491 -2.102 -58.383 1.00 43.18 106 GLN B CA 1
ATOM 2842 C C . GLN B 1 106 ? 7.398 -2.854 -57.592 1.00 47.27 106 GLN B C 1
ATOM 2843 O O . GLN B 1 106 ? 6.848 -2.316 -56.639 1.00 49.88 106 GLN B O 1
ATOM 2849 N N . ASP B 1 107 ? 7.128 -4.108 -57.936 1.00 41.86 107 ASP B N 1
ATOM 2850 C CA . ASP B 1 107 ? 5.910 -4.759 -57.418 1.00 39.77 107 ASP B CA 1
ATOM 2851 C C . ASP B 1 107 ? 6.132 -5.870 -56.391 1.00 40.62 107 ASP B C 1
ATOM 2852 O O . ASP B 1 107 ? 5.239 -6.707 -56.172 1.00 42.02 107 ASP B O 1
ATOM 2857 N N . ILE B 1 108 ? 7.310 -5.899 -55.775 1.00 32.59 108 ILE B N 1
ATOM 2858 C CA . ILE B 1 108 ? 7.565 -6.912 -54.702 1.00 34.38 108 ILE B CA 1
ATOM 2859 C C . ILE B 1 108 ? 7.881 -6.214 -53.372 1.00 37.58 108 ILE B C 1
ATOM 2860 O O . ILE B 1 108 ? 8.949 -5.592 -53.227 1.00 37.39 108 ILE B O 1
ATOM 2865 N N . ARG B 1 109 ? 6.976 -6.319 -52.403 1.00 33.23 109 ARG B N 1
ATOM 2866 C CA . ARG B 1 109 ? 7.162 -5.626 -51.138 1.00 33.40 109 ARG B CA 1
ATOM 2867 C C . ARG B 1 109 ? 6.996 -6.495 -49.927 1.00 37.54 109 ARG B C 1
ATOM 2868 O O . ARG B 1 109 ? 7.105 -6.003 -48.810 1.00 38.64 109 ARG B O 1
ATOM 2876 N N . SER B 1 110 ? 6.764 -7.805 -50.136 1.00 35.41 110 SER B N 1
ATOM 2877 C CA . SER B 1 110 ? 6.497 -8.731 -49.051 1.00 31.57 110 SER B CA 1
ATOM 2878 C C . SER B 1 110 ? 6.721 -10.122 -49.639 1.00 29.28 110 SER B C 1
ATOM 2879 O O . SER B 1 110 ? 6.753 -10.286 -50.865 1.00 28.73 110 SER B O 1
ATOM 2882 N N . PHE B 1 111 ? 6.902 -11.121 -48.772 1.00 28.90 111 PHE B N 1
ATOM 2883 C CA . PHE B 1 111 ? 7.055 -12.502 -49.284 1.00 29.39 111 PHE B CA 1
ATOM 2884 C C . PHE B 1 111 ? 5.823 -12.958 -50.071 1.00 29.73 111 PHE B C 1
ATOM 2885 O O . PHE B 1 111 ? 5.958 -13.721 -51.012 1.00 28.27 111 PHE B O 1
ATOM 2893 N N . LYS B 1 112 ? 4.641 -12.482 -49.667 1.00 32.76 112 LYS B N 1
ATOM 2894 C CA . LYS B 1 112 ? 3.378 -12.824 -50.341 1.00 34.81 112 LYS B CA 1
ATOM 2895 C C . LYS B 1 112 ? 3.365 -12.357 -51.794 1.00 30.94 112 LYS B C 1
ATOM 2896 O O . LYS B 1 112 ? 2.724 -13.014 -52.679 1.00 31.01 112 LYS B O 1
ATOM 2902 N N . ASP B 1 113 ? 4.133 -11.304 -52.106 1.00 32.10 113 ASP B N 1
ATOM 2903 C CA . ASP B 1 113 ? 4.188 -10.765 -53.471 1.00 32.46 113 ASP B CA 1
ATOM 2904 C C . ASP B 1 113 ? 4.996 -11.676 -54.401 1.00 29.63 113 ASP B C 1
ATOM 2905 O O . ASP B 1 113 ? 5.074 -11.417 -55.597 1.00 32.46 113 ASP B O 1
ATOM 2910 N N . LEU B 1 114 ? 5.631 -12.717 -53.845 1.00 27.68 114 LEU B N 1
ATOM 2911 C CA . LEU B 1 114 ? 6.424 -13.593 -54.727 1.00 27.11 114 LEU B CA 1
ATOM 2912 C C . LEU B 1 114 ? 5.600 -14.574 -55.584 1.00 28.33 114 LEU B C 1
ATOM 2913 O O . LEU B 1 114 ? 6.104 -15.165 -56.506 1.00 24.89 114 LEU B O 1
ATOM 2918 N N . THR B 1 115 ? 4.330 -14.751 -55.238 1.00 29.37 115 THR B N 1
ATOM 2919 C CA . THR B 1 115 ? 3.449 -15.596 -56.056 1.00 26.40 115 THR B CA 1
ATOM 2920 C C . THR B 1 115 ? 3.474 -15.141 -57.521 1.00 26.84 115 THR B C 1
ATOM 2921 O O . THR B 1 115 ? 3.338 -13.939 -57.814 1.00 28.75 115 THR B O 1
ATOM 2925 N N . ASP B 1 116 ? 3.719 -16.088 -58.426 1.00 27.23 116 ASP B N 1
ATOM 2926 C CA . ASP B 1 116 ? 3.836 -15.799 -59.864 1.00 27.93 116 ASP B CA 1
ATOM 2927 C C . ASP B 1 116 ? 4.981 -14.872 -60.262 1.00 32.80 116 ASP B C 1
ATOM 2928 O O . ASP B 1 116 ? 4.950 -14.306 -61.350 1.00 35.43 116 ASP B O 1
ATOM 2933 N N . LYS B 1 117 ? 5.980 -14.715 -59.386 1.00 28.84 117 LYS B N 1
ATOM 2934 C CA . LYS B 1 117 ? 7.243 -14.032 -59.755 1.00 28.58 117 LYS B CA 1
ATOM 2935 C C . LYS B 1 117 ? 8.307 -15.047 -60.037 1.00 28.57 117 LYS B C 1
ATOM 2936 O O . LYS B 1 117 ? 8.241 -16.177 -59.596 1.00 29.52 117 LYS B O 1
ATOM 2942 N N A THR B 1 118 ? 9.329 -14.668 -60.770 0.50 26.79 118 THR B N 1
ATOM 2943 N N B THR B 1 118 ? 9.344 -14.643 -60.759 0.50 27.15 118 THR B N 1
ATOM 2944 C CA A THR B 1 118 ? 10.379 -15.627 -60.886 0.50 27.19 118 THR B CA 1
ATOM 2945 C CA B THR B 1 118 ? 10.440 -15.560 -61.012 0.50 27.91 118 THR B CA 1
ATOM 2946 C C A THR B 1 118 ? 11.371 -15.326 -59.778 0.50 25.31 118 THR B C 1
ATOM 2947 C C B THR B 1 118 ? 11.514 -15.354 -59.934 0.50 25.38 118 THR B C 1
ATOM 2948 O O A THR B 1 118 ? 11.659 -14.152 -59.438 0.50 25.91 118 THR B O 1
ATOM 2949 O O B THR B 1 118 ? 12.053 -14.254 -59.818 0.50 26.17 118 THR B O 1
ATOM 2956 N N . VAL B 1 119 ? 11.826 -16.411 -59.170 1.00 26.91 119 VAL B N 1
ATOM 2957 C CA . VAL B 1 119 ? 12.676 -16.317 -58.003 1.00 24.97 119 VAL B CA 1
ATOM 2958 C C . VAL B 1 119 ? 13.807 -17.328 -58.137 1.00 28.45 119 VAL B C 1
ATOM 2959 O O . VAL B 1 119 ? 13.565 -18.460 -58.488 1.00 29.02 119 VAL B O 1
ATOM 2963 N N . ALA B 1 120 ? 15.032 -16.932 -57.746 1.00 26.12 120 ALA B N 1
ATOM 2964 C CA . ALA B 1 120 ? 16.148 -17.878 -57.749 1.00 25.94 120 ALA B CA 1
ATOM 2965 C C . ALA B 1 120 ? 16.253 -18.507 -56.386 1.00 25.43 120 ALA B C 1
ATOM 2966 O O . ALA B 1 120 ? 16.329 -17.774 -55.438 1.00 26.78 120 ALA B O 1
ATOM 2968 N N . GLN B 1 121 ? 16.260 -19.823 -56.297 1.00 24.64 121 GLN B N 1
ATOM 2969 C CA . GLN B 1 121 ? 16.531 -20.504 -55.010 1.00 25.34 121 GLN B CA 1
ATOM 2970 C C . GLN B 1 121 ? 17.325 -21.747 -55.286 1.00 26.22 121 GLN B C 1
ATOM 2971 O O . GLN B 1 121 ? 17.360 -22.263 -56.431 1.00 25.94 121 GLN B O 1
ATOM 2977 N N . ILE B 1 122 ? 18.003 -22.203 -54.248 1.00 25.66 122 ILE B N 1
ATOM 2978 C CA . ILE B 1 122 ? 18.933 -23.296 -54.393 1.00 25.59 122 ILE B CA 1
ATOM 2979 C C . ILE B 1 122 ? 18.168 -24.604 -54.272 1.00 26.22 122 ILE B C 1
ATOM 2980 O O . ILE B 1 122 ? 17.406 -24.873 -53.354 1.00 27.64 122 ILE B O 1
ATOM 2985 N N . LEU B 1 123 ? 18.315 -25.434 -55.314 1.00 31.27 123 LEU B N 1
ATOM 2986 C CA . LEU B 1 123 ? 17.655 -26.707 -55.323 1.00 33.09 123 LEU B CA 1
ATOM 2987 C C . LEU B 1 123 ? 17.747 -27.524 -54.048 1.00 31.14 123 LEU B C 1
ATOM 2988 O O . LEU B 1 123 ? 18.835 -27.736 -53.523 1.00 35.34 123 LEU B O 1
ATOM 2993 N N . GLY B 1 124 ? 16.604 -27.992 -53.561 1.00 32.29 124 GLY B N 1
ATOM 2994 C CA . GLY B 1 124 ? 16.507 -28.817 -52.375 1.00 34.03 124 GLY B CA 1
ATOM 2995 C C . GLY B 1 124 ? 16.627 -28.099 -51.022 1.00 35.79 124 GLY B C 1
ATOM 2996 O O . GLY B 1 124 ? 16.827 -28.745 -49.993 1.00 37.07 124 GLY B O 1
ATOM 2997 N N . THR B 1 125 ? 16.517 -26.768 -51.016 1.00 31.03 125 THR B N 1
ATOM 2998 C CA . THR B 1 125 ? 16.600 -26.051 -49.737 1.00 26.84 125 THR B CA 1
ATOM 2999 C C . THR B 1 125 ? 15.213 -25.758 -49.191 1.00 26.58 125 THR B C 1
ATOM 3000 O O . THR B 1 125 ? 14.234 -25.719 -49.961 1.00 26.87 125 THR B O 1
ATOM 3004 N N . ASP B 1 126 ? 15.103 -25.523 -47.871 1.00 27.79 126 ASP B N 1
ATOM 3005 C CA . ASP B 1 126 ? 13.836 -25.046 -47.298 1.00 26.87 126 ASP B CA 1
ATOM 3006 C C . ASP B 1 126 ? 13.337 -23.763 -47.953 1.00 25.12 126 ASP B C 1
ATOM 3007 O O . ASP B 1 126 ? 12.097 -23.590 -48.080 1.00 24.95 126 ASP B O 1
ATOM 3012 N N . LEU B 1 127 ? 14.227 -22.850 -48.338 1.00 25.36 127 LEU B N 1
ATOM 3013 C CA . LEU B 1 127 ? 13.707 -21.625 -48.958 1.00 23.42 127 LEU B CA 1
ATOM 3014 C C . LEU B 1 127 ? 13.187 -21.895 -50.402 1.00 23.84 127 LEU B C 1
ATOM 3015 O O . LEU B 1 127 ? 12.277 -21.211 -50.876 1.00 25.44 127 LEU B O 1
ATOM 3020 N N A SER B 1 128 ? 13.774 -22.883 -51.096 0.50 24.73 128 SER B N 1
ATOM 3021 N N B SER B 1 128 ? 13.769 -22.882 -51.094 0.50 25.59 128 SER B N 1
ATOM 3022 C CA A SER B 1 128 ? 13.219 -23.270 -52.396 0.50 24.90 128 SER B CA 1
ATOM 3023 C CA B SER B 1 128 ? 13.218 -23.243 -52.398 0.50 26.31 128 SER B CA 1
ATOM 3024 C C A SER B 1 128 ? 11.801 -23.836 -52.179 0.50 25.02 128 SER B C 1
ATOM 3025 C C B SER B 1 128 ? 11.806 -23.841 -52.187 0.50 25.86 128 SER B C 1
ATOM 3026 O O A SER B 1 128 ? 10.879 -23.504 -52.912 0.50 25.67 128 SER B O 1
ATOM 3027 O O B SER B 1 128 ? 10.883 -23.523 -52.928 0.50 26.43 128 SER B O 1
ATOM 3032 N N . ARG B 1 129 ? 11.653 -24.679 -51.162 1.00 25.79 129 ARG B N 1
ATOM 3033 C CA . ARG B 1 129 ? 10.326 -25.278 -50.817 1.00 26.50 129 ARG B CA 1
ATOM 3034 C C . ARG B 1 129 ? 9.307 -24.152 -50.522 1.00 27.25 129 ARG B C 1
ATOM 3035 O O . ARG B 1 129 ? 8.154 -24.208 -50.947 1.00 26.74 129 ARG B O 1
ATOM 3043 N N . PHE B 1 130 ? 9.742 -23.110 -49.816 1.00 27.08 130 PHE B N 1
ATOM 3044 C CA . PHE B 1 130 ? 8.830 -22.016 -49.460 1.00 26.59 130 PHE B CA 1
ATOM 3045 C C . PHE B 1 130 ? 8.428 -21.280 -50.718 1.00 26.13 130 PHE B C 1
ATOM 3046 O O . PHE B 1 130 ? 7.241 -20.950 -50.883 1.00 26.21 130 PHE B O 1
ATOM 3054 N N . ALA B 1 131 ? 9.401 -21.030 -51.625 1.00 22.20 131 ALA B N 1
ATOM 3055 C CA . ALA B 1 131 ? 9.053 -20.372 -52.888 1.00 24.39 131 ALA B CA 1
ATOM 3056 C C . ALA B 1 131 ? 7.979 -21.202 -53.703 1.00 24.65 131 ALA B C 1
ATOM 3057 O O . ALA B 1 131 ? 7.076 -20.659 -54.350 1.00 25.89 131 ALA B O 1
ATOM 3059 N N . LYS B 1 132 ? 8.150 -22.505 -53.688 1.00 28.07 132 LYS B N 1
ATOM 3060 C CA . LYS B 1 132 ? 7.230 -23.411 -54.358 1.00 28.15 132 LYS B CA 1
ATOM 3061 C C . LYS B 1 132 ? 5.876 -23.348 -53.660 1.00 32.21 132 LYS B C 1
ATOM 3062 O O . LYS B 1 132 ? 4.850 -23.294 -54.318 1.00 30.27 132 LYS B O 1
ATOM 3068 N N . GLU B 1 133 ? 5.862 -23.266 -52.335 1.00 29.86 133 GLU B N 1
ATOM 3069 C CA . GLU B 1 133 ? 4.582 -23.106 -51.638 1.00 31.81 133 GLU B CA 1
ATOM 3070 C C . GLU B 1 133 ? 3.885 -21.804 -51.963 1.00 30.72 133 GLU B C 1
ATOM 3071 O O . GLU B 1 133 ? 2.641 -21.767 -52.034 1.00 33.13 133 GLU B O 1
ATOM 3077 N N . LEU B 1 134 ? 4.660 -20.717 -52.187 1.00 27.47 134 LEU B N 1
ATOM 3078 C CA . LEU B 1 134 ? 4.106 -19.445 -52.576 1.00 26.52 134 LEU B CA 1
ATOM 3079 C C . LEU B 1 134 ? 3.643 -19.423 -54.054 1.00 24.61 134 LEU B C 1
ATOM 3080 O O . LEU B 1 134 ? 3.111 -18.411 -54.489 1.00 28.14 134 LEU B O 1
ATOM 3085 N N . LYS B 1 135 ? 3.931 -20.483 -54.806 1.00 26.73 135 LYS B N 1
ATOM 3086 C CA . LYS B 1 135 ? 3.651 -20.580 -56.245 1.00 28.65 135 LYS B CA 1
ATOM 3087 C C . LYS B 1 135 ? 4.471 -19.562 -57.013 1.00 29.92 135 LYS B C 1
ATOM 3088 O O . LYS B 1 135 ? 4.001 -19.002 -58.024 1.00 28.36 135 LYS B O 1
ATOM 3094 N N . SER B 1 136 ? 5.707 -19.293 -56.555 1.00 28.22 136 SER B N 1
ATOM 3095 C CA . SER B 1 136 ? 6.637 -18.570 -57.439 1.00 27.55 136 SER B CA 1
ATOM 3096 C C . SER B 1 136 ? 7.018 -19.445 -58.607 1.00 28.11 136 SER B C 1
ATOM 3097 O O . SER B 1 136 ? 6.837 -20.675 -58.574 1.00 30.94 136 SER B O 1
ATOM 3100 N N . HIS B 1 137 ? 7.577 -18.827 -59.644 1.00 27.65 137 HIS B N 1
ATOM 3101 C CA . HIS B 1 137 ? 8.149 -19.647 -60.685 1.00 27.75 137 HIS B CA 1
ATOM 3102 C C . HIS B 1 137 ? 9.657 -19.807 -60.339 1.00 26.31 137 HIS B C 1
ATOM 3103 O O . HIS B 1 137 ? 10.373 -18.792 -60.338 1.00 27.06 137 HIS B O 1
ATOM 3110 N N . LEU B 1 138 ? 10.092 -21.045 -60.107 1.00 25.51 138 LEU B N 1
ATOM 3111 C CA . LEU B 1 138 ? 11.476 -21.283 -59.633 1.00 28.98 138 LEU B CA 1
ATOM 3112 C C . LEU B 1 138 ? 12.523 -21.319 -60.740 1.00 35.85 138 LEU B C 1
ATOM 3113 O O . LEU B 1 138 ? 12.314 -21.992 -61.879 1.00 31.97 138 LEU B O 1
ATOM 3118 N N . VAL B 1 139 ? 13.618 -20.588 -60.518 1.00 24.03 139 VAL B N 1
ATOM 3119 C CA . VAL B 1 139 ? 14.834 -20.782 -61.300 1.00 24.92 139 VAL B CA 1
ATOM 3120 C C . VAL B 1 139 ? 15.805 -21.396 -60.221 1.00 24.42 139 VAL B C 1
ATOM 3121 O O . VAL B 1 139 ? 16.141 -20.746 -59.245 1.00 27.55 139 VAL B O 1
ATOM 3125 N N . PHE B 1 140 ? 16.218 -22.657 -60.415 1.00 28.22 140 PHE B N 1
ATOM 3126 C CA . PHE B 1 140 ? 17.126 -23.300 -59.443 1.00 29.69 140 PHE B CA 1
ATOM 3127 C C . PHE B 1 140 ? 18.573 -22.880 -59.641 1.00 33.45 140 PHE B C 1
ATOM 3128 O O . PHE B 1 140 ? 19.135 -23.048 -60.704 1.00 32.06 140 PHE B O 1
ATOM 3136 N N A SER B 1 141 ? 19.174 -22.356 -58.574 0.50 31.02 141 SER B N 1
ATOM 3137 N N B SER B 1 141 ? 19.182 -22.318 -58.597 0.50 28.80 141 SER B N 1
ATOM 3138 C CA A SER B 1 141 ? 20.522 -21.808 -58.614 0.50 29.68 141 SER B CA 1
ATOM 3139 C CA B SER B 1 141 ? 20.563 -21.859 -58.673 0.50 26.38 141 SER B CA 1
ATOM 3140 C C A SER B 1 141 ? 21.469 -22.771 -57.868 0.50 28.73 141 SER B C 1
ATOM 3141 C C B SER B 1 141 ? 21.452 -22.873 -57.966 0.50 26.35 141 SER B C 1
ATOM 3142 O O A SER B 1 141 ? 21.022 -23.527 -57.009 0.50 31.53 141 SER B O 1
ATOM 3143 O O B SER B 1 141 ? 20.966 -23.714 -57.191 0.50 27.01 141 SER B O 1
ATOM 3148 N N . HIS B 1 142 ? 22.745 -22.773 -58.252 1.00 26.34 142 HIS B N 1
ATOM 3149 C CA . HIS B 1 142 ? 23.761 -23.755 -57.759 1.00 29.67 142 HIS B CA 1
ATOM 3150 C C . HIS B 1 142 ? 24.349 -23.301 -56.426 1.00 28.80 142 HIS B C 1
ATOM 3151 O O . HIS B 1 142 ? 24.950 -24.161 -55.738 1.00 31.18 142 HIS B O 1
ATOM 3158 N N . ASN B 1 143 ? 24.171 -22.016 -56.085 1.00 27.32 143 ASN B N 1
ATOM 3159 C CA . ASN B 1 143 ? 24.718 -21.410 -54.826 1.00 30.16 143 ASN B CA 1
ATOM 3160 C C . ASN B 1 143 ? 24.248 -19.999 -54.659 1.00 28.07 143 ASN B C 1
ATOM 3161 O O . ASN B 1 143 ? 23.499 -19.458 -55.510 1.00 25.48 143 ASN B O 1
ATOM 3166 N N . PHE B 1 144 ? 24.603 -19.329 -53.544 1.00 24.12 144 PHE B N 1
ATOM 3167 C CA . PHE B 1 144 ? 24.093 -17.967 -53.357 1.00 24.27 144 PHE B CA 1
ATOM 3168 C C . PHE B 1 144 ? 24.623 -16.951 -54.350 1.00 29.23 144 PHE B C 1
ATOM 3169 O O . PHE B 1 144 ? 23.935 -15.990 -54.707 1.00 27.09 144 PHE B O 1
ATOM 3177 N N . GLU B 1 145 ? 25.896 -17.070 -54.702 1.00 27.39 145 GLU B N 1
ATOM 3178 C CA . GLU B 1 145 ? 26.437 -16.123 -55.686 1.00 31.13 145 GLU B CA 1
ATOM 3179 C C . GLU B 1 145 ? 25.630 -16.187 -56.982 1.00 24.90 145 GLU B C 1
ATOM 3180 O O . GLU B 1 145 ? 25.282 -15.143 -57.534 1.00 29.76 145 GLU B O 1
ATOM 3186 N N . GLN B 1 146 ? 25.338 -17.397 -57.405 1.00 28.38 146 GLN B N 1
ATOM 3187 C CA . GLN B 1 146 ? 24.552 -17.567 -58.674 1.00 27.38 146 GLN B CA 1
ATOM 3188 C C . GLN B 1 146 ? 23.126 -16.995 -58.481 1.00 30.20 146 GLN B C 1
ATOM 3189 O O . GLN B 1 146 ? 22.575 -16.346 -59.406 1.00 29.31 146 GLN B O 1
ATOM 3195 N N . SER B 1 147 ? 22.542 -17.193 -57.279 1.00 25.33 147 SER B N 1
ATOM 3196 C CA . SER B 1 147 ? 21.223 -16.592 -57.015 1.00 26.19 147 SER B CA 1
ATOM 3197 C C . SER B 1 147 ? 21.255 -15.120 -57.243 1.00 27.22 147 SER B C 1
ATOM 3198 O O . SER B 1 147 ? 20.379 -14.588 -57.908 1.00 28.49 147 SER B O 1
ATOM 3201 N N . LEU B 1 148 ? 22.280 -14.452 -56.710 1.00 26.31 148 LEU B N 1
ATOM 3202 C CA . LEU B 1 148 ? 22.377 -13.032 -56.794 1.00 25.50 148 LEU B CA 1
ATOM 3203 C C . LEU B 1 148 ? 22.707 -12.549 -58.245 1.00 26.04 148 LEU B C 1
ATOM 3204 O O . LEU B 1 148 ? 22.294 -11.477 -58.635 1.00 29.35 148 LEU B O 1
ATOM 3209 N N . GLN B 1 149 ? 23.527 -13.318 -58.918 1.00 27.18 149 GLN B N 1
ATOM 3210 C CA . GLN B 1 149 ? 23.897 -12.994 -60.332 1.00 32.04 149 GLN B CA 1
ATOM 3211 C C . GLN B 1 149 ? 22.685 -13.172 -61.228 1.00 33.29 149 GLN B C 1
ATOM 3212 O O . GLN B 1 149 ? 22.485 -12.319 -62.129 1.00 31.28 149 GLN B O 1
ATOM 3218 N N . LEU B 1 150 ? 21.881 -14.227 -60.984 1.00 29.69 150 LEU B N 1
ATOM 3219 C CA . LEU B 1 150 ? 20.590 -14.350 -61.692 1.00 29.68 150 LEU B CA 1
ATOM 3220 C C . LEU B 1 150 ? 19.711 -13.122 -61.502 1.00 31.24 150 LEU B C 1
ATOM 3221 O O . LEU B 1 150 ? 19.007 -12.660 -62.478 1.00 31.53 150 LEU B O 1
ATOM 3226 N N . LEU B 1 151 ? 19.708 -12.554 -60.292 1.00 27.24 151 LEU B N 1
ATOM 3227 C CA . LEU B 1 151 ? 18.900 -11.400 -59.999 1.00 29.21 151 LEU B CA 1
ATOM 3228 C C . LEU B 1 151 ? 19.415 -10.179 -60.722 1.00 32.72 151 LEU B C 1
ATOM 3229 O O . LEU B 1 151 ? 18.631 -9.446 -61.340 1.00 31.69 151 LEU B O 1
ATOM 3234 N N . LEU B 1 152 ? 20.718 -9.928 -60.595 1.00 31.58 152 LEU B N 1
ATOM 3235 C CA . LEU B 1 152 ? 21.325 -8.765 -61.241 1.00 32.12 152 LEU B CA 1
ATOM 3236 C C . LEU B 1 152 ? 21.174 -8.763 -62.739 1.00 34.50 152 LEU B C 1
ATOM 3237 O O . LEU B 1 152 ? 20.993 -7.698 -63.323 1.00 38.65 152 LEU B O 1
ATOM 3242 N N . SER B 1 153 ? 21.261 -9.933 -63.352 1.00 30.43 153 SER B N 1
ATOM 3243 C CA . SER B 1 153 ? 21.180 -10.046 -64.800 1.00 33.57 153 SER B CA 1
ATOM 3244 C C . SER B 1 153 ? 19.713 -10.084 -65.271 1.00 38.01 153 SER B C 1
ATOM 3245 O O . SER B 1 153 ? 19.450 -10.197 -66.480 1.00 33.87 153 SER B O 1
ATOM 3248 N N . LYS B 1 154 ? 18.774 -9.986 -64.323 1.00 32.80 154 LYS B N 1
ATOM 3249 C CA . LYS B 1 154 ? 17.319 -9.931 -64.599 1.00 36.27 154 LYS B CA 1
ATOM 3250 C C . LYS B 1 154 ? 16.723 -11.215 -65.153 1.00 34.82 154 LYS B C 1
ATOM 3251 O O . LYS B 1 154 ? 15.633 -11.188 -65.780 1.00 39.34 154 LYS B O 1
ATOM 3257 N N A ARG B 1 155 ? 17.412 -12.315 -64.914 0.50 32.98 155 ARG B N 1
ATOM 3258 N N B ARG B 1 155 ? 17.386 -12.354 -64.967 0.50 32.53 155 ARG B N 1
ATOM 3259 C CA A ARG B 1 155 ? 16.911 -13.631 -65.199 0.50 31.49 155 ARG B CA 1
ATOM 3260 C CA B ARG B 1 155 ? 16.748 -13.643 -65.227 0.50 32.17 155 ARG B CA 1
ATOM 3261 C C A ARG B 1 155 ? 15.922 -14.132 -64.111 0.50 34.47 155 ARG B C 1
ATOM 3262 C C B ARG B 1 155 ? 15.639 -13.909 -64.195 0.50 34.77 155 ARG B C 1
ATOM 3263 O O A ARG B 1 155 ? 15.240 -15.156 -64.301 0.50 34.12 155 ARG B O 1
ATOM 3264 O O B ARG B 1 155 ? 14.635 -14.585 -64.461 0.50 33.88 155 ARG B O 1
ATOM 3279 N N . THR B 1 156 ? 15.844 -13.395 -62.993 1.00 33.21 156 THR B N 1
ATOM 3280 C CA . THR B 1 156 ? 14.855 -13.647 -61.918 1.00 29.82 156 THR B CA 1
ATOM 3281 C C . THR B 1 156 ? 14.604 -12.300 -61.353 1.00 27.12 156 THR B C 1
ATOM 3282 O O . THR B 1 156 ? 15.404 -11.354 -61.587 1.00 30.54 156 THR B O 1
ATOM 3286 N N . ASP B 1 157 ? 13.545 -12.170 -60.560 1.00 28.77 157 ASP B N 1
ATOM 3287 C CA . ASP B 1 157 ? 13.227 -10.891 -59.960 1.00 29.74 157 ASP B CA 1
ATOM 3288 C C . ASP B 1 157 ? 13.398 -10.776 -58.431 1.00 27.80 157 ASP B C 1
ATOM 3289 O O . ASP B 1 157 ? 13.239 -9.720 -57.831 1.00 26.57 157 ASP B O 1
ATOM 3294 N N . ALA B 1 158 ? 13.648 -11.923 -57.820 1.00 27.10 158 ALA B N 1
ATOM 3295 C CA . ALA B 1 158 ? 13.901 -11.959 -56.367 1.00 25.99 158 ALA B CA 1
ATOM 3296 C C . ALA B 1 158 ? 14.735 -13.168 -56.013 1.00 22.55 158 ALA B C 1
ATOM 3297 O O . ALA B 1 158 ? 14.810 -14.151 -56.765 1.00 26.28 158 ALA B O 1
ATOM 3299 N N . THR B 1 159 ? 15.333 -13.110 -54.811 1.00 23.79 159 THR B N 1
ATOM 3300 C CA . THR B 1 159 ? 15.790 -14.319 -54.149 1.00 22.25 159 THR B CA 1
ATOM 3301 C C . THR B 1 159 ? 15.633 -14.139 -52.643 1.00 22.73 159 THR B C 1
ATOM 3302 O O . THR B 1 159 ? 15.832 -13.046 -52.073 1.00 25.07 159 THR B O 1
ATOM 3306 N N . MET B 1 160 ? 15.267 -15.235 -51.991 1.00 22.23 160 MET B N 1
ATOM 3307 C CA . MET B 1 160 ? 15.259 -15.279 -50.510 1.00 22.46 160 MET B CA 1
ATOM 3308 C C . MET B 1 160 ? 16.584 -15.808 -50.063 1.00 21.76 160 MET B C 1
ATOM 3309 O O . MET B 1 160 ? 17.024 -16.897 -50.435 1.00 25.98 160 MET B O 1
ATOM 3314 N N . ILE B 1 161 ? 17.279 -15.012 -49.257 1.00 22.40 161 ILE B N 1
ATOM 3315 C CA . ILE B 1 161 ? 18.689 -15.330 -48.991 1.00 21.74 161 ILE B CA 1
ATOM 3316 C C . ILE B 1 161 ? 19.016 -14.897 -47.536 1.00 23.06 161 ILE B C 1
ATOM 3317 O O . ILE B 1 161 ? 18.584 -13.825 -47.125 1.00 23.24 161 ILE B O 1
ATOM 3322 N N . PRO B 1 162 ? 19.856 -15.672 -46.848 1.00 21.47 162 PRO B N 1
ATOM 3323 C CA . PRO B 1 162 ? 20.194 -15.150 -45.516 1.00 21.55 162 PRO B CA 1
ATOM 3324 C C . PRO B 1 162 ? 21.172 -13.976 -45.549 1.00 22.18 162 PRO B C 1
ATOM 3325 O O . PRO B 1 162 ? 21.910 -13.809 -46.523 1.00 23.32 162 PRO B O 1
ATOM 3329 N N . ASP B 1 163 ? 21.139 -13.137 -44.517 1.00 23.18 163 ASP B N 1
ATOM 3330 C CA . ASP B 1 163 ? 21.947 -11.969 -44.530 1.00 23.74 163 ASP B CA 1
ATOM 3331 C C . ASP B 1 163 ? 23.418 -12.275 -44.649 1.00 25.70 163 ASP B C 1
ATOM 3332 O O . ASP B 1 163 ? 24.115 -11.540 -45.324 1.00 25.45 163 ASP B O 1
ATOM 3337 N N . ILE B 1 164 ? 23.927 -13.309 -43.972 1.00 21.84 164 ILE B N 1
ATOM 3338 C CA . ILE B 1 164 ? 25.341 -13.556 -44.013 1.00 22.54 164 ILE B CA 1
ATOM 3339 C C . ILE B 1 164 ? 25.955 -13.595 -45.450 1.00 24.52 164 ILE B C 1
ATOM 3340 O O . ILE B 1 164 ? 26.895 -12.817 -45.722 1.00 24.61 164 ILE B O 1
ATOM 3345 N N . PRO B 1 165 ? 25.470 -14.472 -46.355 1.00 24.52 165 PRO B N 1
ATOM 3346 C CA . PRO B 1 165 ? 26.045 -14.456 -47.708 1.00 24.25 165 PRO B CA 1
ATOM 3347 C C . PRO B 1 165 ? 25.690 -13.257 -48.524 1.00 26.49 165 PRO B C 1
ATOM 3348 O O . PRO B 1 165 ? 26.505 -12.909 -49.435 1.00 27.35 165 PRO B O 1
ATOM 3352 N N . PHE B 1 166 ? 24.564 -12.597 -48.209 1.00 24.06 166 PHE B N 1
ATOM 3353 C CA . PHE B 1 166 ? 24.187 -11.392 -48.958 1.00 27.71 166 PHE B CA 1
ATOM 3354 C C . PHE B 1 166 ? 25.197 -10.265 -48.630 1.00 28.82 166 PHE B C 1
ATOM 3355 O O . PHE B 1 166 ? 25.732 -9.595 -49.536 1.00 29.14 166 PHE B O 1
ATOM 3363 N N . PHE B 1 167 ? 25.460 -10.029 -47.347 1.00 24.50 167 PHE B N 1
ATOM 3364 C CA . PHE B 1 167 ? 26.497 -9.022 -46.994 1.00 29.17 167 PHE B CA 1
ATOM 3365 C C . PHE B 1 167 ? 27.870 -9.403 -47.495 1.00 31.44 167 PHE B C 1
ATOM 3366 O O . PHE B 1 167 ? 28.667 -8.543 -47.923 1.00 30.28 167 PHE B O 1
ATOM 3374 N N . ASN B 1 168 ? 28.162 -10.686 -47.512 1.00 25.16 168 ASN B N 1
ATOM 3375 C CA . ASN B 1 168 ? 29.465 -11.117 -47.987 1.00 30.20 168 ASN B CA 1
ATOM 3376 C C . ASN B 1 168 ? 29.615 -10.739 -49.487 1.00 35.48 168 ASN B C 1
ATOM 3377 O O . ASN B 1 168 ? 30.681 -10.316 -49.890 1.00 36.57 168 ASN B O 1
ATOM 3382 N N . PHE B 1 169 ? 28.555 -10.939 -50.287 1.00 32.28 169 PHE B N 1
ATOM 3383 C CA . PHE B 1 169 ? 28.544 -10.476 -51.689 1.00 31.04 169 PHE B CA 1
ATOM 3384 C C . PHE B 1 169 ? 28.808 -8.946 -51.737 1.00 34.60 169 PHE B C 1
ATOM 3385 O O . PHE B 1 169 ? 29.615 -8.499 -52.581 1.00 40.33 169 PHE B O 1
ATOM 3393 N N . LEU B 1 170 ? 28.146 -8.139 -50.907 1.00 35.32 170 LEU B N 1
ATOM 3394 C CA . LEU B 1 170 ? 28.379 -6.687 -50.915 1.00 35.84 170 LEU B CA 1
ATOM 3395 C C . LEU B 1 170 ? 29.791 -6.307 -50.472 1.00 45.09 170 LEU B C 1
ATOM 3396 O O . LEU B 1 170 ? 30.374 -5.340 -50.980 1.00 42.84 170 LEU B O 1
ATOM 3401 N N . GLU B 1 171 ? 30.358 -7.055 -49.530 1.00 38.28 171 GLU B N 1
ATOM 3402 C CA . GLU B 1 171 ? 31.724 -6.711 -49.054 1.00 38.62 171 GLU B CA 1
ATOM 3403 C C . GLU B 1 171 ? 32.713 -6.901 -50.163 1.00 38.54 171 GLU B C 1
ATOM 3404 O O . GLU B 1 171 ? 33.732 -6.218 -50.233 1.00 48.53 171 GLU B O 1
ATOM 3410 N N . ARG B 1 172 ? 32.413 -7.814 -51.059 1.00 41.13 172 ARG B N 1
ATOM 3411 C CA . ARG B 1 172 ? 33.306 -8.119 -52.130 1.00 46.39 172 ARG B CA 1
ATOM 3412 C C . ARG B 1 172 ? 33.108 -7.064 -53.240 1.00 50.85 172 ARG B C 1
ATOM 3413 O O . ARG B 1 172 ? 34.029 -6.799 -54.034 1.00 48.39 172 ARG B O 1
ATOM 3421 N N . ARG B 1 173 ? 31.933 -6.417 -53.243 1.00 45.24 173 ARG B N 1
ATOM 3422 C CA . ARG B 1 173 ? 31.538 -5.473 -54.313 1.00 35.84 173 ARG B CA 1
ATOM 3423 C C . ARG B 1 173 ? 31.042 -4.144 -53.690 1.00 39.26 173 ARG B C 1
ATOM 3424 O O . ARG B 1 173 ? 29.855 -3.860 -53.704 1.00 39.19 173 ARG B O 1
ATOM 3432 N N . PRO B 1 174 ? 31.965 -3.341 -53.122 1.00 39.09 174 PRO B N 1
ATOM 3433 C CA . PRO B 1 174 ? 31.541 -2.255 -52.222 1.00 42.85 174 PRO B CA 1
ATOM 3434 C C . PRO B 1 174 ? 30.889 -1.046 -52.913 1.00 41.57 174 PRO B C 1
ATOM 3435 O O . PRO B 1 174 ? 30.346 -0.158 -52.228 1.00 41.05 174 PRO B O 1
ATOM 3439 N N . HIS B 1 175 ? 30.932 -0.989 -54.245 1.00 42.45 175 HIS B N 1
ATOM 3440 C CA . HIS B 1 175 ? 30.177 0.077 -54.922 1.00 43.51 175 HIS B CA 1
ATOM 3441 C C . HIS B 1 175 ? 28.720 -0.386 -55.313 1.00 51.01 175 HIS B C 1
ATOM 3442 O O . HIS B 1 175 ? 27.932 0.407 -55.882 1.00 46.34 175 HIS B O 1
ATOM 3449 N N . ASP B 1 176 ? 28.373 -1.643 -54.969 1.00 49.15 176 ASP B N 1
ATOM 3450 C CA . ASP B 1 176 ? 27.127 -2.337 -55.427 1.00 48.82 176 ASP B CA 1
ATOM 3451 C C . ASP B 1 176 ? 25.903 -2.151 -54.569 1.00 51.71 176 ASP B C 1
ATOM 3452 O O . ASP B 1 176 ? 24.821 -2.656 -54.933 1.00 52.44 176 ASP B O 1
ATOM 3457 N N . GLY B 1 177 ? 26.069 -1.463 -53.438 1.00 44.72 177 GLY B N 1
ATOM 3458 C CA . GLY B 1 177 ? 25.017 -1.354 -52.434 1.00 51.61 177 GLY B CA 1
ATOM 3459 C C . GLY B 1 177 ? 23.702 -1.088 -53.126 1.00 59.33 177 GLY B C 1
ATOM 3460 O O . GLY B 1 177 ? 22.685 -1.783 -52.912 1.00 53.43 177 GLY B O 1
ATOM 3461 N N . ASN B 1 178 ? 23.745 -0.116 -54.020 1.00 50.18 178 ASN B N 1
ATOM 3462 C CA . ASN B 1 178 ? 22.536 0.450 -54.568 1.00 50.74 178 ASN B CA 1
ATOM 3463 C C . ASN B 1 178 ? 21.983 -0.352 -55.770 1.00 43.79 178 ASN B C 1
ATOM 3464 O O . ASN B 1 178 ? 21.048 0.114 -56.415 1.00 50.99 178 ASN B O 1
ATOM 3469 N N . LEU B 1 179 ? 22.581 -1.502 -56.112 1.00 35.97 179 LEU B N 1
ATOM 3470 C CA . LEU B 1 179 ? 21.993 -2.397 -57.118 1.00 36.76 179 LEU B CA 1
ATOM 3471 C C . LEU B 1 179 ? 20.836 -3.255 -56.558 1.00 38.69 179 LEU B C 1
ATOM 3472 O O . LEU B 1 179 ? 20.063 -3.857 -57.342 1.00 34.94 179 LEU B O 1
ATOM 3477 N N . PHE B 1 180 ? 20.762 -3.346 -55.228 1.00 42.15 180 PHE B N 1
ATOM 3478 C CA . PHE B 1 180 ? 19.808 -4.257 -54.538 1.00 37.26 180 PHE B CA 1
ATOM 3479 C C . PHE B 1 180 ? 18.961 -3.486 -53.527 1.00 38.87 180 PHE B C 1
ATOM 3480 O O . PHE B 1 180 ? 19.325 -2.406 -53.039 1.00 43.47 180 PHE B O 1
ATOM 3488 N N . LYS B 1 181 ? 17.836 -4.070 -53.133 1.00 31.47 181 LYS B N 1
ATOM 3489 C CA . LYS B 1 181 ? 17.206 -3.608 -51.953 1.00 33.65 181 LYS B CA 1
ATOM 3490 C C . LYS B 1 181 ? 16.588 -4.792 -51.236 1.00 32.98 181 LYS B C 1
ATOM 3491 O O . LYS B 1 181 ? 16.230 -5.797 -51.878 1.00 32.65 181 LYS B O 1
ATOM 3497 N N . ILE B 1 182 ? 16.442 -4.625 -49.935 1.00 33.00 182 ILE B N 1
ATOM 3498 C CA . ILE B 1 182 ? 15.814 -5.639 -49.103 1.00 32.49 182 ILE B CA 1
ATOM 3499 C C . ILE B 1 182 ? 14.330 -5.269 -49.008 1.00 32.53 182 ILE B C 1
ATOM 3500 O O . ILE B 1 182 ? 13.967 -4.241 -48.425 1.00 34.69 182 ILE B O 1
ATOM 3505 N N . ALA B 1 183 ? 13.487 -6.106 -49.611 1.00 34.18 183 ALA B N 1
ATOM 3506 C CA . ALA B 1 183 ? 12.071 -5.811 -49.722 1.00 32.84 183 ALA B CA 1
ATOM 3507 C C . ALA B 1 183 ? 11.351 -6.247 -48.464 1.00 37.00 183 ALA B C 1
ATOM 3508 O O . ALA B 1 183 ? 10.300 -5.721 -48.135 1.00 35.54 183 ALA B O 1
ATOM 3510 N N . ASP B 1 184 ? 11.912 -7.238 -47.768 1.00 31.58 184 ASP B N 1
ATOM 3511 C CA . ASP B 1 184 ? 11.206 -7.852 -46.639 1.00 30.62 184 ASP B CA 1
ATOM 3512 C C . ASP B 1 184 ? 12.293 -8.708 -45.949 1.00 27.07 184 ASP B C 1
ATOM 3513 O O . ASP B 1 184 ? 13.359 -8.946 -46.562 1.00 28.77 184 ASP B O 1
ATOM 3518 N N . ARG B 1 185 ? 11.998 -9.084 -44.703 1.00 28.22 185 ARG B N 1
ATOM 3519 C CA . ARG B 1 185 ? 12.840 -9.975 -43.907 1.00 29.26 185 ARG B CA 1
ATOM 3520 C C . ARG B 1 185 ? 11.981 -10.785 -42.968 1.00 31.09 185 ARG B C 1
ATOM 3521 O O . ARG B 1 185 ? 10.910 -10.349 -42.544 1.00 31.22 185 ARG B O 1
ATOM 3529 N N . MET B 1 186 ? 12.398 -12.000 -42.640 1.00 25.99 186 MET B N 1
ATOM 3530 C CA . MET B 1 186 ? 11.674 -12.718 -41.617 1.00 27.56 186 MET B CA 1
ATOM 3531 C C . MET B 1 186 ? 11.671 -11.929 -40.270 1.00 29.68 186 MET B C 1
ATOM 3532 O O . MET B 1 186 ? 12.578 -11.144 -39.932 1.00 29.13 186 MET B O 1
ATOM 3537 N N . LYS B 1 187 ? 10.611 -12.160 -39.523 1.00 35.11 187 LYS B N 1
ATOM 3538 C CA . LYS B 1 187 ? 10.386 -11.501 -38.241 1.00 39.52 187 LYS B CA 1
ATOM 3539 C C . LYS B 1 187 ? 11.454 -11.801 -37.176 1.00 37.63 187 LYS B C 1
ATOM 3540 O O . LYS B 1 187 ? 11.772 -10.902 -36.403 1.00 35.41 187 LYS B O 1
ATOM 3546 N N . ASP B 1 188 ? 12.009 -13.025 -37.114 1.00 30.57 188 ASP B N 1
ATOM 3547 C CA . ASP B 1 188 ? 13.159 -13.258 -36.205 1.00 32.27 188 ASP B CA 1
ATOM 3548 C C . ASP B 1 188 ? 14.296 -13.837 -36.966 1.00 29.42 188 ASP B C 1
ATOM 3549 O O . ASP B 1 188 ? 14.140 -14.202 -38.181 1.00 29.82 188 ASP B O 1
ATOM 3554 N N . ASN B 1 189 ? 15.424 -13.842 -36.278 1.00 28.15 189 ASN B N 1
ATOM 3555 C CA . ASN B 1 189 ? 16.579 -14.482 -36.839 1.00 27.28 189 ASN B CA 1
ATOM 3556 C C . ASN B 1 189 ? 16.457 -15.993 -36.548 1.00 26.16 189 ASN B C 1
ATOM 3557 O O . ASN B 1 189 ? 15.499 -16.441 -35.920 1.00 29.32 189 ASN B O 1
ATOM 3562 N N . SER B 1 190 ? 17.379 -16.739 -37.127 1.00 22.65 190 SER B N 1
ATOM 3563 C CA . SER B 1 190 ? 17.225 -18.179 -37.218 1.00 23.06 190 SER B CA 1
ATOM 3564 C C . SER B 1 190 ? 18.473 -18.820 -36.688 1.00 20.97 190 SER B C 1
ATOM 3565 O O . SER B 1 190 ? 19.629 -18.552 -37.145 1.00 22.35 190 SER B O 1
ATOM 3568 N N . ALA B 1 191 ? 18.322 -19.689 -35.654 1.00 21.08 191 ALA B N 1
ATOM 3569 C CA . ALA B 1 191 ? 19.424 -20.394 -35.110 1.00 20.11 191 ALA B CA 1
ATOM 3570 C C . ALA B 1 191 ? 20.054 -21.408 -36.075 1.00 19.85 191 ALA B C 1
ATOM 3571 O O . ALA B 1 191 ? 19.344 -22.077 -36.825 1.00 22.07 191 ALA B O 1
ATOM 3573 N N . VAL B 1 192 ? 21.389 -21.415 -36.055 1.00 19.82 192 VAL B N 1
ATOM 3574 C CA . VAL B 1 192 ? 22.147 -22.242 -37.002 1.00 19.84 192 VAL B CA 1
ATOM 3575 C C . VAL B 1 192 ? 23.055 -23.123 -36.155 1.00 20.82 192 VAL B C 1
ATOM 3576 O O . VAL B 1 192 ? 23.703 -22.677 -35.138 1.00 21.55 192 VAL B O 1
ATOM 3580 N N . ALA B 1 193 ? 23.118 -24.432 -36.505 1.00 19.92 193 ALA B N 1
ATOM 3581 C CA . ALA B 1 193 ? 23.916 -25.376 -35.687 1.00 21.58 193 ALA B CA 1
ATOM 3582 C C . ALA B 1 193 ? 24.582 -26.455 -36.551 1.00 19.71 193 ALA B C 1
ATOM 3583 O O . ALA B 1 193 ? 24.388 -26.463 -37.801 1.00 21.29 193 ALA B O 1
ATOM 3585 N N . PHE B 1 194 ? 25.423 -27.278 -35.895 1.00 19.63 194 PHE B N 1
ATOM 3586 C CA . PHE B 1 194 ? 25.935 -28.508 -36.584 1.00 19.43 194 PHE B CA 1
ATOM 3587 C C . PHE B 1 194 ? 24.826 -29.549 -36.515 1.00 21.43 194 PHE B C 1
ATOM 3588 O O . PHE B 1 194 ? 24.106 -29.632 -35.521 1.00 22.19 194 PHE B O 1
ATOM 3596 N N . MET B 1 195 ? 24.678 -30.282 -37.622 1.00 20.11 195 MET B N 1
ATOM 3597 C CA . MET B 1 195 ? 23.607 -31.337 -37.644 1.00 22.18 195 MET B CA 1
ATOM 3598 C C . MET B 1 195 ? 24.238 -32.723 -37.844 1.00 25.60 195 MET B C 1
ATOM 3599 O O . MET B 1 195 ? 25.163 -32.904 -38.659 1.00 24.85 195 MET B O 1
ATOM 3604 N N . MET B 1 196 ? 23.704 -33.642 -37.053 1.00 24.74 196 MET B N 1
ATOM 3605 C CA . MET B 1 196 ? 24.244 -35.033 -37.018 1.00 26.36 196 MET B CA 1
ATOM 3606 C C . MET B 1 196 ? 23.101 -36.003 -37.167 1.00 26.50 196 MET B C 1
ATOM 3607 O O . MET B 1 196 ? 21.932 -35.672 -36.959 1.00 26.75 196 MET B O 1
ATOM 3612 N N . ARG B 1 197 ? 23.446 -37.253 -37.526 1.00 28.77 197 ARG B N 1
ATOM 3613 C CA . ARG B 1 197 ? 22.402 -38.245 -37.442 1.00 27.62 197 ARG B CA 1
ATOM 3614 C C . ARG B 1 197 ? 21.869 -38.424 -36.019 1.00 25.53 197 ARG B C 1
ATOM 3615 O O . ARG B 1 197 ? 22.574 -38.283 -35.014 1.00 29.03 197 ARG B O 1
ATOM 3623 N N . LYS B 1 198 ? 20.579 -38.777 -35.979 1.00 30.71 198 LYS B N 1
ATOM 3624 C CA . LYS B 1 198 ? 19.865 -39.046 -34.763 1.00 33.91 198 LYS B CA 1
ATOM 3625 C C . LYS B 1 198 ? 20.561 -40.178 -34.028 1.00 37.38 198 LYS B C 1
ATOM 3626 O O . LYS B 1 198 ? 21.072 -41.139 -34.642 1.00 38.67 198 LYS B O 1
ATOM 3632 N N . GLY B 1 199 ? 20.668 -40.048 -32.730 1.00 37.01 199 GLY B N 1
ATOM 3633 C CA . GLY B 1 199 ? 21.350 -41.082 -31.972 1.00 39.84 199 GLY B CA 1
ATOM 3634 C C . GLY B 1 199 ? 22.867 -40.913 -31.915 1.00 45.71 199 GLY B C 1
ATOM 3635 O O . GLY B 1 199 ? 23.546 -41.665 -31.218 1.00 44.47 199 GLY B O 1
ATOM 3636 N N . ASN B 1 200 ? 23.422 -39.925 -32.630 1.00 38.67 200 ASN B N 1
ATOM 3637 C CA . ASN B 1 200 ? 24.862 -39.662 -32.526 1.00 38.42 200 ASN B CA 1
ATOM 3638 C C . ASN B 1 200 ? 25.123 -38.751 -31.305 1.00 44.91 200 ASN B C 1
ATOM 3639 O O . ASN B 1 200 ? 25.719 -37.665 -31.430 1.00 39.26 200 ASN B O 1
ATOM 3644 N N . ASN B 1 201 ? 24.649 -39.199 -30.139 1.00 40.77 201 ASN B N 1
ATOM 3645 C CA . ASN B 1 201 ? 24.505 -38.344 -28.948 1.00 44.06 201 ASN B CA 1
ATOM 3646 C C . ASN B 1 201 ? 25.842 -38.068 -28.285 1.00 43.82 201 ASN B C 1
ATOM 3647 O O . ASN B 1 201 ? 26.030 -37.032 -27.672 1.00 41.78 201 ASN B O 1
ATOM 3652 N N . LYS B 1 202 ? 26.781 -39.003 -28.378 1.00 43.57 202 LYS B N 1
ATOM 3653 C CA . LYS B 1 202 ? 28.070 -38.763 -27.787 1.00 40.13 202 LYS B CA 1
ATOM 3654 C C . LYS B 1 202 ? 28.896 -37.758 -28.628 1.00 36.78 202 LYS B C 1
ATOM 3655 O O . LYS B 1 202 ? 29.611 -36.916 -28.040 1.00 37.61 202 LYS B O 1
ATOM 3661 N N . LEU B 1 203 ? 28.791 -37.828 -29.972 1.00 35.55 203 LEU B N 1
ATOM 3662 C CA . LEU B 1 203 ? 29.451 -36.833 -30.830 1.00 30.86 203 LEU B CA 1
ATOM 3663 C C . LEU B 1 203 ? 28.825 -35.430 -30.515 1.00 32.32 203 LEU B C 1
ATOM 3664 O O . LEU B 1 203 ? 29.556 -34.456 -30.381 1.00 31.02 203 LEU B O 1
ATOM 3669 N N . THR B 1 204 ? 27.508 -35.388 -30.345 1.00 27.78 204 THR B N 1
ATOM 3670 C CA . THR B 1 204 ? 26.795 -34.079 -30.152 1.00 29.30 204 THR B CA 1
ATOM 3671 C C . THR B 1 204 ? 27.245 -33.497 -28.821 1.00 29.97 204 THR B C 1
ATOM 3672 O O . THR B 1 204 ? 27.632 -32.315 -28.725 1.00 29.46 204 THR B O 1
ATOM 3676 N N A ARG B 1 205 ? 27.241 -34.315 -27.773 0.50 31.22 205 ARG B N 1
ATOM 3677 N N B ARG B 1 205 ? 27.225 -34.336 -27.779 0.50 32.87 205 ARG B N 1
ATOM 3678 C CA A ARG B 1 205 ? 27.678 -33.826 -26.474 0.50 31.93 205 ARG B CA 1
ATOM 3679 C CA B ARG B 1 205 ? 27.719 -33.945 -26.456 0.50 35.35 205 ARG B CA 1
ATOM 3680 C C A ARG B 1 205 ? 29.125 -33.329 -26.511 0.50 31.18 205 ARG B C 1
ATOM 3681 C C B ARG B 1 205 ? 29.104 -33.342 -26.530 0.50 32.39 205 ARG B C 1
ATOM 3682 O O A ARG B 1 205 ? 29.419 -32.272 -25.918 0.50 34.37 205 ARG B O 1
ATOM 3683 O O B ARG B 1 205 ? 29.340 -32.259 -25.958 0.50 34.95 205 ARG B O 1
ATOM 3698 N N . SER B 1 206 ? 30.017 -34.041 -27.218 1.00 33.14 206 SER B N 1
ATOM 3699 C CA . SER B 1 206 ? 31.429 -33.651 -27.314 1.00 29.05 206 SER B CA 1
ATOM 3700 C C . SER B 1 206 ? 31.554 -32.275 -27.995 1.00 32.05 206 SER B C 1
ATOM 3701 O O . SER B 1 206 ? 32.324 -31.395 -27.566 1.00 32.08 206 SER B O 1
ATOM 3704 N N . ILE B 1 207 ? 30.796 -32.123 -29.079 1.00 29.19 207 ILE B N 1
ATOM 3705 C CA . ILE B 1 207 ? 30.826 -30.841 -29.822 1.00 27.78 207 ILE B CA 1
ATOM 3706 C C . ILE B 1 207 ? 30.316 -29.709 -28.938 1.00 27.38 207 ILE B C 1
ATOM 3707 O O . ILE B 1 207 ? 30.928 -28.616 -28.932 1.00 27.72 207 ILE B O 1
ATOM 3712 N N . ASN B 1 208 ? 29.251 -29.942 -28.185 1.00 27.97 208 ASN B N 1
ATOM 3713 C CA . ASN B 1 208 ? 28.733 -28.917 -27.284 1.00 28.02 208 ASN B CA 1
ATOM 3714 C C . ASN B 1 208 ? 29.746 -28.473 -26.246 1.00 35.20 208 ASN B C 1
ATOM 3715 O O . ASN B 1 208 ? 29.944 -27.250 -26.044 1.00 26.84 208 ASN B O 1
ATOM 3720 N N . GLU B 1 209 ? 30.460 -29.457 -25.687 1.00 34.84 209 GLU B N 1
ATOM 3721 C CA . GLU B 1 209 ? 31.498 -29.131 -24.693 1.00 34.19 209 GLU B CA 1
ATOM 3722 C C . GLU B 1 209 ? 32.602 -28.315 -25.310 1.00 35.63 209 GLU B C 1
ATOM 3723 O O . GLU B 1 209 ? 33.061 -27.317 -24.687 1.00 35.61 209 GLU B O 1
ATOM 3729 N N . ILE B 1 210 ? 33.012 -28.689 -26.522 1.00 31.00 210 ILE B N 1
ATOM 3730 C CA . ILE B 1 210 ? 34.058 -27.988 -27.170 1.00 31.58 210 ILE B CA 1
ATOM 3731 C C . ILE B 1 210 ? 33.600 -26.557 -27.598 1.00 29.41 210 ILE B C 1
ATOM 3732 O O . ILE B 1 210 ? 34.433 -25.634 -27.487 1.00 29.35 210 ILE B O 1
ATOM 3737 N N . LEU B 1 211 ? 32.345 -26.402 -28.043 1.00 29.88 211 LEU B N 1
ATOM 3738 C CA . LEU B 1 211 ? 31.783 -25.040 -28.403 1.00 26.45 211 LEU B CA 1
ATOM 3739 C C . LEU B 1 211 ? 31.765 -24.085 -27.190 1.00 32.16 211 LEU B C 1
ATOM 3740 O O . LEU B 1 211 ? 32.144 -22.895 -27.314 1.00 30.03 211 LEU B O 1
ATOM 3745 N N A CYS B 1 212 ? 31.372 -24.634 -26.035 0.50 31.36 212 CYS B N 1
ATOM 3746 N N B CYS B 1 212 ? 31.287 -24.550 -26.027 0.50 32.87 212 CYS B N 1
ATOM 3747 C CA A CYS B 1 212 ? 31.452 -23.908 -24.774 0.50 32.62 212 CYS B CA 1
ATOM 3748 C CA B CYS B 1 212 ? 31.366 -23.656 -24.855 0.50 34.00 212 CYS B CA 1
ATOM 3749 C C A CYS B 1 212 ? 32.858 -23.401 -24.520 0.50 32.75 212 CYS B C 1
ATOM 3750 C C B CYS B 1 212 ? 32.880 -23.356 -24.491 0.50 34.31 212 CYS B C 1
ATOM 3751 O O A CYS B 1 212 ? 33.059 -22.187 -24.292 0.50 33.16 212 CYS B O 1
ATOM 3752 O O B CYS B 1 212 ? 33.202 -22.188 -24.235 0.50 34.46 212 CYS B O 1
ATOM 3757 N N . ALA B 1 213 ? 33.810 -24.320 -24.587 1.00 34.26 213 ALA B N 1
ATOM 3758 C CA . ALA B 1 213 ? 35.270 -24.037 -24.377 1.00 34.41 213 ALA B CA 1
ATOM 3759 C C . ALA B 1 213 ? 35.841 -23.002 -25.335 1.00 37.56 213 ALA B C 1
ATOM 3760 O O . ALA B 1 213 ? 36.580 -22.090 -24.940 1.00 36.03 213 ALA B O 1
ATOM 3762 N N . ILE B 1 214 ? 35.496 -23.156 -26.606 1.00 33.69 214 ILE B N 1
ATOM 3763 C CA . ILE B 1 214 ? 35.742 -22.122 -27.577 1.00 33.55 214 ILE B CA 1
ATOM 3764 C C . ILE B 1 214 ? 35.172 -20.711 -27.293 1.00 29.41 214 ILE B C 1
ATOM 3765 O O . ILE B 1 214 ? 35.860 -19.677 -27.576 1.00 32.54 214 ILE B O 1
ATOM 3770 N N A HIS B 1 215 ? 33.916 -20.610 -26.809 0.80 30.56 215 HIS B N 1
ATOM 3771 N N B HIS B 1 215 ? 33.945 -20.659 -26.852 0.20 29.12 215 HIS B N 1
ATOM 3772 C CA A HIS B 1 215 ? 33.226 -19.333 -26.458 0.80 28.48 215 HIS B CA 1
ATOM 3773 C CA B HIS B 1 215 ? 33.415 -19.405 -26.513 0.20 27.33 215 HIS B CA 1
ATOM 3774 C C A HIS B 1 215 ? 34.060 -18.729 -25.284 0.80 35.03 215 HIS B C 1
ATOM 3775 C C B HIS B 1 215 ? 34.371 -18.849 -25.437 0.20 28.41 215 HIS B C 1
ATOM 3776 O O A HIS B 1 215 ? 34.312 -17.529 -25.251 0.80 31.19 215 HIS B O 1
ATOM 3777 O O B HIS B 1 215 ? 35.057 -17.843 -25.634 0.20 23.36 215 HIS B O 1
ATOM 3790 N N . LEU B 1 216 ? 34.457 -19.577 -24.335 1.00 32.73 216 LEU B N 1
ATOM 3791 C CA . LEU B 1 216 ? 35.120 -19.064 -23.094 1.00 33.71 216 LEU B CA 1
ATOM 3792 C C . LEU B 1 216 ? 36.558 -18.644 -23.233 1.00 35.48 216 LEU B C 1
ATOM 3793 O O . LEU B 1 216 ? 36.993 -17.694 -22.572 1.00 39.15 216 LEU B O 1
ATOM 3798 N N . ASP B 1 217 ? 37.344 -19.296 -24.062 1.00 32.88 217 ASP B N 1
ATOM 3799 C CA . ASP B 1 217 ? 38.724 -18.862 -24.177 1.00 31.90 217 ASP B CA 1
ATOM 3800 C C . ASP B 1 217 ? 39.004 -17.763 -25.227 1.00 34.18 217 ASP B C 1
ATOM 3801 O O . ASP B 1 217 ? 40.183 -17.459 -25.458 1.00 33.99 217 ASP B O 1
ATOM 3806 N N . GLY B 1 218 ? 37.934 -17.228 -25.841 1.00 35.46 218 GLY B N 1
ATOM 3807 C CA . GLY B 1 218 ? 38.044 -16.175 -26.872 1.00 37.72 218 GLY B CA 1
ATOM 3808 C C . GLY B 1 218 ? 38.256 -16.673 -28.293 1.00 40.86 218 GLY B C 1
ATOM 3809 O O . GLY B 1 218 ? 38.334 -15.855 -29.206 1.00 36.10 218 GLY B O 1
ATOM 3810 N N . THR B 1 219 ? 38.347 -18.002 -28.483 1.00 36.38 219 THR B N 1
ATOM 3811 C CA . THR B 1 219 ? 38.544 -18.590 -29.818 1.00 35.76 219 THR B CA 1
ATOM 3812 C C . THR B 1 219 ? 37.366 -18.292 -30.738 1.00 39.33 219 THR B C 1
ATOM 3813 O O . THR B 1 219 ? 37.609 -17.929 -31.921 1.00 36.02 219 THR B O 1
ATOM 3817 N N . TYR B 1 220 ? 36.139 -18.361 -30.210 1.00 34.88 220 TYR B N 1
ATOM 3818 C CA . TYR B 1 220 ? 34.916 -18.133 -31.007 1.00 32.31 220 TYR B CA 1
ATOM 3819 C C . TYR B 1 220 ? 34.997 -16.722 -31.596 1.00 40.70 220 TYR B C 1
ATOM 3820 O O . TYR B 1 220 ? 34.823 -16.504 -32.808 1.00 34.89 220 TYR B O 1
ATOM 3829 N N . LYS B 1 221 ? 35.249 -15.760 -30.711 1.00 35.28 221 LYS B N 1
ATOM 3830 C CA . LYS B 1 221 ? 35.377 -14.358 -31.123 1.00 33.39 221 LYS B CA 1
ATOM 3831 C C . LYS B 1 221 ? 36.457 -14.211 -32.180 1.00 25.77 221 LYS B C 1
ATOM 3832 O O . LYS B 1 221 ? 36.215 -13.498 -33.199 1.00 33.71 221 LYS B O 1
ATOM 3838 N N . LYS B 1 222 ? 37.583 -14.883 -32.059 1.00 31.76 222 LYS B N 1
ATOM 3839 C CA . LYS B 1 222 ? 38.670 -14.763 -33.026 1.00 33.59 222 LYS B CA 1
ATOM 3840 C C . LYS B 1 222 ? 38.165 -15.244 -34.407 1.00 38.20 222 LYS B C 1
ATOM 3841 O O . LYS B 1 222 ? 38.324 -14.563 -35.413 1.00 35.93 222 LYS B O 1
ATOM 3847 N N . ILE B 1 223 ? 37.556 -16.427 -34.429 1.00 30.53 223 ILE B N 1
ATOM 3848 C CA . ILE B 1 223 ? 37.009 -16.950 -35.706 1.00 29.77 223 ILE B CA 1
ATOM 3849 C C . ILE B 1 223 ? 35.878 -16.106 -36.289 1.00 29.59 223 ILE B C 1
ATOM 3850 O O . ILE B 1 223 ? 35.857 -15.876 -37.537 1.00 33.19 223 ILE B O 1
ATOM 3855 N N . PHE B 1 224 ? 34.935 -15.678 -35.453 1.00 27.07 224 PHE B N 1
ATOM 3856 C CA . PHE B 1 224 ? 33.826 -14.854 -35.851 1.00 25.48 224 PHE B CA 1
ATOM 3857 C C . PHE B 1 224 ? 34.290 -13.551 -36.465 1.00 32.47 224 PHE B C 1
ATOM 3858 O O . PHE B 1 224 ? 33.873 -13.164 -37.560 1.00 30.93 224 PHE B O 1
ATOM 3866 N N . ASP B 1 225 ? 35.159 -12.867 -35.740 1.00 31.12 225 ASP B N 1
ATOM 3867 C CA . ASP B 1 225 ? 35.692 -11.610 -36.305 1.00 34.20 225 ASP B CA 1
ATOM 3868 C C . ASP B 1 225 ? 36.499 -11.739 -37.611 1.00 33.56 225 ASP B C 1
ATOM 3869 O O . ASP B 1 225 ? 36.535 -10.760 -38.393 1.00 37.08 225 ASP B O 1
ATOM 3874 N N . ARG B 1 226 ? 37.105 -12.898 -37.896 1.00 33.42 226 ARG B N 1
ATOM 3875 C CA . ARG B 1 226 ? 37.865 -13.115 -39.151 1.00 31.10 226 ARG B CA 1
ATOM 3876 C C . ARG B 1 226 ? 36.912 -13.029 -40.354 1.00 35.73 226 ARG B C 1
ATOM 3877 O O . ARG B 1 226 ? 37.332 -12.655 -41.477 1.00 34.36 226 ARG B O 1
ATOM 3885 N N . TYR B 1 227 ? 35.637 -13.365 -40.150 1.00 29.32 227 TYR B N 1
ATOM 3886 C CA . TYR B 1 227 ? 34.725 -13.453 -41.289 1.00 29.22 227 TYR B CA 1
ATOM 3887 C C . TYR B 1 227 ? 33.600 -12.453 -41.332 1.00 36.85 227 TYR B C 1
ATOM 3888 O O . TYR B 1 227 ? 33.106 -12.200 -42.448 1.00 36.18 227 TYR B O 1
ATOM 3897 N N . PHE B 1 228 ? 33.167 -11.930 -40.177 1.00 34.48 228 PHE B N 1
ATOM 3898 C CA . PHE B 1 228 ? 31.915 -11.180 -40.069 1.00 35.89 228 PHE B CA 1
ATOM 3899 C C . PHE B 1 228 ? 32.094 -9.828 -39.424 1.00 39.21 228 PHE B C 1
ATOM 3900 O O . PHE B 1 228 ? 32.919 -9.667 -38.534 1.00 35.84 228 PHE B O 1
ATOM 3908 N N . ASP B 1 229 ? 31.235 -8.908 -39.855 1.00 42.60 229 ASP B N 1
ATOM 3909 C CA . ASP B 1 229 ? 31.004 -7.643 -39.161 1.00 45.10 229 ASP B CA 1
ATOM 3910 C C . ASP B 1 229 ? 30.000 -7.796 -38.001 1.00 39.48 229 ASP B C 1
ATOM 3911 O O . ASP B 1 229 ? 28.783 -7.987 -38.216 1.00 38.16 229 ASP B O 1
ATOM 3916 N N . LYS B 1 230 ? 30.515 -7.663 -36.774 1.00 37.37 230 LYS B N 1
ATOM 3917 C CA . LYS B 1 230 ? 29.715 -7.848 -35.548 1.00 40.36 230 LYS B CA 1
ATOM 3918 C C . LYS B 1 230 ? 28.590 -6.829 -35.403 1.00 40.97 230 LYS B C 1
ATOM 3919 O O . LYS B 1 230 ? 27.604 -7.069 -34.716 1.00 39.49 230 LYS B O 1
ATOM 3925 N N . ASN B 1 231 ? 28.674 -5.740 -36.148 1.00 46.42 231 ASN B N 1
ATOM 3926 C CA . ASN B 1 231 ? 27.563 -4.821 -36.165 1.00 41.58 231 ASN B CA 1
ATOM 3927 C C . ASN B 1 231 ? 26.452 -5.253 -37.080 1.00 44.33 231 ASN B C 1
ATOM 3928 O O . ASN B 1 231 ? 25.345 -4.689 -37.018 1.00 41.63 231 ASN B O 1
ATOM 3933 N N . ILE B 1 232 ? 26.706 -6.242 -37.958 1.00 38.61 232 ILE B N 1
ATOM 3934 C CA . ILE B 1 232 ? 25.642 -6.616 -38.867 1.00 34.43 232 ILE B CA 1
ATOM 3935 C C . ILE B 1 232 ? 25.184 -8.077 -38.643 1.00 28.93 232 ILE B C 1
ATOM 3936 O O . ILE B 1 232 ? 24.008 -8.371 -38.778 1.00 33.61 232 ILE B O 1
ATOM 3941 N N . ILE B 1 233 ? 26.110 -8.928 -38.253 1.00 31.89 233 ILE B N 1
ATOM 3942 C CA . ILE B 1 233 ? 25.758 -10.379 -38.149 1.00 28.26 233 ILE B CA 1
ATOM 3943 C C . ILE B 1 233 ? 25.574 -10.698 -36.665 1.00 28.49 233 ILE B C 1
ATOM 3944 O O . ILE B 1 233 ? 26.463 -10.372 -35.853 1.00 30.50 233 ILE B O 1
ATOM 3949 N N . SER B 1 234 ? 24.489 -11.444 -36.375 1.00 25.90 234 SER B N 1
ATOM 3950 C CA . SER B 1 234 ? 24.154 -11.869 -34.977 1.00 26.66 234 SER B CA 1
ATOM 3951 C C . SER B 1 234 ? 24.978 -13.033 -34.517 1.00 33.37 234 SER B C 1
ATOM 3952 O O . SER B 1 234 ? 25.134 -14.038 -35.240 1.00 33.90 234 SER B O 1
ATOM 3955 N N . SER B 1 235 ? 25.490 -12.954 -33.291 1.00 30.82 235 SER B N 1
ATOM 3956 C CA . SER B 1 235 ? 26.073 -14.145 -32.714 1.00 28.24 235 SER B CA 1
ATOM 3957 C C . SER B 1 235 ? 24.992 -14.714 -31.769 1.00 25.29 235 SER B C 1
ATOM 3958 O O . SER B 1 235 ? 23.872 -14.226 -31.710 1.00 32.60 235 SER B O 1
ATOM 3961 N N . VAL B 1 236 ? 25.395 -15.708 -30.991 1.00 23.75 236 VAL B N 1
ATOM 3962 C CA . VAL B 1 236 ? 24.433 -16.385 -30.112 1.00 21.87 236 VAL B CA 1
ATOM 3963 C C . VAL B 1 236 ? 25.022 -16.301 -28.699 1.00 25.85 236 VAL B C 1
ATOM 3964 O O . VAL B 1 236 ? 26.224 -16.036 -28.586 1.00 29.34 236 VAL B O 1
ATOM 3968 N N . PRO B 1 237 ? 24.206 -16.532 -27.672 1.00 22.88 237 PRO B N 1
ATOM 3969 C CA . PRO B 1 237 ? 24.808 -16.345 -26.357 1.00 27.46 237 PRO B CA 1
ATOM 3970 C C . PRO B 1 237 ? 26.011 -17.175 -26.052 1.00 32.24 237 PRO B C 1
ATOM 3971 O O . PRO B 1 237 ? 26.070 -18.287 -26.509 1.00 33.04 237 PRO B O 1
ATOM 3975 N N . GLY B 1 238 ? 26.931 -16.652 -25.220 1.00 40.43 238 GLY B N 1
ATOM 3976 C CA . GLY B 1 238 ? 27.977 -17.510 -24.587 1.00 44.98 238 GLY B CA 1
ATOM 3977 C C . GLY B 1 238 ? 27.617 -18.610 -23.535 1.00 40.61 238 GLY B C 1
ATOM 3978 O O . GLY B 1 238 ? 26.484 -18.778 -23.200 1.00 35.49 238 GLY B O 1
ATOM 3979 N N A CYS B 1 239 ? 28.511 -19.607 -23.216 0.50 43.56 239 CYS B N 1
ATOM 3980 N N B CYS B 1 239 ? 28.629 -19.081 -22.884 0.50 41.01 239 CYS B N 1
ATOM 3981 C CA A CYS B 1 239 ? 28.353 -20.577 -21.995 0.50 33.04 239 CYS B CA 1
ATOM 3982 C CA B CYS B 1 239 ? 28.263 -19.965 -21.868 0.50 39.24 239 CYS B CA 1
ATOM 3983 C C A CYS B 1 239 ? 29.122 -19.842 -20.952 0.50 30.90 239 CYS B C 1
ATOM 3984 C C B CYS B 1 239 ? 28.738 -19.336 -20.656 0.50 33.83 239 CYS B C 1
ATOM 3985 O O A CYS B 1 239 ? 29.965 -19.037 -21.366 0.50 30.05 239 CYS B O 1
ATOM 3986 O O B CYS B 1 239 ? 28.980 -18.107 -20.583 0.50 32.67 239 CYS B O 1
ATOM 3991 N N . SER B 1 240 ? 28.852 -20.149 -19.654 1.00 26.17 240 SER B N 1
ATOM 3992 C CA . SER B 1 240 ? 29.373 -19.501 -18.420 1.00 31.53 240 SER B CA 1
ATOM 3993 C C . SER B 1 240 ? 30.388 -20.446 -17.837 1.00 31.12 240 SER B C 1
ATOM 3994 O O . SER B 1 240 ? 30.190 -21.634 -17.948 1.00 29.91 240 SER B O 1
ATOM 3997 N N . SER B 1 241 ? 31.470 -19.902 -17.267 1.00 33.17 241 SER B N 1
ATOM 3998 C CA . SER B 1 241 ? 32.434 -20.801 -16.523 1.00 38.04 241 SER B CA 1
ATOM 3999 C C . SER B 1 241 ? 31.870 -21.351 -15.180 1.00 45.24 241 SER B C 1
ATOM 4000 O O . SER B 1 241 ? 31.123 -20.645 -14.496 1.00 50.83 241 SER B O 1
#

Secondary structure (DSSP, 8-state):
-EEEEEE-SEETTTEEEHHHHTS-EE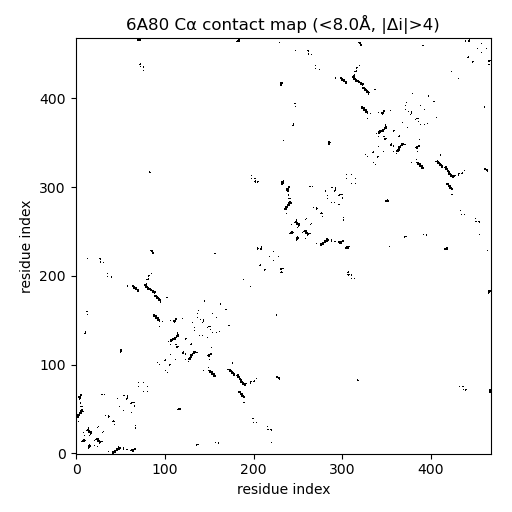SHHHHHHHHHHHHTT-EEEEEE--HHHHHHHHHTTS-SEEEEEE--HHHHHHEEEPSP-EEE-EEEEEETT--S--SGGGGTTSEEEEETTSHHHHHHHHTT-EEEEESSHHHHHHHHHTTS-SEEEEEHHHHHHHHHH-GGGGGGEEEEEE-SS-EEEEEEEETT-HHHHHHHHHHHHHHHHTTHHHHHHHHH--TTTS----B---/-EEEEEE-SEETTTEEETTTTTS-EESHHHHHHHHHHHHTT-EEEEEE--HHHHHHHHHTTS-SEEEEEEP-HHHHHHEEEPPP-EEE-EEEEEETT--S--SGGGGTTSEEEEETTSHHHHHHHHTTPEEEEESSHHHHHHHHHTTS-SBEEEEHHHHHHHHHHSTT-GGGEEEEEE-SS-EEEEEEEETT-HHHHHHHHHHHHHHHHTTHHHHHHHHH--TTTS---PBP--

CATH classification: 3.40.190.10